Protein AF-A0AAV1M5C3-F1 (afdb_monomer)

Organism: NCBI:txid213953

Radius of gyration: 27.17 Å; Cα contacts (8 Å, |Δi|>4): 458; chains: 1; bounding box: 86×51×68 Å

Sequence (374 aa):
MSDRDRVTRIMCINCNICVNTLRRYRALELNIRVTTLLCSWVYPQIITEDDYVCEACRDLAMISVNHSLQEISGIDDQQPGPSHRGHASVCVLCGCSILQRQSDRILRDNPTDLHQLMYTLIENRVAPRQVTETDKVCHPCWLRTQREARRTHDVNRPQSTIEEPSTADEPILAGVQSCVSNEEVRHAPNGLTLPDYRRAANNNNRCVFKDCNSTTLHGISDKLRAVVLSNHNYYIPKLARVCSEHLSSNLWETLYYSANSLDTFTADQVQHV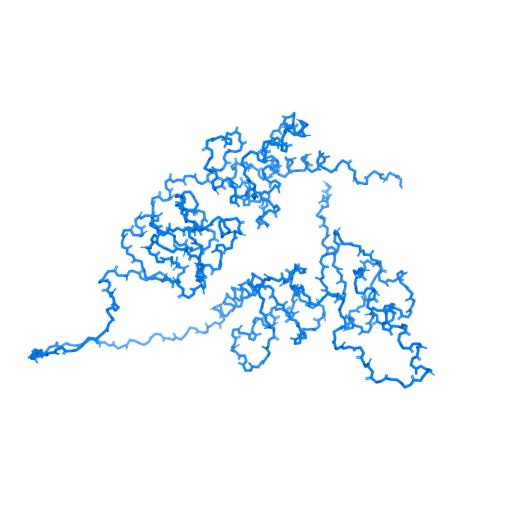FSFIKVNTTMDFENILEMDDRVFEYWIGFTKEKFNSILEEVPRINETRKGCLGLAALLMKMRTGDSDERIATLVQVPRRTLENSIDKIRKILCPKTWEFTS

pLDDT: mean 74.8, std 18.61, range [25.59, 94.44]

Solvent-accessible surface area (backbone atoms only — not comparable to full-atom values): 22572 Å² total; per-residue (Å²): 136,76,90,74,85,70,81,71,83,44,45,13,70,80,65,46,27,66,36,80,90,45,66,64,43,47,42,75,78,44,58,70,70,40,32,54,52,50,44,67,73,34,54,87,48,81,85,47,84,88,35,29,32,33,53,48,44,50,50,46,38,49,50,53,54,52,47,68,65,45,63,83,70,64,92,74,95,74,75,81,68,98,63,96,47,51,66,80,51,34,13,56,84,70,30,47,74,32,70,98,44,70,58,45,68,59,71,80,73,86,61,50,74,61,51,50,43,30,48,53,57,49,39,71,71,42,54,76,47,82,86,49,76,84,37,30,30,29,44,74,58,45,56,50,38,46,60,46,27,50,56,60,48,64,75,66,56,79,85,74,81,89,79,87,84,85,90,88,87,88,90,86,82,90,85,89,87,86,89,85,90,83,84,83,81,78,75,64,95,64,59,49,73,40,93,84,37,28,24,49,63,74,42,67,92,47,36,69,56,78,97,52,84,64,85,63,65,37,81,71,52,70,69,47,36,42,51,41,28,75,74,48,37,28,44,62,42,90,49,22,18,36,26,70,64,60,56,71,66,67,58,68,71,54,51,57,76,34,94,68,41,39,43,66,36,44,67,71,56,55,53,52,56,58,56,39,76,76,52,77,81,64,51,56,57,90,49,57,82,81,48,56,66,68,51,48,24,65,45,42,70,45,51,70,68,61,52,49,50,53,43,67,78,36,51,71,38,69,74,33,86,60,21,57,42,10,46,49,52,44,35,25,36,73,64,71,65,57,54,63,64,60,52,16,62,37,51,74,44,60,45,73,59,46,53,56,23,27,53,52,40,47,48,68,78,52,78,77,82,84,92,78,84,137

Structure (mmCIF, N/CA/C/O backbone):
data_AF-A0AAV1M5C3-F1
#
_entry.id   AF-A0AAV1M5C3-F1
#
loop_
_atom_site.group_PDB
_atom_site.id
_atom_site.type_symbol
_atom_site.label_atom_id
_atom_site.label_alt_id
_atom_site.label_comp_id
_atom_site.label_asym_id
_atom_site.label_entity_id
_atom_site.label_seq_id
_atom_site.pdbx_PDB_ins_code
_atom_site.Cartn_x
_atom_site.Cartn_y
_atom_site.Cartn_z
_atom_site.occupancy
_atom_site.B_iso_or_equiv
_atom_site.auth_seq_id
_atom_site.auth_comp_id
_atom_site.auth_asym_id
_atom_site.auth_atom_id
_atom_site.pdbx_PDB_model_num
ATOM 1 N N . MET A 1 1 ? -17.119 -19.985 20.620 1.00 38.16 1 MET A N 1
ATOM 2 C CA . MET A 1 1 ? -17.450 -18.668 21.211 1.00 38.16 1 MET A CA 1
ATOM 3 C C . MET A 1 1 ? -16.142 -17.997 21.614 1.00 38.16 1 MET A C 1
ATOM 5 O O . MET A 1 1 ? -15.347 -18.657 22.266 1.00 38.16 1 MET A O 1
ATOM 9 N N . SER A 1 2 ? -15.835 -16.760 21.233 1.00 30.14 2 SER A N 1
ATOM 10 C CA . SER A 1 2 ? -16.596 -15.804 20.414 1.00 30.14 2 SER A CA 1
ATOM 11 C C . SER A 1 2 ? -15.928 -15.575 19.054 1.00 30.14 2 SER A C 1
ATOM 13 O O . SER A 1 2 ? -14.702 -15.471 18.992 1.00 30.14 2 SER A O 1
ATOM 15 N N . ASP A 1 3 ? -16.729 -15.417 18.001 1.00 29.08 3 ASP A N 1
ATOM 16 C CA . ASP A 1 3 ? -16.285 -14.670 16.822 1.00 29.08 3 ASP A CA 1
ATOM 17 C C . ASP A 1 3 ? -15.895 -13.254 17.276 1.00 29.08 3 ASP A C 1
ATOM 19 O O . ASP A 1 3 ? -16.590 -12.655 18.099 1.00 29.08 3 ASP A O 1
ATOM 23 N N . ARG A 1 4 ? -14.750 -12.742 16.821 1.00 33.88 4 ARG A N 1
ATOM 24 C CA . ARG A 1 4 ? -14.373 -11.335 17.022 1.00 33.88 4 ARG A CA 1
ATOM 25 C C . ARG A 1 4 ? -14.343 -10.681 15.658 1.00 33.88 4 ARG A C 1
ATOM 27 O O . ARG A 1 4 ? -13.523 -11.070 14.828 1.00 33.88 4 ARG A O 1
ATOM 34 N N . ASP A 1 5 ? -15.215 -9.696 15.471 1.00 38.81 5 ASP A N 1
ATOM 35 C CA . ASP A 1 5 ? -15.452 -9.032 14.195 1.00 38.81 5 ASP A CA 1
ATOM 36 C C . ASP A 1 5 ? -14.156 -8.630 13.486 1.00 38.81 5 ASP A C 1
ATOM 38 O O . ASP A 1 5 ? -13.510 -7.620 13.787 1.00 38.81 5 ASP A O 1
ATOM 42 N N . ARG A 1 6 ? -13.817 -9.391 12.441 1.00 38.81 6 ARG A N 1
ATOM 43 C CA . ARG A 1 6 ? -13.125 -8.795 11.305 1.00 38.81 6 ARG A CA 1
ATOM 44 C C . ARG A 1 6 ? -14.071 -7.732 10.774 1.00 38.81 6 ARG A C 1
ATOM 46 O O . ARG A 1 6 ? -15.101 -8.093 10.219 1.00 38.81 6 ARG A O 1
ATOM 53 N N . VAL A 1 7 ? -13.704 -6.457 10.908 1.00 48.91 7 VAL A N 1
ATOM 54 C CA . VAL A 1 7 ? -14.419 -5.359 10.245 1.00 48.91 7 VAL A CA 1
ATOM 55 C C . VAL A 1 7 ? -14.522 -5.710 8.763 1.00 48.91 7 VAL A C 1
ATOM 57 O O . VAL A 1 7 ? -13.527 -5.657 8.030 1.00 48.91 7 VAL A O 1
ATOM 60 N N . THR A 1 8 ? -15.711 -6.131 8.340 1.00 66.25 8 THR A N 1
ATOM 61 C CA . THR A 1 8 ? -15.976 -6.529 6.965 1.00 66.25 8 THR A CA 1
ATOM 62 C C . THR A 1 8 ? -15.728 -5.317 6.078 1.00 66.25 8 THR A C 1
ATOM 64 O O . THR A 1 8 ? -16.070 -4.177 6.412 1.00 66.25 8 THR A O 1
ATOM 67 N N . ARG A 1 9 ? -15.031 -5.533 4.960 1.00 76.06 9 ARG A N 1
ATOM 68 C CA . ARG A 1 9 ? -14.877 -4.486 3.953 1.00 76.06 9 ARG A CA 1
ATOM 69 C C . ARG A 1 9 ? -16.207 -4.371 3.235 1.00 76.06 9 ARG A C 1
ATOM 71 O O . ARG A 1 9 ? -16.534 -5.217 2.413 1.00 76.06 9 ARG A O 1
ATOM 78 N N . ILE A 1 10 ? -16.961 -3.343 3.589 1.00 82.38 10 ILE A N 1
ATOM 79 C CA . ILE A 1 10 ? -18.186 -2.970 2.908 1.00 82.38 10 ILE A CA 1
ATOM 80 C C . ILE A 1 10 ? -17.748 -2.277 1.624 1.00 82.38 10 ILE A C 1
ATOM 82 O O . ILE A 1 10 ? -17.027 -1.274 1.654 1.00 82.38 10 ILE A O 1
ATOM 86 N N . MET A 1 11 ? -18.146 -2.844 0.495 1.00 83.62 11 MET A N 1
ATOM 87 C CA . MET A 1 11 ? -17.789 -2.357 -0.830 1.00 83.62 11 MET A CA 1
ATOM 88 C C . MET A 1 11 ? -19.003 -1.666 -1.452 1.00 83.62 11 MET A C 1
ATOM 90 O O . MET A 1 11 ? -20.139 -2.065 -1.215 1.00 83.62 11 MET A O 1
ATOM 94 N N . CYS A 1 12 ? -18.777 -0.619 -2.243 1.00 86.19 12 CYS A N 1
ATOM 95 C CA . CYS A 1 12 ? -19.825 -0.070 -3.096 1.00 86.19 12 CYS A CA 1
ATOM 96 C C . CYS A 1 12 ? -20.153 -1.087 -4.196 1.00 86.19 12 CYS A C 1
ATOM 98 O O . CYS A 1 12 ? -19.282 -1.354 -5.022 1.00 86.19 12 CYS A O 1
ATOM 100 N N . ILE A 1 13 ? -21.387 -1.588 -4.254 1.00 86.25 13 ILE A N 1
ATOM 101 C CA . ILE A 1 13 ? -21.814 -2.594 -5.242 1.00 86.25 13 ILE A CA 1
ATOM 102 C C . ILE A 1 13 ? -21.563 -2.147 -6.698 1.00 86.25 13 ILE A C 1
ATOM 104 O O . ILE A 1 13 ? -21.204 -2.955 -7.545 1.00 86.25 13 ILE A O 1
ATOM 108 N N . ASN A 1 14 ? -21.659 -0.843 -6.987 1.00 84.62 14 ASN A N 1
ATOM 109 C CA . ASN A 1 14 ? -21.447 -0.308 -8.335 1.00 84.62 14 ASN A CA 1
ATOM 110 C C . ASN A 1 14 ? -19.955 -0.120 -8.701 1.00 84.62 14 ASN A C 1
ATOM 112 O O . ASN A 1 14 ? -19.484 -0.599 -9.731 1.00 84.62 14 ASN A O 1
ATOM 116 N N . CYS A 1 15 ? -19.180 0.595 -7.873 1.00 78.88 15 CYS A N 1
ATOM 117 C CA . CYS A 1 15 ? -17.800 0.978 -8.218 1.00 78.88 15 CYS A CA 1
ATOM 118 C C . CYS A 1 15 ? -16.696 0.218 -7.469 1.00 78.88 15 CYS A C 1
ATOM 120 O O . CYS A 1 15 ? -15.520 0.514 -7.670 1.00 78.88 15 CYS A O 1
ATOM 122 N N . ASN A 1 16 ? -17.060 -0.737 -6.610 1.00 76.62 16 ASN A N 1
ATOM 123 C CA . ASN A 1 16 ? -16.160 -1.576 -5.816 1.00 76.62 16 ASN A CA 1
ATOM 124 C C . ASN A 1 16 ? -15.099 -0.791 -5.007 1.00 76.62 16 ASN A C 1
ATOM 126 O O . ASN A 1 16 ? -13.980 -1.257 -4.785 1.00 76.62 16 ASN A O 1
ATOM 130 N N . ILE A 1 17 ? -15.436 0.424 -4.554 1.00 77.69 17 ILE A N 1
ATOM 131 C CA . ILE A 1 17 ? -14.635 1.158 -3.566 1.00 77.69 17 ILE A CA 1
ATOM 132 C C . ILE A 1 17 ? -14.987 0.686 -2.153 1.00 77.69 17 ILE A C 1
ATOM 134 O O . ILE A 1 17 ? -16.153 0.435 -1.857 1.00 77.69 17 ILE A O 1
ATOM 138 N N . CYS A 1 18 ? -13.997 0.610 -1.263 1.00 81.00 18 CYS A N 1
ATOM 139 C CA . CYS A 1 18 ? -14.241 0.397 0.162 1.00 81.00 18 CYS A CA 1
ATOM 140 C C . CYS A 1 18 ? -14.977 1.614 0.746 1.00 81.00 18 CYS A C 1
ATOM 142 O O . CYS A 1 18 ? -14.442 2.722 0.745 1.00 81.00 18 CYS A O 1
ATOM 144 N N . VAL A 1 19 ? -16.189 1.407 1.264 1.00 84.00 19 VAL A N 1
ATOM 145 C CA . VAL A 1 19 ? -17.040 2.456 1.849 1.00 84.00 19 VAL A CA 1
ATOM 146 C C . VAL A 1 19 ? -17.064 2.426 3.381 1.00 84.00 19 VAL A C 1
ATOM 148 O O . VAL A 1 19 ? -17.948 3.005 4.012 1.00 84.00 19 VAL A O 1
ATOM 151 N N . ASN A 1 20 ? -16.082 1.783 4.019 1.00 78.31 20 ASN A N 1
ATOM 152 C CA . ASN A 1 20 ? -15.985 1.747 5.483 1.00 78.31 20 ASN A CA 1
ATOM 153 C C . ASN A 1 20 ? -15.814 3.150 6.093 1.00 78.31 20 ASN A C 1
ATOM 155 O O . ASN A 1 20 ? -16.345 3.401 7.170 1.00 78.31 20 ASN A O 1
ATOM 159 N N . THR A 1 21 ? -15.118 4.053 5.393 1.00 73.25 21 THR A N 1
ATOM 160 C CA . THR A 1 21 ? -14.836 5.442 5.810 1.00 73.25 21 THR A CA 1
ATOM 161 C C . THR A 1 21 ? -15.482 6.497 4.905 1.00 73.25 21 THR A C 1
ATOM 163 O O . THR A 1 21 ? -15.198 7.681 5.053 1.00 73.25 21 THR A O 1
ATOM 166 N N . LEU A 1 22 ? -16.299 6.084 3.933 1.00 78.50 22 LEU A N 1
ATOM 167 C CA . LEU A 1 22 ? -16.996 6.978 3.005 1.00 78.50 22 LEU A CA 1
ATOM 168 C C . LEU A 1 22 ? -18.485 7.003 3.336 1.00 78.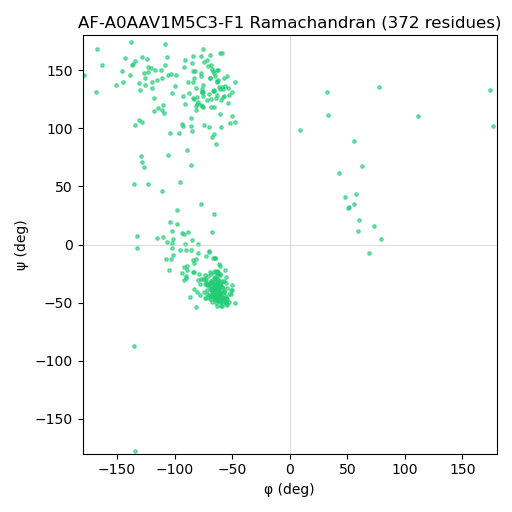50 22 LEU A C 1
ATOM 170 O O . LEU A 1 22 ? -19.030 6.023 3.851 1.00 78.50 22 LEU A O 1
ATOM 174 N N . ARG A 1 23 ? -19.165 8.098 2.988 1.00 84.75 23 ARG A N 1
ATOM 175 C CA . ARG A 1 23 ? -20.621 8.148 3.087 1.00 84.75 23 ARG A CA 1
ATOM 176 C C . ARG A 1 23 ? -21.228 7.116 2.133 1.00 84.75 23 ARG A C 1
ATOM 178 O O . ARG A 1 23 ? -20.879 7.049 0.949 1.00 84.75 23 ARG A O 1
ATOM 185 N N . ARG A 1 24 ? -22.117 6.291 2.681 1.00 91.56 24 ARG A N 1
ATOM 186 C CA . ARG A 1 24 ? -22.749 5.159 2.003 1.00 91.56 24 ARG A CA 1
ATOM 187 C C . ARG A 1 24 ? -24.232 5.097 2.316 1.00 91.56 24 ARG A C 1
ATOM 189 O O . ARG A 1 24 ? -24.660 5.551 3.373 1.00 91.56 24 ARG A O 1
ATOM 196 N N . TYR A 1 25 ? -24.972 4.496 1.402 1.00 94.19 25 TYR A N 1
ATOM 197 C CA . TYR A 1 25 ? -26.420 4.340 1.450 1.00 94.19 25 TYR A CA 1
ATOM 198 C C . TYR A 1 25 ? -26.740 2.870 1.168 1.00 94.19 25 TYR A C 1
ATOM 200 O O . TYR A 1 25 ? -26.083 2.292 0.298 1.00 94.19 25 TYR A O 1
ATOM 208 N N . ARG A 1 26 ? -27.696 2.251 1.876 1.00 94.44 26 ARG A N 1
ATOM 209 C CA . ARG A 1 26 ? -28.171 0.912 1.487 1.00 94.44 26 ARG A CA 1
ATOM 210 C C . ARG A 1 26 ? -28.868 1.028 0.134 1.00 94.44 26 ARG A C 1
ATOM 212 O O . ARG A 1 26 ? -29.666 1.939 -0.079 1.00 94.44 26 ARG A O 1
ATOM 219 N N . ALA A 1 27 ? -28.554 0.132 -0.791 1.00 91.69 27 ALA A N 1
ATOM 220 C CA . ALA A 1 27 ? -28.989 0.236 -2.182 1.00 91.69 27 ALA A CA 1
ATOM 221 C C . ALA A 1 27 ? -30.522 0.149 -2.342 1.00 91.69 27 ALA A C 1
ATOM 223 O O . ALA A 1 27 ? -31.094 0.822 -3.204 1.00 91.69 27 ALA A O 1
ATOM 224 N N . LEU A 1 28 ? -31.184 -0.631 -1.479 1.00 92.75 28 LEU A N 1
ATOM 225 C CA . LEU A 1 28 ? -32.641 -0.803 -1.454 1.00 92.75 28 LEU A CA 1
ATOM 226 C C . LEU A 1 28 ? -33.395 0.298 -0.675 1.00 92.75 28 LEU A C 1
ATOM 228 O O . LEU A 1 28 ? -34.603 0.420 -0.835 1.00 92.75 28 LEU A O 1
ATOM 232 N N . GLU A 1 29 ? -32.705 1.130 0.117 1.00 93.88 29 GLU A N 1
ATOM 233 C CA . GLU A 1 29 ? -33.301 2.295 0.809 1.00 93.88 29 GLU A CA 1
ATOM 234 C C . GLU A 1 29 ? -33.328 3.564 -0.068 1.00 93.88 29 GLU A C 1
ATOM 236 O O . GLU A 1 29 ? -33.836 4.613 0.336 1.00 93.88 29 GLU A O 1
ATOM 241 N N . LEU A 1 30 ? -32.750 3.503 -1.271 1.00 92.00 30 LEU A N 1
ATOM 242 C CA . LEU A 1 30 ? -32.788 4.596 -2.238 1.00 92.00 30 LEU A CA 1
ATOM 243 C C . LEU A 1 30 ? -34.167 4.691 -2.916 1.00 92.00 30 LEU A C 1
ATOM 245 O O . LEU A 1 30 ? -35.018 3.812 -2.811 1.00 92.00 30 LEU A O 1
ATOM 249 N N . ASN A 1 31 ? -34.409 5.794 -3.630 1.00 92.69 31 ASN A N 1
ATOM 250 C CA . ASN A 1 31 ? -35.637 5.946 -4.410 1.00 92.69 31 ASN A CA 1
ATOM 251 C C . ASN A 1 31 ? -35.752 4.810 -5.443 1.00 92.69 31 ASN A C 1
ATOM 253 O O . ASN A 1 31 ? -34.790 4.540 -6.157 1.00 92.69 31 ASN A O 1
ATOM 257 N N . ILE A 1 32 ? -36.940 4.215 -5.586 1.00 91.44 32 ILE A N 1
ATOM 258 C CA . ILE A 1 32 ? -37.179 3.045 -6.449 1.00 91.44 32 ILE A CA 1
ATOM 259 C C . ILE A 1 32 ? -36.644 3.191 -7.885 1.00 91.44 32 ILE A C 1
ATOM 261 O O . ILE A 1 32 ? -36.140 2.220 -8.445 1.00 91.44 32 ILE A O 1
ATOM 265 N N . ARG A 1 33 ? -36.676 4.395 -8.478 1.00 88.88 33 ARG A N 1
ATOM 266 C CA . ARG A 1 33 ? -36.113 4.652 -9.819 1.00 88.88 33 ARG A CA 1
ATOM 267 C C . ARG A 1 33 ? -34.585 4.559 -9.827 1.00 88.88 33 ARG A C 1
ATOM 269 O O . ARG A 1 33 ? -34.008 3.991 -10.746 1.00 88.88 33 ARG A O 1
ATOM 276 N N . VAL A 1 34 ? -33.948 5.066 -8.774 1.00 89.56 34 VAL A N 1
ATOM 277 C CA . VAL A 1 34 ? -32.493 5.029 -8.558 1.00 89.56 34 VAL A CA 1
ATOM 278 C C . VAL A 1 34 ? -32.040 3.598 -8.290 1.00 89.56 34 VAL A C 1
ATOM 280 O O . VAL A 1 34 ? -31.087 3.144 -8.913 1.00 89.56 34 VAL A O 1
ATOM 283 N N . THR A 1 35 ? -32.753 2.858 -7.437 1.00 90.38 35 THR A N 1
ATOM 284 C CA . THR A 1 35 ? -32.488 1.433 -7.188 1.00 90.38 35 THR A CA 1
ATOM 285 C C . THR A 1 35 ? -32.664 0.602 -8.459 1.00 90.38 35 THR A C 1
ATOM 287 O O . THR A 1 35 ? -31.799 -0.206 -8.769 1.00 90.38 35 THR A O 1
ATOM 290 N N . THR A 1 36 ? -33.711 0.849 -9.257 1.00 86.94 36 THR A N 1
ATOM 291 C CA . THR A 1 36 ? -33.926 0.162 -10.548 1.00 86.94 36 THR A CA 1
ATOM 292 C C . THR A 1 36 ? -32.785 0.433 -11.536 1.00 86.94 36 THR A C 1
ATOM 294 O O . THR A 1 36 ? -32.286 -0.496 -12.171 1.00 86.94 36 THR A O 1
ATOM 297 N N . LEU A 1 37 ? -32.322 1.685 -11.632 1.00 88.19 37 LEU A N 1
ATOM 298 C CA . LEU A 1 37 ? -31.174 2.042 -12.468 1.00 88.19 37 LEU A CA 1
ATOM 299 C C . LEU A 1 37 ? -29.885 1.365 -11.973 1.00 88.19 37 LEU A C 1
ATOM 301 O O . LEU A 1 37 ? -29.160 0.777 -12.773 1.00 88.19 37 LEU A O 1
ATOM 305 N N . LEU A 1 38 ? -29.637 1.366 -10.661 1.00 86.56 38 LEU A N 1
ATOM 306 C CA . LEU A 1 38 ? -28.500 0.669 -10.053 1.00 86.56 38 LEU A CA 1
ATOM 307 C C . LEU A 1 38 ? -28.543 -0.842 -10.322 1.00 86.56 38 LEU A C 1
ATOM 309 O O . LEU A 1 38 ? -27.512 -1.398 -10.686 1.00 86.56 38 LEU A O 1
ATOM 313 N N . CYS A 1 39 ? -29.712 -1.491 -10.234 1.00 85.69 39 CYS A N 1
ATOM 314 C CA . CYS A 1 39 ? -29.889 -2.899 -10.610 1.00 85.69 39 CYS A CA 1
ATOM 315 C C . CYS A 1 39 ? -29.470 -3.161 -12.066 1.00 85.69 39 CYS A C 1
ATOM 317 O O . CYS A 1 39 ? -28.820 -4.166 -12.340 1.00 85.69 39 CYS A O 1
ATOM 319 N N . SER A 1 40 ? -29.788 -2.250 -12.996 1.00 83.88 40 SER A N 1
ATOM 320 C CA . SER A 1 40 ? -29.358 -2.378 -14.398 1.00 83.88 40 SER A CA 1
ATOM 321 C C . SER A 1 40 ? -27.843 -2.205 -14.581 1.00 83.88 40 SER A C 1
ATOM 323 O O . SER A 1 40 ? -27.255 -2.856 -15.439 1.00 83.88 40 SER A O 1
ATOM 325 N N . TRP A 1 41 ? -27.194 -1.383 -13.747 1.00 83.62 41 TRP A N 1
ATOM 326 C CA . TRP A 1 41 ? -25.743 -1.161 -13.786 1.00 83.62 41 TRP A CA 1
ATOM 327 C C . TRP A 1 41 ? -24.929 -2.321 -13.204 1.00 83.62 41 TRP A C 1
ATOM 329 O O . TRP A 1 41 ? -23.791 -2.527 -13.625 1.00 83.62 41 TRP A O 1
ATOM 339 N N . VAL A 1 42 ? -25.484 -3.058 -12.234 1.00 78.56 42 VAL A N 1
ATOM 340 C CA . VAL A 1 42 ? -24.793 -4.174 -11.555 1.00 78.56 42 VAL A CA 1
ATOM 341 C C . VAL A 1 42 ? -25.220 -5.560 -12.046 1.00 78.56 42 VAL A C 1
ATOM 343 O O . VAL A 1 42 ? -24.640 -6.554 -11.613 1.00 78.56 42 VAL A O 1
ATOM 346 N N . TYR A 1 43 ? -26.193 -5.651 -12.960 1.00 76.00 43 TYR A N 1
ATOM 347 C CA . TYR A 1 43 ? -26.624 -6.911 -13.573 1.00 76.00 43 TYR A CA 1
ATOM 348 C C . TYR A 1 43 ? -25.415 -7.707 -14.122 1.00 76.00 43 TYR A C 1
ATOM 350 O O . TYR A 1 43 ? -24.583 -7.130 -14.827 1.00 76.00 43 TYR A O 1
ATOM 358 N N . PRO A 1 44 ? -25.283 -9.019 -13.831 1.00 73.81 44 PRO A N 1
ATOM 359 C CA . PRO A 1 44 ? -26.295 -9.931 -13.283 1.00 73.81 44 PRO A CA 1
ATOM 360 C C . PRO A 1 44 ? -26.385 -10.001 -11.745 1.00 73.81 44 PRO A C 1
ATOM 362 O O . PRO A 1 44 ? -27.058 -10.891 -11.226 1.00 73.81 44 PRO A O 1
ATOM 365 N N . GLN A 1 45 ? -25.726 -9.113 -10.993 1.00 75.69 45 GLN A N 1
ATOM 366 C CA . GLN A 1 45 ? -25.822 -9.108 -9.530 1.00 75.69 45 GLN A CA 1
ATOM 367 C C . GLN A 1 45 ? -27.231 -8.733 -9.057 1.00 75.69 45 GLN A C 1
ATOM 369 O O . GLN A 1 45 ? -27.799 -7.728 -9.482 1.00 75.69 45 GLN A O 1
ATOM 374 N N . ILE A 1 46 ? -27.773 -9.521 -8.128 1.00 83.81 46 ILE A N 1
ATOM 375 C CA . ILE A 1 46 ? -28.998 -9.181 -7.401 1.00 83.81 46 ILE A CA 1
ATOM 376 C C . ILE A 1 46 ? -28.605 -8.292 -6.221 1.00 83.81 46 ILE A C 1
ATOM 378 O O . ILE A 1 46 ? -27.747 -8.674 -5.428 1.00 83.81 46 ILE A O 1
ATOM 382 N N . ILE A 1 47 ? -29.232 -7.120 -6.112 1.00 88.25 47 ILE A N 1
ATOM 383 C CA . ILE A 1 47 ? -29.051 -6.217 -4.973 1.00 88.25 47 ILE A CA 1
ATOM 384 C C . ILE A 1 47 ? -29.809 -6.771 -3.761 1.00 88.25 47 ILE A C 1
ATOM 386 O O . ILE A 1 47 ? -31.005 -7.053 -3.847 1.00 88.25 47 ILE A O 1
ATOM 390 N N . THR A 1 48 ? -29.116 -6.895 -2.634 1.00 91.00 48 THR A N 1
ATOM 391 C CA . THR A 1 48 ? -29.632 -7.384 -1.350 1.00 91.00 48 THR A CA 1
ATOM 392 C C . THR A 1 48 ? -29.757 -6.255 -0.320 1.00 91.00 48 THR A C 1
ATOM 394 O O . THR A 1 48 ? -29.324 -5.124 -0.550 1.00 91.00 48 THR A O 1
ATOM 397 N N . GLU A 1 49 ? -30.350 -6.544 0.840 1.00 89.25 49 GLU A N 1
ATOM 398 C CA . GLU A 1 49 ? -30.500 -5.568 1.932 1.00 89.25 49 GLU A CA 1
ATOM 399 C C . GLU A 1 49 ? -29.154 -5.085 2.500 1.00 89.25 49 GLU A C 1
ATOM 401 O O . GLU A 1 49 ? -29.059 -3.950 2.976 1.00 89.25 49 GLU A O 1
ATOM 406 N N . ASP A 1 50 ? -28.102 -5.904 2.401 1.00 88.75 50 ASP A N 1
ATOM 407 C CA . ASP A 1 50 ? -26.749 -5.605 2.887 1.00 88.75 50 ASP A CA 1
ATOM 408 C C . ASP A 1 50 ? -25.840 -4.932 1.847 1.00 88.75 50 ASP A C 1
ATOM 410 O O . ASP A 1 50 ? -24.689 -4.605 2.149 1.00 88.75 50 ASP A O 1
ATOM 414 N N . ASP A 1 51 ? -26.341 -4.671 0.637 1.00 89.75 51 ASP A N 1
ATOM 415 C CA . ASP A 1 51 ? -25.578 -3.985 -0.401 1.00 89.75 51 ASP A CA 1
ATOM 416 C C . ASP A 1 51 ? -25.592 -2.464 -0.218 1.00 89.75 51 ASP A C 1
ATOM 418 O O . ASP A 1 51 ? -26.628 -1.823 -0.014 1.00 89.75 51 ASP A O 1
ATOM 422 N N . TYR A 1 52 ? -24.412 -1.857 -0.353 1.00 93.19 52 TYR A N 1
ATOM 423 C CA . TYR A 1 52 ? -24.212 -0.423 -0.177 1.00 93.19 52 TYR A CA 1
ATOM 424 C C . TYR A 1 52 ? -23.749 0.253 -1.465 1.00 93.19 52 TYR A C 1
ATOM 426 O O . TYR A 1 52 ? -23.007 -0.310 -2.266 1.00 93.19 52 TYR A O 1
ATOM 434 N N . VAL A 1 53 ? -24.118 1.522 -1.622 1.00 92.00 53 VAL A N 1
ATOM 435 C CA . VAL A 1 53 ? -23.661 2.406 -2.700 1.00 92.00 53 VAL A CA 1
ATOM 436 C C . VAL A 1 53 ? -22.935 3.600 -2.078 1.00 92.00 53 VAL A C 1
ATOM 438 O O . VAL A 1 53 ? -23.411 4.179 -1.099 1.00 92.00 53 VAL A O 1
ATOM 441 N N . CYS A 1 54 ? -21.770 3.975 -2.617 1.00 90.50 54 CYS A N 1
ATOM 442 C CA . CYS A 1 54 ? -21.075 5.195 -2.198 1.00 90.50 54 CYS A CA 1
ATOM 443 C C . CYS A 1 54 ? -21.818 6.448 -2.677 1.00 90.50 54 CYS A C 1
ATOM 445 O O . CYS A 1 54 ? -22.492 6.424 -3.708 1.00 90.50 54 CYS A O 1
ATOM 447 N N . GLU A 1 55 ? -21.641 7.561 -1.966 1.00 89.31 55 GLU A N 1
ATOM 448 C CA . GLU A 1 55 ? -22.259 8.851 -2.296 1.00 89.31 55 GLU A CA 1
ATOM 449 C C . GLU A 1 55 ? -22.126 9.243 -3.771 1.00 89.31 55 GLU A C 1
ATOM 451 O O . GLU A 1 55 ? -23.138 9.440 -4.431 1.00 89.31 55 GLU A O 1
ATOM 456 N N . ALA A 1 56 ? -20.925 9.199 -4.351 1.00 86.00 56 ALA A N 1
ATOM 457 C CA . ALA A 1 56 ? -20.752 9.576 -5.753 1.00 86.00 56 ALA A CA 1
ATOM 458 C C . ALA A 1 56 ? -21.509 8.663 -6.744 1.00 86.00 56 ALA A C 1
ATOM 460 O O . ALA A 1 56 ? -21.926 9.118 -7.806 1.00 86.00 56 ALA A O 1
ATOM 461 N N . CYS A 1 57 ? -21.694 7.374 -6.432 1.00 88.00 57 CYS A N 1
ATOM 462 C CA . CYS A 1 57 ? -22.473 6.468 -7.286 1.00 88.00 57 CYS A CA 1
ATOM 463 C C . CYS A 1 57 ? -23.982 6.657 -7.112 1.00 88.00 57 CYS A C 1
ATOM 465 O O . CYS A 1 57 ? -24.713 6.540 -8.094 1.00 88.00 57 CYS A O 1
ATOM 467 N N . ARG A 1 58 ? -24.440 6.989 -5.897 1.00 92.75 58 ARG A N 1
ATOM 468 C CA . ARG A 1 58 ? -25.818 7.433 -5.655 1.00 92.75 58 ARG A CA 1
ATOM 469 C C . ARG A 1 58 ? -26.095 8.710 -6.440 1.00 92.75 58 ARG A C 1
ATOM 471 O O . ARG A 1 58 ? -27.107 8.784 -7.124 1.00 92.75 58 ARG A O 1
ATOM 478 N N . ASP A 1 59 ? -25.216 9.698 -6.340 1.00 89.50 59 ASP A N 1
ATOM 479 C CA . ASP A 1 59 ? -25.437 11.019 -6.922 1.00 89.50 59 ASP A CA 1
ATOM 480 C C . ASP A 1 59 ? -25.396 10.968 -8.451 1.00 89.50 59 ASP A C 1
ATOM 482 O O . ASP A 1 59 ? -26.249 11.573 -9.095 1.00 89.50 59 ASP A O 1
ATOM 486 N N . LEU A 1 60 ? -24.515 10.148 -9.040 1.00 88.25 60 LEU A N 1
ATOM 487 C CA . LEU A 1 60 ? -24.569 9.847 -10.472 1.00 88.25 60 LEU A CA 1
ATOM 488 C C . LEU A 1 60 ? -25.915 9.219 -10.870 1.00 88.25 60 LEU A C 1
ATOM 490 O O . LEU A 1 60 ? -26.540 9.682 -11.817 1.00 88.25 60 LEU A O 1
ATOM 494 N N . ALA A 1 61 ? -26.396 8.210 -10.134 1.00 88.00 61 ALA A N 1
ATOM 495 C CA . ALA A 1 61 ? -27.680 7.570 -10.427 1.00 88.00 61 ALA A CA 1
ATOM 496 C C . ALA A 1 61 ? -28.873 8.531 -10.249 1.00 88.00 61 ALA A C 1
ATOM 498 O O . ALA A 1 61 ? -29.807 8.502 -11.045 1.00 88.00 61 ALA A O 1
ATOM 499 N N . MET A 1 62 ? -28.829 9.428 -9.256 1.00 88.50 62 MET A N 1
ATOM 500 C CA . MET A 1 62 ? -29.804 10.513 -9.084 1.00 88.50 62 MET A CA 1
ATOM 501 C C . MET A 1 62 ? -29.798 11.474 -10.2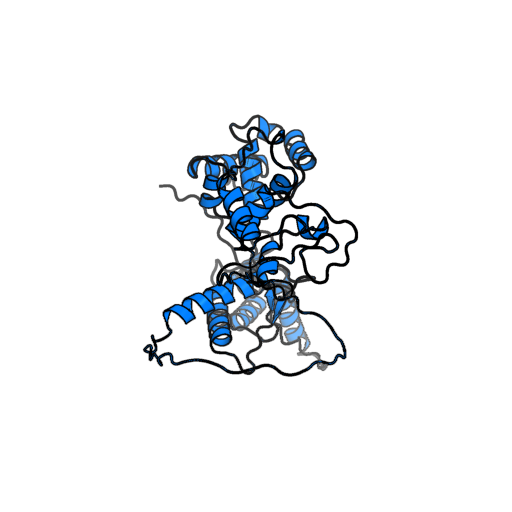82 1.00 88.50 62 MET A C 1
ATOM 503 O O . MET A 1 62 ? -30.866 11.831 -10.770 1.00 88.50 62 MET A O 1
ATOM 507 N N . ILE A 1 63 ? -28.618 11.880 -10.767 1.00 86.75 63 ILE A N 1
ATOM 508 C CA . ILE A 1 63 ? -28.478 12.757 -11.941 1.00 86.75 63 ILE A CA 1
ATOM 509 C C . ILE A 1 63 ? -29.035 12.066 -13.189 1.00 86.75 63 ILE A C 1
ATOM 511 O O . ILE A 1 63 ? -29.870 12.654 -13.869 1.00 86.75 63 ILE A O 1
ATOM 515 N N . SER A 1 64 ? -28.654 10.812 -13.451 1.00 85.75 64 SER A N 1
ATOM 516 C CA . SER A 1 64 ? -29.166 10.039 -14.590 1.00 85.75 64 SER A CA 1
ATOM 517 C C . SER A 1 64 ? -30.688 9.875 -14.545 1.00 85.75 64 SER A C 1
ATOM 519 O O . SER A 1 64 ? -31.348 10.135 -15.545 1.00 85.75 64 SER A O 1
ATOM 521 N N . VAL A 1 65 ? -31.268 9.530 -13.386 1.00 87.12 65 VAL A N 1
ATOM 522 C CA . VAL A 1 65 ? 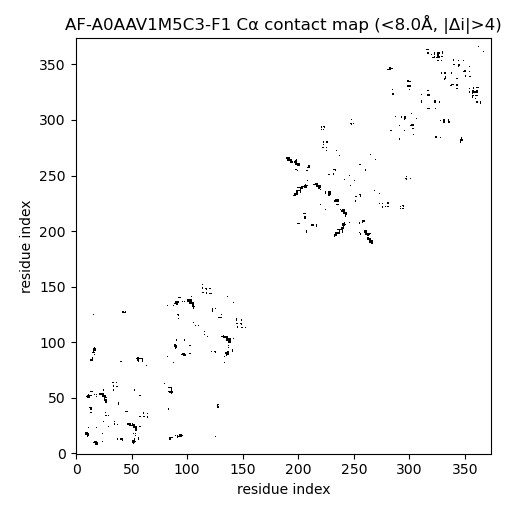-32.733 9.450 -13.222 1.00 87.12 65 VAL A CA 1
ATOM 523 C C . VAL A 1 65 ? -33.399 10.806 -13.466 1.00 87.12 65 VAL A C 1
ATOM 525 O O . VAL A 1 65 ? -34.439 10.854 -14.114 1.00 87.12 65 VAL A O 1
ATOM 528 N N . ASN A 1 66 ? -32.824 11.905 -12.973 1.00 85.50 66 ASN A N 1
ATOM 529 C CA . ASN A 1 66 ? -33.380 13.242 -13.189 1.00 85.50 66 ASN A CA 1
ATOM 530 C C . ASN A 1 66 ? -33.311 13.664 -14.668 1.00 85.50 66 ASN A C 1
ATOM 532 O O . ASN A 1 66 ? -34.280 14.231 -15.166 1.00 85.50 66 ASN A O 1
ATOM 536 N N . HIS A 1 67 ? -32.227 13.333 -15.379 1.00 82.31 67 HIS A N 1
ATOM 537 C CA . HIS A 1 67 ? -32.085 13.591 -16.817 1.00 82.31 67 HIS A CA 1
ATOM 538 C C . HIS A 1 67 ? -33.151 12.843 -17.628 1.00 82.31 67 HIS A C 1
ATOM 540 O O . HIS A 1 67 ? -33.892 13.455 -18.394 1.00 82.31 67 HIS A O 1
ATOM 546 N N . SER A 1 68 ? -33.345 11.546 -17.352 1.00 79.38 68 SER A N 1
ATOM 547 C CA . SER A 1 68 ? -34.392 10.725 -17.984 1.00 79.38 68 SER A CA 1
ATOM 548 C C . SER A 1 68 ? -35.824 11.216 -17.717 1.00 79.38 68 SER A C 1
ATOM 550 O O . SER A 1 68 ? -36.755 10.806 -18.406 1.00 79.38 68 SER A O 1
ATOM 552 N N . LEU A 1 69 ? -36.033 12.075 -16.712 1.00 72.38 69 LEU A N 1
ATOM 553 C CA . LEU A 1 69 ? -37.321 12.725 -16.443 1.00 72.38 69 LEU A CA 1
ATOM 554 C C . LEU A 1 69 ? -37.462 14.086 -17.142 1.00 72.38 69 LEU A C 1
ATOM 556 O O . LEU A 1 69 ? -38.586 14.550 -17.314 1.00 72.38 69 LEU A O 1
ATOM 560 N N . GLN A 1 70 ? -36.352 14.708 -17.547 1.00 67.38 70 GLN A N 1
ATOM 561 C CA . GLN A 1 70 ? -36.311 15.987 -18.263 1.00 67.38 70 GLN A CA 1
ATOM 562 C C . GLN A 1 70 ? -36.314 15.806 -19.790 1.00 67.38 70 GLN A C 1
ATOM 564 O O . GLN A 1 70 ? -36.919 16.622 -20.483 1.00 67.38 70 GLN A O 1
ATOM 569 N N . GLU A 1 71 ? -35.752 14.710 -20.315 1.00 55.47 71 GLU A N 1
ATOM 570 C CA . GLU A 1 71 ? -35.766 14.351 -21.750 1.00 55.47 71 GLU A CA 1
ATOM 571 C C . GLU A 1 71 ? -37.179 14.154 -22.337 1.00 55.47 71 GLU A C 1
ATOM 573 O O . GLU A 1 71 ? -37.379 14.285 -23.543 1.00 55.47 71 GLU A O 1
ATOM 578 N N . ILE A 1 72 ? -38.197 13.936 -21.493 1.00 54.28 72 ILE A N 1
ATOM 579 C CA . ILE A 1 72 ? -39.621 13.947 -21.893 1.00 54.28 72 ILE A CA 1
ATOM 580 C C . ILE A 1 72 ? -40.061 15.360 -22.361 1.00 54.28 72 ILE A C 1
ATOM 582 O O . ILE A 1 72 ? -41.122 15.530 -22.962 1.00 54.28 72 ILE A O 1
ATOM 586 N N . SER A 1 73 ? -39.231 16.381 -22.128 1.00 45.50 73 SER A N 1
ATOM 587 C CA . SER A 1 73 ? -39.496 17.798 -22.386 1.00 45.50 73 SER A CA 1
ATOM 588 C C . SER A 1 73 ? -38.327 18.538 -23.064 1.00 45.50 73 SER A C 1
ATOM 590 O O . SER A 1 73 ? -37.956 19.629 -22.642 1.00 45.50 73 SER A O 1
ATOM 592 N N . GLY A 1 74 ? -37.822 17.994 -24.177 1.00 43.19 74 GLY A N 1
ATOM 593 C CA . GLY A 1 74 ? -37.179 18.798 -25.228 1.00 43.19 74 GLY A CA 1
ATOM 594 C C . GLY A 1 74 ? -35.666 18.628 -25.408 1.00 43.19 74 GLY A C 1
ATOM 595 O O . GLY A 1 74 ? -34.881 19.094 -24.596 1.00 43.19 74 GLY A O 1
ATOM 596 N N . ILE A 1 75 ? -35.315 18.023 -26.548 1.00 50.34 75 ILE A N 1
ATOM 597 C CA . ILE A 1 75 ? -34.086 18.157 -27.355 1.00 50.34 75 ILE A CA 1
ATOM 598 C C . ILE A 1 75 ? -32.928 18.969 -26.727 1.00 50.34 75 ILE A C 1
ATOM 600 O O . ILE A 1 75 ? -32.854 20.181 -26.922 1.00 50.34 75 ILE A O 1
ATOM 604 N N . ASP A 1 76 ? -31.947 18.276 -26.142 1.00 39.69 76 ASP A N 1
ATOM 605 C CA . ASP A 1 76 ? -30.524 18.567 -26.387 1.00 39.69 76 ASP A CA 1
ATOM 606 C C . ASP A 1 76 ? -29.686 17.282 -26.226 1.00 39.69 76 ASP A C 1
ATOM 608 O O . ASP A 1 76 ? -29.930 16.474 -25.329 1.00 39.69 76 ASP A O 1
ATOM 612 N N . ASP A 1 77 ? -28.735 17.051 -27.131 1.00 40.94 77 ASP A N 1
ATOM 613 C CA . ASP A 1 77 ? -28.156 15.721 -27.402 1.00 40.94 77 ASP A CA 1
ATOM 614 C C . ASP A 1 77 ? -26.857 15.473 -26.608 1.00 40.94 77 ASP A C 1
ATOM 616 O O . ASP A 1 77 ? -25.793 15.169 -27.152 1.00 40.94 77 ASP A O 1
ATOM 620 N N . GLN A 1 78 ? -26.925 15.656 -25.285 1.00 39.88 78 GLN A N 1
ATOM 621 C CA . GLN A 1 78 ? -25.815 15.388 -24.363 1.00 39.88 78 GLN A CA 1
ATOM 622 C C . GLN A 1 78 ? -26.057 14.103 -23.572 1.00 39.88 78 GLN A C 1
ATOM 624 O O . GLN A 1 78 ? -26.393 14.124 -22.388 1.00 39.88 78 GLN A O 1
ATOM 629 N N . GLN A 1 79 ? -25.834 12.962 -24.231 1.00 40.28 79 GLN A N 1
ATOM 630 C CA . GLN A 1 79 ? -25.820 11.666 -23.554 1.00 40.28 79 GLN A CA 1
ATOM 631 C C . GLN A 1 79 ? -24.861 11.689 -22.345 1.00 40.28 79 GLN A C 1
ATOM 633 O O . GLN A 1 79 ? -23.682 12.033 -22.509 1.00 40.28 79 GLN A O 1
ATOM 638 N N . PRO A 1 80 ? -25.298 11.273 -21.139 1.00 37.53 80 PRO A N 1
ATOM 639 C CA . PRO A 1 80 ? -24.379 11.063 -20.030 1.00 37.53 80 PRO A CA 1
ATOM 640 C C . PRO A 1 80 ? -23.355 9.991 -20.430 1.00 37.53 80 PRO A C 1
ATOM 642 O O . PRO A 1 80 ? -23.718 8.890 -20.840 1.00 37.53 80 PRO A O 1
ATOM 645 N N . GLY A 1 81 ? -22.068 10.339 -20.348 1.00 42.62 81 GLY A N 1
ATOM 646 C CA . GLY A 1 81 ? -20.985 9.531 -20.915 1.00 42.62 81 GLY A CA 1
ATOM 647 C C . GLY A 1 81 ? -20.894 8.095 -20.364 1.00 42.62 81 GLY A C 1
ATOM 648 O O . GLY A 1 81 ? -21.412 7.807 -19.285 1.00 42.62 81 GLY A O 1
ATOM 649 N N . PRO A 1 82 ? -20.152 7.195 -21.043 1.00 48.97 82 PRO A N 1
ATOM 650 C CA . PRO A 1 82 ? -20.229 5.728 -20.891 1.00 48.97 82 PRO A CA 1
ATOM 651 C C . PRO A 1 82 ? -19.742 5.149 -19.543 1.00 48.97 82 PRO A C 1
ATOM 653 O O . PRO A 1 82 ? -19.551 3.943 -19.404 1.00 48.97 82 PRO A O 1
ATOM 656 N N . SER A 1 83 ? -19.498 5.987 -18.535 1.00 54.22 83 SER A N 1
ATOM 657 C CA . SER A 1 83 ? -19.038 5.585 -17.208 1.00 54.22 83 SER A CA 1
ATOM 658 C C . SER A 1 83 ? -20.183 5.637 -16.198 1.00 54.22 83 SER A C 1
ATOM 660 O O . SER A 1 83 ? -20.393 6.659 -15.547 1.00 54.22 83 SER A O 1
ATOM 662 N N . HIS A 1 84 ? -20.835 4.497 -15.958 1.00 68.06 84 HIS A N 1
ATOM 663 C CA . HIS A 1 84 ? -21.832 4.296 -14.892 1.00 68.06 84 HIS A CA 1
ATOM 664 C C . HIS A 1 84 ? -21.263 4.399 -13.452 1.00 68.06 84 HIS A C 1
ATOM 666 O O . HIS A 1 84 ? -21.787 3.785 -12.528 1.00 68.06 84 HIS A O 1
ATOM 672 N N . ARG A 1 85 ? -20.165 5.134 -13.214 1.00 71.25 85 ARG A N 1
ATOM 673 C CA . ARG A 1 85 ? -19.481 5.225 -11.909 1.00 71.25 85 ARG A CA 1
ATOM 674 C C . ARG A 1 85 ? -19.218 6.653 -11.472 1.00 71.25 85 ARG A C 1
ATOM 676 O O . ARG A 1 85 ? -18.588 7.421 -12.190 1.00 71.25 85 ARG A O 1
ATOM 683 N N . GLY A 1 86 ? -19.546 6.942 -10.214 1.00 65.62 86 GLY A N 1
ATOM 684 C CA . GLY A 1 86 ? -19.215 8.214 -9.564 1.00 65.62 86 GLY A CA 1
ATOM 685 C C . GLY A 1 86 ? -17.726 8.428 -9.251 1.00 65.62 86 GLY A C 1
ATOM 686 O O . GLY A 1 86 ? -17.341 9.502 -8.800 1.00 65.62 86 GLY A O 1
ATOM 687 N N . HIS A 1 87 ? -16.865 7.428 -9.463 1.00 72.88 87 HIS A N 1
ATOM 688 C CA . HIS A 1 87 ? -15.422 7.543 -9.238 1.00 72.88 87 HIS A CA 1
ATOM 689 C C . HIS A 1 87 ? -14.641 7.079 -10.475 1.00 72.88 87 HIS A C 1
ATOM 691 O O . HIS A 1 87 ? -14.516 5.881 -10.717 1.00 72.88 87 HIS A O 1
ATOM 697 N N . ALA A 1 88 ? -14.086 8.031 -11.232 1.00 68.50 88 ALA A N 1
ATOM 698 C CA . ALA A 1 88 ? -13.289 7.765 -12.438 1.00 68.50 88 ALA A CA 1
ATOM 699 C C . ALA A 1 88 ? -11.778 7.580 -12.170 1.00 68.50 88 ALA A C 1
ATOM 701 O O . ALA A 1 88 ? -11.070 6.963 -12.963 1.00 68.50 88 ALA A O 1
ATOM 702 N N . SER A 1 89 ? -11.273 8.098 -11.044 1.00 78.56 89 SER A N 1
ATOM 703 C CA . SER A 1 89 ? -9.843 8.079 -10.683 1.00 78.56 89 SER A CA 1
ATOM 704 C C . SER A 1 89 ? -9.555 7.152 -9.499 1.00 78.56 89 SER A C 1
ATOM 706 O O . SER A 1 89 ? -8.832 7.525 -8.574 1.00 78.56 89 SER A O 1
ATOM 708 N N . VAL A 1 90 ? -10.107 5.935 -9.521 1.00 79.25 90 VAL A N 1
ATOM 709 C CA . VAL A 1 90 ? -9.869 4.897 -8.499 1.00 79.25 90 VAL A CA 1
ATOM 710 C C . VAL A 1 90 ? -9.404 3.583 -9.121 1.00 79.25 90 VAL A C 1
ATOM 712 O O . VAL A 1 90 ? -9.790 3.234 -10.233 1.00 79.25 90 VAL A O 1
ATOM 715 N N . CYS A 1 91 ? -8.564 2.848 -8.395 1.00 80.81 91 CYS A N 1
ATOM 716 C CA . CYS A 1 91 ? -8.145 1.505 -8.773 1.00 80.81 91 CYS A CA 1
ATOM 717 C C . CYS A 1 91 ? -9.318 0.531 -8.670 1.00 80.81 91 CYS A C 1
ATOM 719 O O . CYS A 1 91 ? -9.871 0.343 -7.587 1.00 80.81 91 CYS A O 1
ATOM 721 N N . VAL A 1 92 ? -9.607 -0.174 -9.759 1.00 82.50 92 VAL A N 1
ATOM 722 C CA . VAL A 1 92 ? -10.694 -1.160 -9.835 1.00 82.50 92 VAL A CA 1
ATOM 723 C C . VAL A 1 92 ? -10.558 -2.343 -8.857 1.00 82.50 92 VAL A C 1
ATOM 725 O O . VAL A 1 92 ? -11.561 -2.931 -8.463 1.00 82.50 92 VAL A O 1
ATOM 728 N N . LEU A 1 93 ? -9.329 -2.686 -8.443 1.00 79.25 93 LEU A N 1
ATOM 729 C CA . LEU A 1 93 ? -9.042 -3.831 -7.564 1.00 79.25 93 LEU A CA 1
ATOM 730 C C . LEU A 1 93 ? -8.981 -3.496 -6.067 1.00 79.25 93 LEU A C 1
ATOM 732 O O . LEU A 1 93 ? -9.128 -4.392 -5.238 1.00 79.25 93 LEU A O 1
ATOM 736 N N . CYS A 1 94 ? -8.692 -2.247 -5.693 1.00 71.81 94 CYS A N 1
ATOM 737 C CA . CYS A 1 94 ? -8.520 -1.874 -4.282 1.00 71.81 94 CYS A CA 1
ATOM 738 C C . CYS A 1 94 ? -9.274 -0.612 -3.852 1.00 71.81 94 CYS A C 1
ATOM 740 O O . CYS A 1 94 ? -9.199 -0.239 -2.682 1.00 71.81 94 CYS A O 1
ATOM 742 N N . GLY A 1 95 ? -9.957 0.074 -4.770 1.00 72.75 95 GLY A N 1
ATOM 743 C CA . GLY A 1 95 ? -10.685 1.312 -4.504 1.00 72.75 95 GLY A CA 1
ATOM 744 C C . GLY A 1 95 ? -9.811 2.532 -4.184 1.00 72.75 95 GLY A C 1
ATOM 745 O O . GLY A 1 95 ? -10.331 3.640 -4.084 1.00 72.75 95 GLY A O 1
ATOM 746 N N . CYS A 1 96 ? -8.491 2.380 -4.027 1.00 68.44 96 CYS A N 1
ATOM 747 C CA . CYS A 1 96 ? -7.606 3.509 -3.747 1.00 68.44 96 CYS A CA 1
ATOM 748 C C . CYS A 1 96 ? -7.622 4.523 -4.896 1.00 68.44 96 CYS A C 1
ATOM 750 O O . CYS A 1 96 ? -7.581 4.131 -6.064 1.00 68.44 96 CYS A O 1
ATOM 752 N N . SER A 1 97 ? -7.577 5.816 -4.562 1.00 75.00 97 SER A N 1
ATOM 753 C CA . SER A 1 97 ? -7.348 6.868 -5.555 1.00 75.00 97 SER A CA 1
ATOM 754 C C . SER A 1 97 ? -6.074 6.590 -6.360 1.00 75.00 97 SER A C 1
ATOM 756 O O . SER A 1 97 ? -5.034 6.230 -5.798 1.00 75.00 97 SER A O 1
ATOM 758 N N . ILE A 1 98 ? -6.185 6.760 -7.676 1.00 76.31 98 ILE A N 1
ATOM 759 C CA . ILE A 1 98 ? -5.081 6.759 -8.647 1.00 76.31 98 ILE A CA 1
ATOM 760 C C . ILE A 1 98 ? -4.831 8.153 -9.231 1.00 76.31 98 ILE A C 1
ATOM 762 O O . ILE A 1 98 ? -4.008 8.311 -10.129 1.00 76.31 98 ILE A O 1
ATOM 766 N N . LEU A 1 99 ? -5.515 9.180 -8.716 1.00 68.50 99 LEU A N 1
ATOM 767 C CA . LEU A 1 99 ? -5.185 10.564 -9.029 1.00 68.50 99 LEU A CA 1
ATOM 768 C C . LEU A 1 99 ? -3.723 10.816 -8.616 1.00 68.50 99 LEU A C 1
ATOM 770 O O . LEU A 1 99 ? -3.345 10.498 -7.490 1.00 68.50 99 LEU A O 1
ATOM 774 N N . GLN A 1 100 ? -2.906 11.330 -9.542 1.00 63.91 100 GLN A N 1
ATOM 775 C CA . GLN A 1 100 ? -1.452 11.517 -9.377 1.00 63.91 100 GLN A CA 1
ATOM 776 C C . GLN A 1 100 ? -0.643 10.227 -9.102 1.00 63.91 100 GLN A C 1
ATOM 778 O O . GLN A 1 100 ? 0.471 10.301 -8.591 1.00 63.91 100 GLN A O 1
ATOM 783 N N . ARG A 1 101 ? -1.156 9.034 -9.442 1.00 68.69 101 ARG A N 1
ATOM 784 C CA . ARG A 1 101 ? -0.418 7.764 -9.289 1.00 68.69 101 ARG A CA 1
ATOM 785 C C . ARG A 1 101 ? -0.308 7.011 -10.607 1.00 68.69 101 ARG A C 1
ATOM 787 O O . ARG A 1 101 ? -1.232 7.027 -11.421 1.00 68.69 101 ARG A O 1
ATOM 794 N N . GLN A 1 102 ? 0.795 6.281 -10.778 1.00 69.94 102 GLN A N 1
ATOM 795 C CA .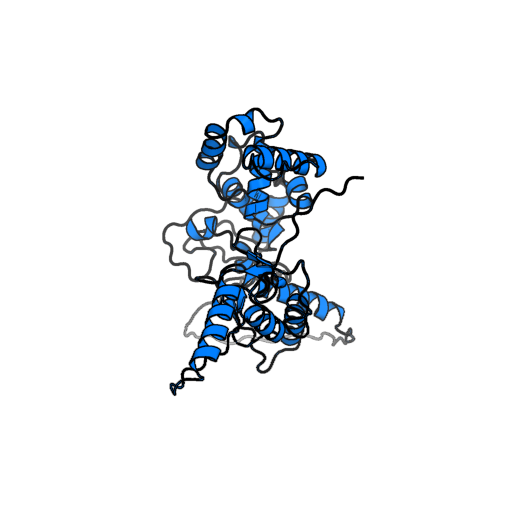 GLN A 1 102 ? 0.938 5.347 -11.891 1.00 69.94 102 GLN A CA 1
ATOM 796 C C . GLN A 1 102 ? -0.208 4.328 -11.857 1.00 69.94 102 GLN A C 1
ATOM 798 O O . GLN A 1 102 ? -0.505 3.705 -10.828 1.00 69.94 102 GLN A O 1
ATOM 803 N N . SER A 1 103 ? -0.882 4.203 -12.993 1.00 83.25 103 SER A N 1
ATOM 804 C CA . SER A 1 103 ? -2.006 3.302 -13.177 1.00 83.25 103 SER A CA 1
ATOM 805 C C . SER A 1 103 ? -2.002 2.746 -14.590 1.00 83.25 103 SER A C 1
ATOM 807 O O . SER A 1 103 ? -1.712 3.454 -15.553 1.00 83.25 103 SER A O 1
ATOM 809 N N . ASP A 1 104 ? -2.325 1.467 -14.681 1.00 82.62 104 ASP A N 1
ATOM 810 C CA . ASP A 1 104 ? -2.293 0.680 -15.900 1.00 82.62 104 ASP A CA 1
ATOM 811 C C . ASP A 1 104 ? -3.733 0.532 -16.412 1.00 82.62 104 ASP A C 1
ATOM 813 O O . ASP A 1 104 ? -4.649 0.213 -15.643 1.00 82.62 104 ASP A O 1
ATOM 817 N N . ARG A 1 105 ? -3.952 0.825 -17.701 1.00 82.88 105 ARG A N 1
ATOM 818 C CA . ARG A 1 105 ? -5.248 0.614 -18.365 1.00 82.88 105 ARG A CA 1
ATOM 819 C C . ARG A 1 105 ? -5.425 -0.864 -18.686 1.00 82.88 105 ARG A C 1
ATOM 821 O O . ARG A 1 105 ? -4.469 -1.531 -19.078 1.00 82.88 105 ARG A O 1
ATOM 828 N N . ILE A 1 106 ? -6.655 -1.353 -18.593 1.00 81.19 106 ILE A N 1
ATOM 829 C CA . ILE A 1 106 ? -6.980 -2.734 -18.951 1.00 81.19 106 ILE A CA 1
ATOM 830 C C . ILE A 1 106 ? -7.348 -2.788 -20.442 1.00 81.19 106 ILE A C 1
ATOM 832 O O . ILE A 1 106 ? -8.519 -2.744 -20.804 1.00 81.19 106 ILE A O 1
ATOM 836 N N . LEU A 1 107 ? -6.330 -2.821 -21.307 1.00 76.44 107 LEU A N 1
ATOM 837 C CA . LEU A 1 107 ? -6.478 -2.866 -22.770 1.00 76.44 107 LEU A CA 1
ATOM 838 C C . LEU A 1 107 ? -6.463 -4.315 -23.271 1.00 76.44 107 LEU A C 1
ATOM 840 O O . LEU A 1 107 ? -5.532 -5.045 -22.954 1.00 76.44 107 LEU A O 1
ATOM 844 N N . ARG A 1 108 ? -7.455 -4.737 -24.064 1.00 70.44 108 ARG A N 1
ATOM 845 C CA . ARG A 1 108 ? -7.539 -6.119 -24.590 1.00 70.44 108 ARG A CA 1
ATOM 846 C C . ARG A 1 108 ? -6.907 -6.303 -25.978 1.00 70.44 108 ARG A C 1
ATOM 848 O O . ARG A 1 108 ? -7.089 -7.355 -26.582 1.00 70.44 108 ARG A O 1
ATOM 855 N N . ASP A 1 109 ? -6.179 -5.312 -26.483 1.00 68.44 109 ASP A N 1
ATOM 856 C CA . ASP A 1 109 ? -5.608 -5.344 -27.832 1.00 68.44 109 ASP A CA 1
ATOM 857 C C . ASP A 1 109 ? -4.389 -6.277 -27.896 1.00 68.44 109 ASP A C 1
ATOM 859 O O . ASP A 1 109 ? -3.388 -6.039 -27.220 1.00 68.44 109 ASP A O 1
ATOM 863 N N . ASN A 1 110 ? -4.472 -7.331 -28.719 1.00 60.69 110 ASN A N 1
ATOM 864 C CA . ASN A 1 110 ? -3.409 -8.322 -28.963 1.00 60.69 110 ASN A CA 1
ATOM 865 C C . ASN A 1 110 ? -2.667 -8.782 -27.682 1.00 60.69 110 ASN A C 1
ATOM 867 O O . ASN A 1 110 ? -1.457 -8.565 -27.548 1.00 60.69 110 ASN A O 1
ATOM 871 N N . PRO A 1 111 ? -3.371 -9.396 -26.712 1.00 77.19 111 PRO A N 1
ATOM 872 C CA . PRO A 1 111 ? -2.776 -9.781 -25.444 1.00 77.19 111 PRO A CA 1
ATOM 873 C C . PRO A 1 111 ? -1.777 -10.927 -25.631 1.00 77.19 111 PRO A C 1
ATOM 875 O O . PRO A 1 111 ? -2.005 -11.858 -26.397 1.00 77.19 111 PRO A O 1
ATOM 878 N N . THR A 1 112 ? -0.686 -10.894 -24.868 1.00 80.38 112 THR A N 1
ATOM 879 C CA . THR A 1 112 ? 0.126 -12.095 -24.630 1.00 80.38 112 THR A CA 1
ATOM 880 C C . THR A 1 112 ? -0.628 -13.045 -23.698 1.00 80.38 112 THR A C 1
ATOM 882 O O . THR A 1 112 ? -1.454 -12.588 -22.903 1.00 80.38 112 THR A O 1
ATOM 885 N N . ASP A 1 113 ? -0.291 -14.338 -23.703 1.00 80.38 113 ASP A N 1
ATOM 886 C CA . ASP A 1 113 ? -0.892 -15.338 -22.799 1.00 80.38 113 ASP A CA 1
ATOM 887 C C . ASP A 1 113 ? -0.863 -14.882 -21.326 1.00 80.38 113 ASP A C 1
ATOM 889 O O . ASP A 1 113 ? -1.836 -15.019 -20.580 1.00 80.38 113 ASP A O 1
ATOM 893 N N . LEU A 1 114 ? 0.239 -14.235 -20.921 1.00 79.31 114 LEU A N 1
ATOM 894 C CA . LEU A 1 114 ? 0.391 -13.647 -19.592 1.00 79.31 114 LEU A CA 1
ATOM 895 C C . LEU A 1 114 ? -0.591 -12.491 -19.339 1.00 79.31 114 LEU A C 1
ATOM 897 O O . LEU A 1 114 ? -1.174 -12.422 -18.258 1.00 79.31 114 LEU A O 1
ATOM 901 N N . HIS A 1 115 ? -0.785 -11.583 -20.302 1.00 81.75 115 HIS A N 1
ATOM 902 C CA . HIS A 1 115 ? -1.767 -10.501 -20.179 1.00 81.75 115 HIS A CA 1
ATOM 903 C C . HIS A 1 115 ? -3.201 -11.039 -20.160 1.00 81.75 115 HIS A C 1
ATOM 905 O O . HIS A 1 115 ? -4.005 -10.586 -19.350 1.00 81.75 115 HIS A O 1
ATOM 911 N N . GLN A 1 116 ? -3.515 -12.055 -20.963 1.00 84.69 116 GLN A N 1
ATOM 912 C CA . GLN A 1 116 ? -4.842 -12.670 -20.992 1.00 84.69 116 GLN A CA 1
ATOM 913 C C . GLN A 1 116 ? -5.186 -13.357 -19.658 1.00 84.69 116 GLN A C 1
ATOM 915 O O . GLN A 1 116 ? -6.288 -13.189 -19.123 1.00 84.69 116 GLN A O 1
ATOM 920 N N . LEU A 1 117 ? -4.206 -14.028 -19.045 1.00 85.69 117 LEU A N 1
ATOM 921 C CA . LEU A 1 117 ? -4.316 -14.568 -17.690 1.00 85.69 117 LEU A CA 1
ATOM 922 C C . LEU A 1 117 ? -4.439 -13.462 -16.624 1.00 85.69 117 LEU A C 1
ATOM 924 O O . LEU A 1 117 ? -5.233 -13.595 -15.691 1.00 85.69 117 LEU A O 1
ATOM 928 N N . MET A 1 118 ? -3.721 -12.340 -16.767 1.00 86.44 118 MET A N 1
ATOM 929 C CA . MET A 1 118 ? -3.910 -11.169 -15.899 1.00 86.44 118 MET A CA 1
ATOM 930 C C . MET A 1 118 ? -5.323 -10.585 -16.012 1.00 86.44 118 MET A C 1
ATOM 932 O O . MET A 1 118 ? -5.904 -10.242 -14.984 1.00 86.44 118 MET A O 1
ATOM 936 N N . TYR A 1 119 ? -5.896 -10.494 -17.215 1.00 87.50 119 TYR A N 1
ATOM 937 C CA . TYR A 1 119 ? -7.265 -10.006 -17.406 1.00 87.50 119 TYR A CA 1
ATOM 938 C C . TYR A 1 119 ? -8.283 -10.938 -16.760 1.00 87.50 119 TYR A C 1
ATOM 940 O O . TYR A 1 119 ? -9.086 -10.460 -15.964 1.00 87.50 119 TYR A O 1
ATOM 948 N N . THR A 1 120 ? -8.144 -12.251 -16.950 1.00 87.12 120 THR A N 1
ATOM 949 C CA . THR A 1 120 ? -8.984 -13.258 -16.279 1.00 87.12 120 THR A CA 1
ATOM 950 C C . THR A 1 120 ? -8.913 -13.127 -14.747 1.00 87.12 120 THR A C 1
ATOM 952 O O . THR A 1 120 ? -9.931 -13.168 -14.058 1.00 87.12 120 THR A O 1
ATOM 955 N N . LEU A 1 121 ? -7.719 -12.904 -14.179 1.00 87.19 121 LEU A N 1
ATOM 956 C CA . LEU A 1 121 ? -7.543 -12.676 -12.736 1.00 87.19 121 LEU A CA 1
ATOM 957 C C . LEU A 1 121 ? -8.158 -11.354 -12.244 1.00 87.19 121 LEU A C 1
ATOM 959 O O . LEU A 1 121 ? -8.607 -11.289 -11.098 1.00 87.19 121 LEU A O 1
ATOM 963 N N . ILE A 1 122 ? -8.170 -10.299 -13.065 1.00 86.69 122 ILE A N 1
ATOM 964 C CA . ILE A 1 122 ? -8.824 -9.028 -12.722 1.00 86.69 122 ILE A CA 1
ATOM 965 C C . ILE A 1 122 ? -10.343 -9.179 -12.812 1.00 86.69 122 ILE A C 1
ATOM 967 O O . ILE A 1 122 ? -11.032 -8.801 -11.870 1.00 86.69 122 ILE A O 1
ATOM 971 N N . GLU A 1 123 ? -10.860 -9.783 -13.883 1.00 85.50 123 GLU A N 1
ATOM 972 C CA . GLU A 1 123 ? -12.285 -10.083 -14.058 1.00 85.50 123 GLU A CA 1
ATOM 973 C C . GLU A 1 123 ? -12.814 -10.909 -12.884 1.00 85.50 123 GLU A C 1
ATOM 975 O O . GLU A 1 123 ? -13.745 -10.473 -12.217 1.00 85.50 123 GLU A O 1
ATOM 980 N N . ASN A 1 124 ? -12.151 -12.009 -12.520 1.00 81.94 124 ASN A N 1
ATOM 981 C CA . ASN A 1 124 ? -12.545 -12.849 -11.381 1.00 81.94 124 ASN A CA 1
ATOM 982 C C . ASN A 1 124 ? -12.541 -12.113 -10.026 1.00 81.94 124 ASN A C 1
ATOM 984 O O . ASN A 1 124 ? -13.246 -12.515 -9.104 1.00 81.94 124 ASN A O 1
ATOM 988 N N . ARG A 1 125 ? -11.747 -11.045 -9.877 1.00 79.75 125 ARG A N 1
ATOM 989 C CA . ARG A 1 125 ? -11.676 -10.221 -8.652 1.00 79.75 125 ARG A CA 1
ATOM 990 C C . ARG A 1 125 ? -12.667 -9.069 -8.604 1.00 79.75 125 ARG A C 1
ATOM 992 O O . ARG A 1 125 ? -12.872 -8.486 -7.541 1.00 79.75 125 ARG A O 1
ATOM 999 N N . VAL A 1 126 ? -13.199 -8.701 -9.760 1.00 76.62 126 VAL A N 1
ATOM 1000 C CA . VAL A 1 126 ? -14.138 -7.593 -9.952 1.00 76.62 126 VAL A CA 1
ATOM 1001 C C . VAL A 1 126 ? -15.548 -8.129 -10.242 1.00 76.62 126 VAL A C 1
ATOM 1003 O O . VAL A 1 126 ? -16.521 -7.386 -10.131 1.00 76.62 126 VAL A O 1
ATOM 1006 N N . ALA A 1 127 ? -15.658 -9.430 -10.527 1.00 67.44 127 ALA A N 1
ATOM 1007 C CA . ALA A 1 127 ? -16.886 -10.192 -10.660 1.00 67.44 127 ALA A CA 1
ATOM 1008 C C . ALA A 1 127 ? -17.853 -9.927 -9.487 1.00 67.44 127 ALA A C 1
ATOM 1010 O O . ALA A 1 127 ? -17.415 -9.834 -8.338 1.00 67.44 127 ALA A O 1
ATOM 1011 N N . PRO A 1 128 ? -19.166 -9.824 -9.761 1.00 58.62 128 PRO A N 1
ATOM 1012 C CA . PRO A 1 128 ? -19.826 -10.083 -11.050 1.00 58.62 128 PRO A CA 1
ATOM 1013 C C . PRO A 1 128 ? -19.722 -8.941 -12.084 1.00 58.62 128 PRO A C 1
ATOM 1015 O O . PRO A 1 128 ? -20.227 -9.081 -13.196 1.00 58.62 128 PRO A O 1
ATOM 1018 N N . ARG A 1 129 ? -19.060 -7.822 -11.761 1.00 68.69 129 ARG A N 1
ATOM 1019 C CA . ARG A 1 129 ? -18.974 -6.646 -12.637 1.00 68.69 129 ARG A CA 1
ATOM 1020 C C . ARG A 1 129 ? -17.981 -6.852 -13.794 1.00 68.69 129 ARG A C 1
ATOM 1022 O O . ARG A 1 129 ? -16.820 -7.194 -13.577 1.00 68.69 129 ARG A O 1
ATOM 1029 N N . GLN A 1 130 ? -18.405 -6.548 -15.022 1.00 71.31 130 GLN A N 1
ATOM 1030 C CA . GLN A 1 130 ? -17.546 -6.600 -16.215 1.00 71.31 130 GLN A CA 1
ATOM 1031 C C . GLN A 1 130 ? -16.565 -5.423 -16.283 1.00 71.31 130 GLN A C 1
ATOM 1033 O O . GLN A 1 130 ? -16.947 -4.277 -16.053 1.00 71.31 130 GLN A O 1
ATOM 1038 N N . VAL A 1 131 ? -15.309 -5.692 -16.642 1.00 78.38 131 VAL A N 1
ATOM 1039 C CA . VAL A 1 131 ? -14.253 -4.677 -16.792 1.00 78.38 131 VAL A CA 1
ATOM 1040 C C . VAL A 1 131 ? -14.436 -3.863 -18.083 1.00 78.38 131 VAL A C 1
ATOM 1042 O O . VAL A 1 131 ? -14.571 -4.450 -19.155 1.00 78.38 131 VAL A O 1
ATOM 1045 N N . THR A 1 132 ? -14.382 -2.529 -17.987 1.00 74.75 132 THR A N 1
ATOM 1046 C CA . THR A 1 132 ? -14.540 -1.580 -19.113 1.00 74.75 132 THR A CA 1
ATOM 1047 C C . THR A 1 132 ? -13.208 -0.935 -19.519 1.00 74.75 132 THR A C 1
ATOM 1049 O O . THR A 1 132 ? -12.278 -0.883 -18.725 1.00 74.75 132 THR A O 1
ATOM 1052 N N . GLU A 1 133 ? -13.105 -0.365 -20.724 1.00 75.19 133 GLU A N 1
ATOM 1053 C CA . GLU A 1 133 ? -11.877 0.305 -21.219 1.00 75.19 133 GLU A CA 1
ATOM 1054 C C . GLU A 1 133 ? -11.442 1.529 -20.392 1.00 75.19 133 GLU A C 1
ATOM 1056 O O . GLU A 1 133 ? -10.270 1.914 -20.367 1.00 75.19 133 GLU A O 1
ATOM 1061 N N . THR A 1 134 ? -12.391 2.152 -19.691 1.00 75.50 134 THR A N 1
ATOM 1062 C CA . THR A 1 134 ? -12.129 3.234 -18.734 1.00 75.50 134 THR A CA 1
ATOM 1063 C C . THR A 1 134 ? -11.475 2.737 -17.439 1.00 75.50 134 THR A C 1
ATOM 1065 O O . THR A 1 134 ? -11.012 3.556 -16.639 1.00 75.50 134 THR A O 1
ATOM 1068 N N . ASP A 1 135 ? -11.395 1.417 -17.231 1.00 80.62 135 ASP A N 1
ATOM 1069 C CA . ASP A 1 135 ? -10.891 0.819 -16.002 1.00 80.62 135 ASP A CA 1
ATOM 1070 C C . ASP A 1 135 ? -9.378 0.886 -15.913 1.00 80.62 135 ASP A C 1
ATOM 1072 O O . ASP A 1 135 ? -8.620 0.549 -16.827 1.00 80.62 135 ASP A O 1
ATOM 1076 N N . LYS A 1 136 ? -8.945 1.302 -14.728 1.00 84.94 136 LYS A N 1
ATOM 1077 C CA . LYS A 1 136 ? -7.546 1.437 -14.377 1.00 84.94 136 LYS A CA 1
ATOM 1078 C C . LYS A 1 136 ? -7.258 0.648 -13.118 1.00 84.94 136 LYS A C 1
ATOM 1080 O O . LYS A 1 136 ? -8.000 0.689 -12.131 1.00 84.94 136 LYS A O 1
ATOM 1085 N N . VAL A 1 137 ? -6.130 -0.038 -13.139 1.00 84.00 137 VAL A N 1
ATOM 1086 C CA . VAL A 1 137 ? -5.545 -0.685 -11.972 1.00 84.00 137 VAL A CA 1
ATOM 1087 C C . VAL A 1 137 ? -4.439 0.235 -11.457 1.00 84.00 137 VAL A C 1
ATOM 1089 O O . VAL A 1 137 ? -3.667 0.765 -12.250 1.00 84.00 137 VAL A O 1
ATOM 1092 N N . CYS A 1 138 ? -4.324 0.462 -10.146 1.00 80.62 138 CYS A N 1
ATOM 1093 C CA . CYS A 1 138 ? -3.110 1.098 -9.628 1.00 80.62 138 CYS A CA 1
ATOM 1094 C C . CYS A 1 138 ? -1.917 0.167 -9.855 1.00 80.62 138 CYS A C 1
ATOM 1096 O O . CYS A 1 138 ? -2.050 -1.052 -9.706 1.00 80.62 138 CYS A O 1
ATOM 1098 N N . HIS A 1 139 ? -0.746 0.731 -10.143 1.00 77.50 139 HIS A N 1
ATOM 1099 C CA . HIS A 1 139 ? 0.437 -0.064 -10.470 1.00 77.50 139 HIS A CA 1
ATOM 1100 C C . HIS A 1 139 ? 0.760 -1.185 -9.445 1.00 77.50 139 HIS A C 1
ATOM 1102 O O . HIS A 1 139 ? 1.009 -2.319 -9.858 1.00 77.50 139 HIS A O 1
ATOM 1108 N N . PRO A 1 140 ? 0.612 -0.988 -8.112 1.00 68.75 140 PRO A N 1
ATOM 1109 C CA . PRO A 1 140 ? 0.776 -2.075 -7.138 1.00 68.75 140 PRO A CA 1
ATOM 1110 C C . PRO A 1 140 ? -0.202 -3.253 -7.300 1.00 68.75 140 PRO A C 1
ATOM 1112 O O . PRO A 1 140 ? 0.166 -4.404 -7.050 1.00 68.75 140 PRO A O 1
ATOM 1115 N N . CYS A 1 141 ? -1.450 -2.999 -7.709 1.00 76.50 141 CYS A N 1
ATOM 1116 C CA . CYS A 1 141 ? -2.437 -4.055 -7.963 1.00 76.50 141 CYS A CA 1
ATOM 1117 C C . CYS A 1 141 ? -2.227 -4.720 -9.333 1.00 76.50 141 CYS A C 1
ATOM 1119 O O . CYS A 1 141 ? -2.449 -5.926 -9.459 1.00 76.50 141 CYS A O 1
ATOM 1121 N N . TRP A 1 142 ? -1.719 -3.979 -10.321 1.00 82.06 142 TRP A N 1
ATOM 1122 C CA . TRP A 1 142 ? -1.296 -4.521 -11.612 1.00 82.06 142 TRP A CA 1
ATOM 1123 C C . TRP A 1 142 ? -0.126 -5.500 -11.435 1.00 82.06 142 TRP A C 1
ATOM 1125 O O . TRP A 1 142 ? -0.250 -6.677 -11.769 1.00 82.06 142 TRP A O 1
ATOM 1135 N N . LEU A 1 143 ? 0.948 -5.078 -10.756 1.00 70.56 143 LEU A N 1
ATOM 1136 C CA . LEU A 1 143 ? 2.104 -5.925 -10.424 1.00 70.56 143 LEU A CA 1
ATOM 1137 C C . LEU A 1 143 ? 1.756 -7.107 -9.500 1.00 70.56 143 LEU A C 1
ATOM 1139 O O . LEU A 1 143 ? 2.408 -8.153 -9.542 1.00 70.56 143 LEU A O 1
ATOM 1143 N N . ARG A 1 144 ? 0.745 -6.976 -8.629 1.00 71.81 144 ARG A N 1
ATOM 1144 C CA . ARG A 1 144 ? 0.238 -8.109 -7.832 1.00 71.81 144 ARG A CA 1
ATOM 1145 C C . ARG A 1 144 ? -0.411 -9.161 -8.730 1.00 71.81 144 ARG A C 1
ATOM 1147 O O . ARG A 1 144 ? -0.082 -10.335 -8.595 1.00 71.81 144 ARG A O 1
ATOM 1154 N N . THR A 1 145 ? -1.262 -8.724 -9.655 1.00 80.75 145 THR A N 1
ATOM 1155 C CA . THR A 1 145 ? -1.923 -9.589 -10.642 1.00 80.75 145 THR A CA 1
ATOM 1156 C C . THR A 1 145 ? -0.895 -10.235 -11.574 1.00 80.75 145 THR A C 1
ATOM 1158 O O . THR A 1 145 ? -0.947 -11.440 -11.791 1.00 80.75 145 THR A O 1
ATOM 1161 N N . GLN A 1 146 ? 0.113 -9.491 -12.039 1.00 80.12 146 GLN A N 1
ATOM 1162 C CA . GLN A 1 146 ? 1.180 -10.033 -12.886 1.00 80.12 146 GLN A CA 1
ATOM 1163 C C . GLN A 1 146 ? 1.996 -11.132 -12.183 1.00 80.12 146 GLN A C 1
ATOM 1165 O O . GLN A 1 146 ? 2.262 -12.174 -12.776 1.00 80.12 146 GLN A O 1
ATOM 1170 N N . ARG A 1 147 ? 2.359 -10.947 -10.905 1.00 75.69 147 ARG A N 1
ATOM 1171 C CA . ARG A 1 147 ? 3.069 -11.972 -10.107 1.00 75.69 147 ARG A CA 1
ATOM 1172 C C . ARG A 1 147 ? 2.246 -13.231 -9.848 1.00 75.69 147 ARG A C 1
ATOM 1174 O O . ARG A 1 147 ? 2.798 -14.265 -9.488 1.00 75.69 147 ARG A O 1
ATOM 1181 N N . GLU A 1 148 ? 0.930 -13.137 -9.920 1.00 79.19 148 GLU A N 1
ATOM 1182 C CA . GLU A 1 148 ? 0.014 -14.262 -9.756 1.00 79.19 148 GLU A CA 1
ATOM 1183 C C . GLU A 1 148 ? -0.205 -14.980 -11.083 1.00 79.19 148 GLU A C 1
ATOM 1185 O O . GLU A 1 148 ? -0.019 -16.189 -11.135 1.00 79.19 148 GLU A O 1
ATOM 1190 N N . ALA A 1 149 ? -0.425 -14.228 -12.166 1.00 81.12 149 ALA A N 1
ATOM 1191 C CA . ALA A 1 149 ? -0.447 -14.754 -13.524 1.00 81.12 149 ALA A CA 1
ATOM 1192 C C . ALA A 1 149 ? 0.841 -15.529 -13.846 1.00 81.12 149 ALA A C 1
ATOM 1194 O O . ALA A 1 149 ? 0.755 -16.664 -14.291 1.00 81.12 149 ALA A O 1
ATOM 1195 N N . ARG A 1 150 ? 2.030 -14.988 -13.528 1.00 79.31 150 ARG A N 1
ATOM 1196 C CA . ARG A 1 150 ? 3.309 -15.711 -13.694 1.00 79.31 150 ARG A CA 1
ATOM 1197 C C . ARG A 1 150 ? 3.333 -17.034 -12.921 1.00 79.31 150 ARG A C 1
ATOM 1199 O O . ARG A 1 150 ? 3.578 -18.070 -13.519 1.00 79.31 150 ARG A O 1
ATOM 1206 N N . ARG A 1 151 ? 2.963 -17.033 -11.633 1.00 74.94 151 ARG A N 1
ATOM 1207 C CA . ARG A 1 151 ? 2.900 -18.263 -10.817 1.00 74.94 151 ARG A CA 1
ATOM 1208 C C . ARG A 1 151 ? 1.930 -19.307 -11.379 1.00 74.94 151 ARG A C 1
ATOM 1210 O O . ARG A 1 151 ? 2.253 -20.487 -11.375 1.00 74.94 151 ARG A O 1
ATOM 1217 N N . THR A 1 152 ? 0.764 -18.895 -11.871 1.00 73.25 152 THR A N 1
ATOM 1218 C CA . THR A 1 152 ? -0.208 -19.807 -12.496 1.00 73.25 152 THR A CA 1
ATOM 1219 C C . THR A 1 152 ? 0.235 -20.265 -13.892 1.00 73.25 152 THR A C 1
ATOM 1221 O O . THR A 1 152 ? -0.085 -21.378 -14.294 1.00 73.25 152 THR A O 1
ATOM 1224 N N . HIS A 1 153 ? 0.991 -19.447 -14.622 1.00 74.00 153 HIS A N 1
ATOM 1225 C CA . HIS A 1 153 ? 1.541 -19.781 -15.935 1.00 74.00 153 HIS A CA 1
ATOM 1226 C C . HIS A 1 153 ? 2.697 -20.790 -15.831 1.00 74.00 153 HIS A C 1
ATOM 1228 O O . HIS A 1 153 ? 2.698 -21.799 -16.532 1.00 74.00 153 HIS A O 1
ATOM 1234 N N . ASP A 1 154 ? 3.640 -20.575 -14.910 1.00 64.81 154 ASP A N 1
ATOM 1235 C CA . ASP A 1 154 ? 4.822 -21.432 -14.745 1.00 64.81 154 ASP A CA 1
ATOM 1236 C C . ASP A 1 154 ? 4.464 -22.843 -14.244 1.00 64.81 154 ASP A C 1
ATOM 1238 O O . ASP A 1 154 ? 5.099 -23.816 -14.644 1.00 64.81 154 ASP A O 1
ATOM 1242 N N . VAL A 1 155 ? 3.399 -22.981 -13.442 1.00 60.44 155 VAL A N 1
ATOM 1243 C CA . VAL A 1 155 ? 2.862 -24.286 -12.997 1.00 60.44 155 VAL A CA 1
ATOM 1244 C C . VAL A 1 155 ? 2.207 -25.080 -14.139 1.00 60.44 155 VAL A C 1
ATOM 1246 O O . VAL A 1 155 ? 2.141 -26.303 -14.065 1.00 60.44 155 VAL A O 1
ATOM 1249 N N . ASN A 1 156 ? 1.745 -24.412 -15.200 1.00 51.38 156 ASN A N 1
ATOM 1250 C CA . ASN A 1 156 ? 1.033 -25.037 -16.321 1.00 51.38 156 ASN A CA 1
ATOM 1251 C C . ASN A 1 156 ? 1.903 -25.247 -17.574 1.00 51.38 156 ASN A C 1
ATOM 1253 O O . ASN A 1 156 ? 1.388 -25.683 -18.603 1.00 51.38 156 ASN A O 1
ATOM 1257 N N . ARG A 1 157 ? 3.208 -24.948 -17.524 1.00 44.66 157 ARG A N 1
ATOM 1258 C CA . ARG A 1 157 ? 4.108 -25.149 -18.666 1.00 44.66 157 ARG A CA 1
ATOM 1259 C C . ARG A 1 157 ? 4.469 -26.639 -18.806 1.00 44.66 157 ARG A C 1
ATOM 1261 O O . ARG A 1 157 ? 5.098 -27.176 -17.894 1.00 44.66 157 ARG A O 1
ATOM 1268 N N . PRO A 1 158 ? 4.157 -27.311 -19.933 1.00 42.94 158 PRO A N 1
ATOM 1269 C CA . PRO A 1 158 ? 4.635 -28.670 -20.174 1.00 42.94 158 PRO A CA 1
ATOM 1270 C C . PRO A 1 158 ? 6.167 -28.691 -20.187 1.00 42.94 158 PRO A C 1
ATOM 1272 O O . PRO A 1 158 ? 6.793 -27.840 -20.823 1.00 42.94 158 PRO A O 1
ATOM 1275 N N . GLN A 1 159 ? 6.777 -29.653 -19.492 1.00 37.75 159 GLN A N 1
ATOM 1276 C CA . GLN A 1 159 ? 8.227 -29.843 -19.526 1.00 37.75 159 GLN A CA 1
ATOM 1277 C C . GLN A 1 159 ? 8.644 -30.374 -20.903 1.00 37.75 159 GLN A C 1
ATOM 1279 O O . GLN A 1 159 ? 8.508 -31.562 -21.185 1.00 37.75 159 GLN A O 1
ATOM 1284 N N . SER A 1 160 ? 9.157 -29.489 -21.758 1.00 35.69 160 SER A N 1
ATOM 1285 C CA . SER A 1 160 ? 9.859 -29.881 -22.981 1.00 35.69 160 SER A CA 1
ATOM 1286 C C . SER A 1 160 ? 11.155 -30.609 -22.622 1.00 35.69 160 SER A C 1
ATOM 1288 O O . SER A 1 160 ? 11.931 -30.128 -21.795 1.00 35.69 160 SER A O 1
ATOM 1290 N N . THR A 1 161 ? 11.383 -31.756 -23.255 1.00 32.88 161 THR A N 1
ATOM 1291 C CA . THR A 1 161 ? 12.565 -32.604 -23.078 1.00 32.88 161 THR A CA 1
ATOM 1292 C C . THR A 1 161 ? 13.865 -31.847 -23.362 1.00 32.88 161 THR A C 1
ATOM 1294 O O . THR A 1 161 ? 13.927 -31.032 -24.281 1.00 32.88 161 THR A O 1
ATOM 1297 N N . ILE A 1 162 ? 14.911 -32.139 -22.587 1.00 37.03 162 ILE A N 1
ATOM 1298 C CA . ILE A 1 162 ? 16.269 -31.645 -22.836 1.00 37.03 162 ILE A CA 1
ATOM 1299 C C . ILE A 1 162 ? 16.903 -32.526 -23.917 1.00 37.03 162 ILE A C 1
ATOM 1301 O O . ILE A 1 162 ? 17.054 -33.727 -23.703 1.00 37.03 162 ILE A O 1
ATOM 1305 N N . GLU A 1 163 ? 17.309 -31.928 -25.036 1.00 32.25 163 GLU A N 1
ATOM 1306 C CA . GLU A 1 163 ? 18.269 -32.520 -25.972 1.00 32.25 163 GLU A CA 1
ATOM 1307 C C . GLU A 1 163 ? 19.582 -31.728 -25.890 1.00 32.25 163 GLU A C 1
ATOM 1309 O O . GLU A 1 163 ? 19.608 -30.515 -26.110 1.00 32.25 163 GLU A O 1
ATOM 1314 N N . GLU A 1 164 ? 20.671 -32.412 -25.534 1.00 29.78 164 GLU A N 1
ATOM 1315 C CA . GLU A 1 164 ? 22.035 -31.878 -25.615 1.00 29.78 164 GLU A CA 1
ATOM 1316 C C . GLU A 1 164 ? 22.532 -31.895 -27.068 1.00 29.78 164 GLU A C 1
ATOM 1318 O O . GLU A 1 164 ? 22.229 -32.826 -27.819 1.00 29.78 164 GLU A O 1
ATOM 1323 N N . PRO A 1 165 ? 23.375 -30.923 -27.452 1.00 33.81 165 PRO A N 1
ATOM 1324 C CA . PRO A 1 165 ? 24.488 -31.243 -28.351 1.00 33.81 165 PRO A CA 1
ATOM 1325 C C . PRO A 1 165 ? 25.863 -31.049 -27.697 1.00 33.81 165 PRO A C 1
ATOM 1327 O O . PRO A 1 165 ? 26.110 -30.100 -26.955 1.00 33.81 165 PRO A O 1
ATOM 1330 N N . SER A 1 166 ? 26.767 -31.966 -28.030 1.00 28.67 166 SER A N 1
ATOM 1331 C CA . SER A 1 166 ? 28.117 -32.134 -27.485 1.00 28.67 166 SER A CA 1
ATOM 1332 C C . SER A 1 166 ? 29.166 -31.109 -27.949 1.00 28.67 166 SER A C 1
ATOM 1334 O O . SER A 1 166 ? 29.098 -30.569 -29.051 1.00 28.67 166 SER A O 1
ATOM 1336 N N . THR A 1 167 ? 30.204 -30.955 -27.125 1.00 32.75 167 THR A N 1
ATOM 1337 C CA . THR A 1 167 ? 31.455 -30.192 -27.323 1.00 32.75 167 THR A CA 1
ATOM 1338 C C . THR A 1 167 ? 32.384 -30.719 -28.432 1.00 32.75 167 THR A C 1
ATOM 1340 O O . THR A 1 167 ? 32.514 -31.936 -28.569 1.00 32.75 167 THR A O 1
ATOM 1343 N N . ALA A 1 168 ? 33.117 -29.821 -29.112 1.00 29.67 168 ALA A N 1
ATOM 1344 C CA . ALA A 1 168 ? 34.404 -30.084 -29.789 1.00 29.67 168 ALA A CA 1
ATOM 1345 C C . ALA A 1 168 ? 35.170 -28.770 -30.116 1.00 29.67 168 ALA A C 1
ATOM 1347 O O . ALA A 1 168 ? 34.546 -27.726 -30.300 1.00 29.67 168 ALA A O 1
ATOM 1348 N N . ASP A 1 169 ? 36.505 -28.839 -30.238 1.00 28.67 169 ASP A N 1
ATOM 1349 C CA . ASP A 1 169 ? 37.455 -27.708 -30.098 1.00 28.67 169 ASP A CA 1
ATOM 1350 C C . ASP A 1 169 ? 38.582 -27.750 -31.188 1.00 28.67 169 ASP A C 1
ATOM 1352 O O . ASP A 1 169 ? 38.652 -28.715 -31.948 1.00 28.67 169 ASP A O 1
ATOM 1356 N N . GLU A 1 170 ? 39.522 -26.800 -31.380 1.00 28.66 170 GLU A N 1
ATOM 1357 C CA . GLU A 1 170 ? 39.854 -25.567 -30.632 1.00 28.66 170 GLU A CA 1
ATOM 1358 C C . GLU A 1 170 ? 40.107 -24.299 -31.540 1.00 28.66 170 GLU A C 1
ATOM 1360 O O . GLU A 1 170 ? 39.125 -23.575 -31.713 1.00 28.66 170 GLU A O 1
ATOM 1365 N N . PRO A 1 171 ? 41.296 -23.920 -32.114 1.00 44.16 171 PRO A N 1
ATOM 1366 C CA . PRO A 1 171 ? 41.577 -22.482 -32.380 1.00 44.16 171 PRO A CA 1
ATOM 1367 C C . PRO A 1 171 ? 42.163 -22.106 -33.776 1.00 44.16 171 PRO A C 1
ATOM 1369 O O . PRO A 1 171 ? 42.404 -22.979 -34.604 1.00 44.16 171 PRO A O 1
ATOM 1372 N N . ILE A 1 172 ? 42.466 -20.802 -34.012 1.00 27.97 172 ILE A N 1
ATOM 1373 C CA . ILE A 1 172 ? 43.787 -20.262 -34.483 1.00 27.97 172 ILE A CA 1
ATOM 1374 C C . ILE A 1 172 ? 43.793 -18.729 -34.804 1.00 27.97 172 ILE A C 1
ATOM 1376 O O . ILE A 1 172 ? 42.934 -18.211 -35.505 1.00 27.97 172 ILE A O 1
ATOM 1380 N N . LEU A 1 173 ? 44.832 -18.045 -34.284 1.00 28.27 173 LEU A N 1
ATOM 1381 C CA . LEU A 1 173 ? 45.492 -16.741 -34.590 1.00 28.27 173 LEU A CA 1
ATOM 1382 C C . LEU A 1 173 ? 44.755 -15.477 -35.137 1.00 28.27 173 LEU A C 1
ATOM 1384 O O . LEU A 1 173 ? 44.488 -15.331 -36.323 1.00 28.27 173 LEU A O 1
ATOM 1388 N N . ALA A 1 174 ? 44.688 -14.462 -34.261 1.00 27.61 174 ALA A N 1
ATOM 1389 C CA . ALA A 1 174 ? 45.328 -13.122 -34.324 1.00 27.61 174 ALA A CA 1
ATOM 1390 C C . ALA A 1 174 ? 45.604 -12.368 -35.661 1.00 27.61 174 ALA A C 1
ATOM 1392 O O . ALA A 1 174 ? 46.368 -12.834 -36.502 1.00 27.61 174 ALA A O 1
ATOM 1393 N N . GLY A 1 175 ? 45.209 -11.075 -35.723 1.00 26.09 175 GLY A N 1
ATOM 1394 C CA . GLY A 1 175 ? 45.800 -10.096 -36.661 1.00 26.09 175 GLY A CA 1
ATOM 1395 C C . GLY A 1 175 ? 45.221 -8.659 -36.707 1.00 26.09 175 GLY A C 1
ATOM 1396 O O . GLY A 1 175 ? 44.271 -8.413 -37.435 1.00 26.09 175 GLY A O 1
ATOM 1397 N N . VAL A 1 176 ? 45.926 -7.701 -36.075 1.00 28.42 176 VAL A N 1
ATOM 1398 C CA . VAL A 1 176 ? 45.995 -6.237 -36.382 1.00 28.42 176 VAL A CA 1
ATOM 1399 C C . VAL A 1 176 ? 44.837 -5.291 -35.958 1.00 28.42 176 VAL A C 1
ATOM 1401 O O . VAL A 1 176 ? 43.654 -5.552 -36.133 1.00 28.42 176 VAL A O 1
ATOM 1404 N N . GLN A 1 177 ? 45.231 -4.136 -35.397 1.00 30.16 177 GLN A N 1
ATOM 1405 C CA . GLN A 1 177 ? 44.401 -3.038 -34.866 1.00 30.16 177 GLN A CA 1
ATOM 1406 C C . GLN A 1 177 ? 44.089 -1.946 -35.911 1.00 30.16 177 GLN A C 1
ATOM 1408 O O . GLN A 1 177 ? 44.954 -1.629 -36.723 1.00 30.16 177 GLN A O 1
ATOM 1413 N N . SER A 1 178 ? 42.961 -1.232 -35.765 1.00 28.41 178 SER A N 1
ATOM 1414 C CA . SER A 1 178 ? 42.976 0.208 -35.410 1.00 28.41 178 SER A CA 1
ATOM 1415 C C . SER A 1 178 ? 41.580 0.727 -35.008 1.00 28.41 178 SER A C 1
ATOM 1417 O O . SER A 1 178 ? 40.579 0.030 -35.146 1.00 28.41 178 SER A O 1
ATOM 1419 N N . CYS A 1 179 ? 41.530 1.933 -34.444 1.00 25.59 179 CYS A N 1
ATOM 1420 C CA . CYS A 1 179 ? 40.429 2.498 -33.663 1.00 25.59 179 CYS A CA 1
ATOM 1421 C C . CYS A 1 179 ? 39.486 3.450 -34.428 1.00 25.59 179 CYS A C 1
ATOM 1423 O O . CYS A 1 179 ? 39.950 4.278 -35.204 1.00 25.59 179 CYS A O 1
ATOM 1425 N N . VAL A 1 180 ? 38.190 3.440 -34.069 1.00 28.42 180 VAL A N 1
ATOM 1426 C CA . VAL A 1 180 ? 37.374 4.652 -33.806 1.00 28.42 180 VAL A CA 1
ATOM 1427 C C . VAL A 1 180 ? 36.371 4.332 -32.677 1.00 28.42 180 VAL A C 1
ATOM 1429 O O . VAL A 1 180 ? 35.987 3.181 -32.488 1.00 28.42 180 VAL A O 1
ATOM 1432 N N . SER A 1 181 ? 36.005 5.332 -31.877 1.00 31.05 181 SER A N 1
ATOM 1433 C CA . SER A 1 181 ? 35.280 5.231 -30.602 1.00 31.05 181 SER A CA 1
ATOM 1434 C C . SER A 1 181 ? 33.746 5.145 -30.707 1.00 31.05 181 SER A C 1
ATOM 1436 O O . SER A 1 181 ? 33.156 5.832 -31.538 1.00 31.05 181 SER A O 1
ATOM 1438 N N . ASN A 1 182 ? 33.088 4.448 -29.764 1.00 30.61 182 ASN A N 1
ATOM 1439 C CA . ASN A 1 182 ? 32.284 5.097 -28.703 1.00 30.61 182 ASN A CA 1
ATOM 1440 C C . ASN A 1 182 ? 31.634 4.112 -27.699 1.00 30.61 182 ASN A C 1
ATOM 1442 O O . ASN A 1 182 ? 31.211 3.022 -28.059 1.00 30.61 182 ASN A O 1
ATOM 1446 N N . GLU A 1 183 ? 31.551 4.572 -26.444 1.00 33.12 183 GLU A N 1
ATOM 1447 C CA . GLU A 1 183 ? 30.807 4.038 -25.282 1.00 33.12 183 GLU A CA 1
ATOM 1448 C C . GLU A 1 183 ? 31.060 2.577 -24.840 1.00 33.12 183 GLU A C 1
ATOM 1450 O O . GLU A 1 183 ? 30.347 1.632 -25.171 1.00 33.12 183 GLU A O 1
ATOM 1455 N N . GLU A 1 184 ? 32.048 2.426 -23.946 1.00 32.25 184 GLU A N 1
ATOM 1456 C CA . GLU A 1 184 ? 32.320 1.200 -23.186 1.00 32.25 184 GLU A CA 1
ATOM 1457 C C . GLU A 1 184 ? 31.125 0.760 -22.314 1.00 32.25 184 GLU A C 1
ATOM 1459 O O . GLU A 1 184 ? 30.976 1.187 -21.162 1.00 32.25 184 GLU A O 1
ATOM 1464 N N . VAL A 1 185 ? 30.355 -0.229 -22.776 1.00 37.66 185 VAL A N 1
ATOM 1465 C CA . VAL A 1 185 ? 29.659 -1.131 -21.847 1.00 37.66 185 VAL A CA 1
ATOM 1466 C C . VAL A 1 185 ? 30.727 -1.965 -21.140 1.00 37.66 185 VAL A C 1
ATOM 1468 O O . VAL A 1 185 ? 31.145 -3.014 -21.634 1.00 37.66 185 VAL A O 1
ATOM 1471 N N . ARG A 1 186 ? 31.186 -1.488 -19.976 1.00 36.38 186 ARG A N 1
ATOM 1472 C CA . ARG A 1 186 ? 32.142 -2.199 -19.115 1.00 36.38 186 ARG A CA 1
ATOM 1473 C C . ARG A 1 186 ? 31.537 -3.500 -18.594 1.00 36.38 186 ARG A C 1
ATOM 1475 O O . ARG A 1 186 ? 30.989 -3.554 -17.493 1.00 36.38 186 ARG A O 1
ATOM 1482 N N . HIS A 1 187 ? 31.683 -4.554 -19.388 1.00 37.25 187 HIS A N 1
ATOM 1483 C CA . HIS A 1 187 ? 31.468 -5.931 -18.975 1.00 37.25 187 HIS A CA 1
ATOM 1484 C C . HIS A 1 187 ? 32.531 -6.277 -17.927 1.00 37.25 187 HIS A C 1
ATOM 1486 O O . HIS A 1 187 ? 33.667 -6.616 -18.251 1.00 37.25 187 HIS A O 1
ATOM 1492 N N . ALA A 1 188 ? 32.175 -6.137 -16.650 1.00 40.50 188 ALA A N 1
ATOM 1493 C CA . ALA A 1 188 ? 32.995 -6.650 -15.562 1.00 40.50 188 ALA A CA 1
ATOM 1494 C C . ALA A 1 188 ? 33.051 -8.189 -15.690 1.00 40.50 188 ALA A C 1
ATOM 1496 O O . ALA A 1 188 ? 31.981 -8.799 -15.719 1.00 40.50 188 ALA A O 1
ATOM 1497 N N . PRO A 1 189 ? 34.234 -8.839 -15.736 1.00 46.84 189 PRO A N 1
ATOM 1498 C CA . PRO A 1 189 ? 34.328 -10.254 -16.132 1.00 46.84 189 PRO A CA 1
ATOM 1499 C C . PRO A 1 189 ? 33.657 -11.271 -15.192 1.00 46.84 189 PRO A C 1
ATOM 1501 O O . PRO A 1 189 ? 33.512 -12.428 -15.560 1.00 46.84 189 PRO A O 1
ATOM 1504 N N . ASN A 1 190 ? 33.245 -10.851 -13.989 1.00 60.66 190 ASN A N 1
ATOM 1505 C CA . ASN A 1 190 ? 32.745 -11.718 -12.915 1.00 60.66 190 ASN A CA 1
ATOM 1506 C C . ASN A 1 190 ? 31.325 -11.312 -12.465 1.00 60.66 190 ASN A C 1
ATOM 1508 O O . ASN A 1 190 ? 31.087 -11.054 -11.281 1.00 60.66 190 ASN A O 1
ATOM 1512 N N . GLY A 1 191 ? 30.395 -11.185 -13.416 1.00 70.12 191 GLY A N 1
ATOM 1513 C CA . GLY A 1 191 ? 28.981 -10.913 -13.142 1.00 70.12 191 GLY A CA 1
ATOM 1514 C C . GLY A 1 191 ? 28.185 -12.193 -12.872 1.00 70.12 191 GLY A C 1
ATOM 1515 O O . GLY A 1 191 ? 27.905 -12.946 -13.797 1.00 70.12 191 GLY A O 1
ATOM 1516 N N . LEU A 1 192 ? 27.775 -12.421 -11.623 1.00 86.19 192 LEU A N 1
ATOM 1517 C CA . LEU A 1 192 ? 26.833 -13.481 -11.256 1.00 86.19 192 LEU A CA 1
ATOM 1518 C C . LEU A 1 192 ? 25.399 -13.016 -11.532 1.00 86.19 192 LEU A C 1
ATOM 1520 O O . LEU A 1 192 ? 24.922 -12.091 -10.876 1.00 86.19 192 LEU A O 1
ATOM 1524 N N . THR A 1 193 ? 24.688 -13.664 -12.449 1.00 87.44 193 THR A N 1
ATOM 1525 C CA . THR A 1 193 ? 23.263 -13.381 -12.671 1.00 87.44 193 THR A CA 1
ATOM 1526 C C . THR A 1 193 ? 22.407 -14.102 -11.631 1.00 87.44 193 THR A C 1
ATOM 1528 O O . THR A 1 193 ? 22.519 -15.317 -11.478 1.00 87.44 193 THR A O 1
ATOM 1531 N N . LEU A 1 194 ? 21.534 -13.374 -10.930 1.00 85.81 194 LEU A N 1
ATOM 1532 C CA . LEU A 1 194 ? 20.551 -13.954 -10.008 1.00 85.81 194 LEU A CA 1
ATOM 1533 C C . LEU A 1 194 ? 19.139 -13.771 -10.597 1.00 85.81 194 LEU A C 1
ATOM 1535 O O . LEU A 1 194 ? 18.710 -12.631 -10.745 1.00 85.81 194 LEU A O 1
ATOM 1539 N N . PRO A 1 195 ? 18.396 -14.843 -10.940 1.00 79.12 195 PRO A N 1
ATOM 1540 C CA . PRO A 1 195 ? 17.136 -14.711 -11.681 1.00 79.12 195 PRO A CA 1
ATOM 1541 C C . PRO A 1 195 ? 16.028 -14.031 -10.864 1.00 79.12 195 PRO A C 1
ATOM 1543 O O . PRO A 1 195 ? 15.326 -13.161 -11.380 1.00 79.12 195 PRO A O 1
ATOM 1546 N N . ASP A 1 196 ? 15.916 -14.378 -9.578 1.00 84.19 196 ASP A N 1
ATOM 1547 C CA . ASP A 1 196 ? 14.870 -13.877 -8.677 1.00 84.19 196 ASP A CA 1
ATOM 1548 C C . ASP A 1 196 ? 15.249 -12.593 -7.932 1.00 84.19 196 ASP A C 1
ATOM 1550 O O . ASP A 1 196 ? 14.402 -12.019 -7.241 1.00 84.19 196 ASP A O 1
ATOM 1554 N N . TYR A 1 197 ? 16.489 -12.114 -8.082 1.00 89.12 197 TYR A N 1
ATOM 1555 C CA . TYR A 1 197 ? 17.005 -10.935 -7.390 1.00 89.12 197 TYR A CA 1
ATOM 1556 C C . TYR A 1 197 ? 17.427 -9.849 -8.366 1.00 89.12 197 TYR A C 1
ATOM 1558 O O . TYR A 1 197 ? 18.055 -10.085 -9.392 1.00 89.12 197 TYR A O 1
ATOM 1566 N N . ARG A 1 198 ? 17.113 -8.614 -7.998 1.00 93.00 198 ARG A N 1
ATOM 1567 C CA . ARG A 1 198 ? 17.441 -7.421 -8.774 1.00 93.00 198 ARG A CA 1
ATOM 1568 C C . ARG A 1 198 ? 18.243 -6.459 -7.916 1.00 93.00 198 ARG A C 1
ATOM 1570 O O . ARG A 1 198 ? 18.207 -6.536 -6.688 1.00 93.00 198 ARG A O 1
ATOM 1577 N N . ARG A 1 199 ? 18.974 -5.538 -8.536 1.00 93.50 199 ARG A N 1
ATOM 1578 C CA . ARG A 1 199 ? 19.721 -4.504 -7.820 1.00 93.50 199 ARG A CA 1
ATOM 1579 C C . ARG A 1 199 ? 19.736 -3.162 -8.517 1.00 93.50 199 ARG A C 1
ATOM 1581 O O . ARG A 1 199 ? 19.602 -3.059 -9.732 1.00 93.50 199 ARG A O 1
ATOM 1588 N N . ALA A 1 200 ? 20.040 -2.142 -7.727 1.00 92.75 200 ALA A N 1
ATOM 1589 C CA . ALA A 1 200 ? 20.378 -0.830 -8.248 1.00 92.75 200 ALA A CA 1
ATOM 1590 C C . ALA A 1 200 ? 21.814 -0.760 -8.796 1.00 92.75 200 ALA A C 1
ATOM 1592 O O . ALA A 1 200 ? 22.702 -1.551 -8.449 1.00 92.75 200 ALA A O 1
ATOM 1593 N N . ALA A 1 201 ? 22.068 0.267 -9.606 1.00 88.00 201 ALA A N 1
ATOM 1594 C CA . ALA A 1 201 ? 23.416 0.722 -9.917 1.00 88.00 201 ALA A CA 1
ATOM 1595 C C . ALA A 1 201 ? 24.136 1.235 -8.650 1.00 88.00 201 ALA A C 1
ATOM 1597 O O . ALA A 1 201 ? 23.546 1.910 -7.806 1.00 88.00 201 ALA A O 1
ATOM 1598 N N . ASN A 1 202 ? 25.433 0.943 -8.524 1.00 86.88 202 ASN A N 1
ATOM 1599 C CA . ASN A 1 202 ? 26.258 1.382 -7.395 1.00 86.88 202 ASN A CA 1
ATOM 1600 C C . ASN A 1 202 ? 26.829 2.789 -7.651 1.00 86.88 202 ASN A C 1
ATOM 1602 O O . ASN A 1 202 ? 28.027 2.940 -7.869 1.00 86.88 202 ASN A O 1
ATOM 1606 N N . ASN A 1 203 ? 25.965 3.807 -7.668 1.00 83.12 203 ASN A N 1
ATOM 1607 C CA . ASN A 1 203 ? 26.356 5.210 -7.833 1.00 83.12 203 ASN A CA 1
ATOM 1608 C C . ASN A 1 203 ? 25.857 6.069 -6.660 1.00 83.12 203 ASN A C 1
ATOM 1610 O O . ASN A 1 203 ? 24.857 5.737 -6.031 1.00 83.12 203 ASN A O 1
ATOM 1614 N N . ASN A 1 204 ? 26.560 7.166 -6.382 1.00 86.31 204 ASN A N 1
ATOM 1615 C CA . ASN A 1 204 ? 26.270 8.122 -5.308 1.00 86.31 204 ASN A CA 1
ATOM 1616 C C . ASN A 1 204 ? 25.620 9.433 -5.789 1.00 86.31 204 ASN A C 1
ATOM 1618 O O . ASN A 1 204 ? 25.146 10.205 -4.960 1.00 86.31 204 ASN A O 1
ATOM 1622 N N . ASN A 1 205 ? 25.610 9.685 -7.100 1.00 84.00 205 ASN A N 1
ATOM 1623 C CA . ASN A 1 205 ? 25.228 10.973 -7.692 1.00 84.00 205 ASN A CA 1
ATOM 1624 C C . ASN A 1 205 ? 23.761 11.042 -8.144 1.00 84.00 205 ASN A C 1
ATOM 1626 O O . ASN A 1 205 ? 23.323 12.084 -8.625 1.00 84.00 205 ASN A O 1
ATOM 1630 N N . ARG A 1 206 ? 23.005 9.941 -8.052 1.00 87.56 206 ARG A N 1
ATOM 1631 C CA . ARG A 1 206 ? 21.579 9.887 -8.402 1.00 87.56 206 ARG A CA 1
ATOM 1632 C C . ARG A 1 206 ? 20.791 9.140 -7.332 1.00 87.56 206 ARG A C 1
ATOM 1634 O O . ARG A 1 206 ? 21.336 8.337 -6.574 1.00 87.56 206 ARG A O 1
ATOM 1641 N N . CYS A 1 207 ? 19.488 9.402 -7.288 1.00 90.38 207 CYS A N 1
ATOM 1642 C CA . CYS A 1 207 ? 18.559 8.584 -6.522 1.00 90.38 207 CYS A CA 1
ATOM 1643 C C . CYS A 1 207 ? 18.521 7.153 -7.090 1.00 90.38 207 CYS A C 1
ATOM 1645 O O . CYS A 1 207 ? 18.699 6.932 -8.288 1.00 90.38 207 CYS A O 1
ATOM 1647 N N . VAL A 1 208 ? 18.254 6.178 -6.223 1.00 91.75 208 VAL A N 1
ATOM 1648 C CA . VAL A 1 208 ? 18.012 4.777 -6.590 1.00 91.75 208 VAL A CA 1
ATOM 1649 C C . VAL A 1 208 ? 16.782 4.617 -7.498 1.00 91.75 208 VAL A C 1
ATOM 1651 O O . VAL A 1 208 ? 16.765 3.745 -8.368 1.00 91.75 208 VAL A O 1
ATOM 1654 N N . PHE A 1 209 ? 15.792 5.500 -7.339 1.00 87.75 209 PHE A N 1
ATOM 1655 C CA . PHE A 1 209 ? 14.621 5.602 -8.204 1.00 87.75 209 PHE A CA 1
ATOM 1656 C C . PHE A 1 209 ? 14.985 6.286 -9.524 1.00 87.75 209 PHE A C 1
ATOM 1658 O O . PHE A 1 209 ? 15.631 7.339 -9.540 1.00 87.75 209 PHE A O 1
ATOM 1665 N N . LYS A 1 210 ? 14.566 5.669 -10.632 1.00 84.50 210 LYS A N 1
ATOM 1666 C CA . LYS A 1 210 ? 14.784 6.175 -11.990 1.00 84.50 210 LYS A CA 1
ATOM 1667 C C . LYS A 1 210 ? 14.090 7.530 -12.181 1.00 84.50 210 LYS A C 1
ATOM 1669 O O . LYS A 1 210 ? 13.079 7.805 -11.546 1.00 84.50 210 LYS A O 1
ATOM 1674 N N . ASP A 1 211 ? 14.659 8.364 -13.050 1.00 82.81 211 ASP A N 1
ATOM 1675 C CA . ASP A 1 211 ? 14.114 9.660 -13.488 1.00 82.81 211 ASP A CA 1
ATOM 1676 C C . ASP A 1 211 ? 13.879 10.695 -12.356 1.00 82.81 211 ASP A C 1
ATOM 1678 O O . ASP A 1 211 ? 13.303 11.760 -12.572 1.00 82.81 211 ASP A O 1
ATOM 1682 N N . CYS A 1 212 ? 14.391 10.429 -11.148 1.00 84.31 212 CYS A N 1
ATOM 1683 C CA . CYS A 1 212 ? 14.362 11.353 -10.019 1.00 84.31 212 CYS A CA 1
ATOM 1684 C C . CYS A 1 212 ? 15.497 12.391 -10.112 1.00 84.31 212 CYS A C 1
ATOM 1686 O O . CYS A 1 212 ? 16.680 12.049 -10.036 1.00 84.31 212 CYS A O 1
ATOM 1688 N N . ASN A 1 213 ? 15.119 13.670 -10.187 1.00 83.50 213 ASN A N 1
ATOM 1689 C CA . ASN A 1 213 ? 16.026 14.816 -10.337 1.00 83.50 213 ASN A CA 1
ATOM 1690 C C . ASN A 1 213 ? 16.352 15.533 -9.007 1.00 83.50 213 ASN A C 1
ATOM 1692 O O . ASN A 1 213 ? 16.787 16.682 -9.008 1.00 83.50 213 ASN A O 1
ATOM 1696 N N . SER A 1 214 ? 16.120 14.884 -7.860 1.00 84.31 214 SER A N 1
ATOM 1697 C CA . SER A 1 214 ? 16.385 15.479 -6.543 1.00 84.31 214 SER A CA 1
ATOM 1698 C C . SER A 1 214 ? 17.883 15.622 -6.272 1.00 84.31 214 SER A C 1
ATOM 1700 O O . SER A 1 214 ? 18.632 14.649 -6.358 1.00 84.31 214 SER A O 1
ATOM 1702 N N . THR A 1 215 ? 18.304 16.817 -5.860 1.00 81.06 215 THR A N 1
ATOM 1703 C CA . THR A 1 215 ? 19.692 17.134 -5.483 1.00 81.06 215 THR A CA 1
ATOM 1704 C C . THR A 1 215 ? 20.028 16.754 -4.039 1.00 81.06 215 THR A C 1
ATOM 1706 O O . THR A 1 215 ? 21.189 16.513 -3.715 1.00 81.06 215 THR A O 1
ATOM 1709 N N . THR A 1 216 ? 19.026 16.654 -3.160 1.00 86.25 216 THR A N 1
ATOM 1710 C CA . THR A 1 216 ? 19.191 16.231 -1.763 1.00 86.25 216 THR A CA 1
ATOM 1711 C C . THR A 1 216 ? 19.143 14.705 -1.661 1.00 86.25 216 THR A C 1
ATOM 1713 O O . THR A 1 216 ? 18.082 14.081 -1.731 1.00 86.25 216 THR A O 1
ATOM 1716 N N . LEU A 1 217 ? 20.324 14.094 -1.534 1.00 87.50 217 LEU A N 1
ATOM 1717 C CA . LEU A 1 217 ? 20.524 12.645 -1.572 1.00 87.50 217 LEU A CA 1
ATOM 1718 C C . LEU A 1 217 ? 21.091 12.113 -0.250 1.00 87.50 217 LEU A C 1
ATOM 1720 O O . LEU A 1 217 ? 22.148 12.536 0.213 1.00 87.50 217 LEU A O 1
ATOM 1724 N N . HIS A 1 218 ? 20.409 11.125 0.327 1.00 85.69 218 HIS A N 1
ATOM 1725 C CA . HIS A 1 218 ? 20.751 10.500 1.603 1.00 85.69 218 HIS A CA 1
ATOM 1726 C C . HIS A 1 218 ? 21.406 9.138 1.417 1.00 85.69 218 HIS A C 1
ATOM 1728 O O . HIS A 1 218 ? 21.051 8.369 0.519 1.00 85.69 218 HIS A O 1
ATOM 1734 N N . GLY A 1 219 ? 22.330 8.804 2.318 1.00 86.44 219 GLY A N 1
ATOM 1735 C CA . GLY A 1 219 ? 22.772 7.426 2.505 1.00 86.44 219 GLY A CA 1
ATOM 1736 C C . GLY A 1 219 ? 21.615 6.542 2.977 1.00 86.44 219 GLY A C 1
ATOM 1737 O O . GLY A 1 219 ? 20.813 6.948 3.813 1.00 86.44 219 GLY A O 1
ATOM 1738 N N . ILE A 1 220 ? 21.542 5.323 2.454 1.00 88.00 220 ILE A N 1
ATOM 1739 C CA . ILE A 1 220 ? 20.600 4.295 2.915 1.00 88.00 220 ILE A CA 1
ATOM 1740 C C . ILE A 1 220 ? 21.290 3.521 4.056 1.00 88.00 220 ILE A C 1
ATOM 1742 O O . ILE A 1 220 ? 22.500 3.288 3.970 1.00 88.00 220 ILE A O 1
ATOM 1746 N N . SER A 1 221 ? 20.578 3.168 5.133 1.00 85.00 221 SER A N 1
ATOM 1747 C CA . SER A 1 221 ? 21.131 2.386 6.256 1.00 85.00 221 SER A CA 1
ATOM 1748 C C . SER A 1 221 ? 21.118 0.884 5.939 1.00 85.00 221 SER A C 1
ATOM 1750 O O . SER A 1 221 ? 20.251 0.413 5.205 1.00 85.00 221 SER A O 1
ATOM 1752 N N . ASP A 1 222 ? 22.068 0.106 6.469 1.00 82.56 222 ASP A N 1
ATOM 1753 C CA . ASP A 1 222 ? 22.158 -1.336 6.161 1.00 82.56 222 ASP A CA 1
ATOM 1754 C C . ASP A 1 222 ? 20.947 -2.125 6.676 1.00 82.56 222 ASP A C 1
ATOM 1756 O O . ASP A 1 222 ? 20.500 -3.063 6.019 1.00 82.56 222 ASP A O 1
ATOM 1760 N N . LYS A 1 223 ? 20.329 -1.674 7.775 1.00 78.25 223 LYS A N 1
ATOM 1761 C CA . LYS A 1 223 ? 19.031 -2.182 8.237 1.00 78.25 223 LYS A CA 1
ATOM 1762 C C . LYS A 1 223 ? 17.935 -1.978 7.173 1.00 78.25 223 LYS A C 1
ATOM 1764 O O . LYS A 1 223 ? 17.206 -2.917 6.870 1.00 78.25 223 LYS A O 1
ATOM 1769 N N . LEU A 1 224 ? 17.846 -0.795 6.550 1.00 81.94 224 LEU A N 1
ATOM 1770 C CA . LEU A 1 224 ? 16.890 -0.540 5.463 1.00 81.94 224 LEU A CA 1
ATOM 1771 C C . LEU A 1 224 ? 17.240 -1.331 4.187 1.00 81.94 224 LEU A C 1
ATOM 1773 O O . LEU A 1 224 ? 16.337 -1.840 3.527 1.00 81.94 224 LEU A O 1
ATOM 1777 N N . ARG A 1 225 ? 18.530 -1.527 3.867 1.00 89.12 225 ARG A N 1
ATOM 1778 C CA . ARG A 1 225 ? 18.951 -2.431 2.774 1.00 89.12 225 ARG A CA 1
ATOM 1779 C C . ARG A 1 225 ? 18.479 -3.866 3.009 1.00 89.12 225 ARG A C 1
ATOM 1781 O O . ARG A 1 225 ? 17.945 -4.474 2.087 1.00 89.12 225 ARG A O 1
ATOM 1788 N N . ALA A 1 226 ? 18.649 -4.384 4.226 1.00 83.62 226 ALA A N 1
ATOM 1789 C CA . ALA A 1 226 ? 18.210 -5.722 4.609 1.00 83.62 226 ALA A CA 1
ATOM 1790 C C . ALA A 1 226 ? 16.687 -5.881 4.476 1.00 83.62 226 ALA A C 1
ATOM 1792 O O . ALA A 1 226 ? 16.222 -6.863 3.902 1.00 83.62 226 ALA A O 1
ATOM 1793 N N . VAL A 1 227 ? 15.920 -4.884 4.937 1.00 77.50 227 VAL A N 1
ATOM 1794 C CA . VAL A 1 227 ? 14.453 -4.837 4.812 1.00 77.50 227 VAL A CA 1
ATOM 1795 C C . VAL A 1 227 ? 14.009 -4.795 3.346 1.00 77.50 227 VAL A C 1
ATOM 1797 O O . VAL A 1 227 ? 13.116 -5.546 2.962 1.00 77.50 227 VAL A O 1
ATOM 1800 N N . VAL A 1 228 ? 14.629 -3.967 2.500 1.00 85.12 228 VAL A N 1
ATOM 1801 C CA . VAL A 1 228 ? 14.261 -3.898 1.074 1.00 85.12 228 VAL A CA 1
ATOM 1802 C C . VAL A 1 228 ? 14.621 -5.195 0.340 1.00 85.12 228 VAL A C 1
ATOM 1804 O O . VAL A 1 228 ? 13.836 -5.682 -0.477 1.00 85.12 228 VAL A O 1
ATOM 1807 N N . LEU A 1 229 ? 15.755 -5.810 0.684 1.00 88.50 229 LEU A N 1
ATOM 1808 C CA . LEU A 1 229 ? 16.165 -7.092 0.124 1.00 88.50 229 LEU A CA 1
ATOM 1809 C C . LEU A 1 229 ? 15.210 -8.229 0.510 1.00 88.50 229 LEU A C 1
ATOM 1811 O O . LEU A 1 229 ? 14.807 -8.987 -0.367 1.00 88.50 229 LEU A O 1
ATOM 1815 N N . SER A 1 230 ? 14.831 -8.345 1.787 1.00 78.62 230 SER A N 1
ATOM 1816 C CA . SER A 1 230 ? 13.952 -9.423 2.264 1.00 78.62 230 SER A CA 1
ATOM 1817 C C . SER A 1 230 ? 12.494 -9.252 1.830 1.00 78.62 230 SER A C 1
ATOM 1819 O O . SER A 1 230 ? 11.792 -10.241 1.630 1.00 78.62 230 SER A O 1
ATOM 1821 N N . ASN A 1 231 ? 12.030 -8.011 1.661 1.00 74.50 231 ASN A N 1
ATOM 1822 C CA . ASN A 1 231 ? 10.638 -7.717 1.322 1.00 74.50 231 ASN A CA 1
ATOM 1823 C C . ASN A 1 231 ? 10.366 -7.647 -0.190 1.00 74.50 231 ASN A C 1
ATOM 1825 O O . ASN A 1 231 ? 9.221 -7.853 -0.605 1.00 74.50 231 ASN A O 1
ATOM 1829 N N . HIS A 1 232 ? 11.376 -7.309 -0.999 1.00 81.31 232 HIS A N 1
ATOM 1830 C CA . HIS A 1 232 ? 11.210 -6.988 -2.423 1.00 81.31 232 HIS A CA 1
ATOM 1831 C C . HIS A 1 232 ? 12.221 -7.690 -3.346 1.00 81.31 232 HIS A C 1
ATOM 1833 O O . HIS A 1 232 ? 12.267 -7.363 -4.529 1.00 81.31 232 HIS A O 1
ATOM 1839 N N . ASN A 1 233 ? 13.040 -8.617 -2.829 1.00 86.81 233 ASN A N 1
ATOM 1840 C CA . ASN A 1 233 ? 14.155 -9.261 -3.543 1.00 86.81 233 ASN A CA 1
ATOM 1841 C C . ASN A 1 233 ? 15.100 -8.254 -4.231 1.00 86.81 233 ASN A C 1
ATOM 1843 O O . ASN A 1 233 ? 15.679 -8.532 -5.285 1.00 86.81 233 ASN A O 1
ATOM 1847 N N . TYR A 1 234 ? 15.241 -7.061 -3.644 1.00 91.50 234 TYR A N 1
ATOM 1848 C CA . TYR A 1 234 ? 15.947 -5.946 -4.260 1.00 91.50 234 TYR A CA 1
ATOM 1849 C C . TYR A 1 234 ? 17.168 -5.517 -3.448 1.00 91.50 234 TYR A C 1
ATOM 1851 O O . TYR A 1 234 ? 17.061 -5.012 -2.332 1.00 91.50 234 TYR A O 1
ATOM 1859 N N . TYR A 1 235 ? 18.353 -5.687 -4.023 1.00 93.88 235 TYR A N 1
ATOM 1860 C CA . TYR A 1 235 ? 19.607 -5.293 -3.402 1.00 93.88 235 TYR A CA 1
ATOM 1861 C C . TYR A 1 235 ? 19.962 -3.833 -3.701 1.00 93.88 235 TYR A C 1
ATOM 1863 O O . TYR A 1 235 ? 20.019 -3.377 -4.846 1.00 93.88 235 TYR A O 1
ATOM 1871 N N . ILE A 1 236 ? 20.283 -3.101 -2.638 1.00 93.06 236 ILE A N 1
ATOM 1872 C CA . ILE A 1 236 ? 20.719 -1.709 -2.698 1.00 93.06 236 ILE A CA 1
ATOM 1873 C C . ILE A 1 236 ? 22.218 -1.654 -2.358 1.00 93.06 236 ILE A C 1
ATOM 1875 O O . ILE A 1 236 ? 22.589 -1.911 -1.211 1.00 93.06 236 ILE A O 1
ATOM 1879 N N . PRO A 1 237 ? 23.104 -1.288 -3.302 1.00 91.25 237 PRO A N 1
ATOM 1880 C CA . PRO A 1 237 ? 24.536 -1.160 -3.037 1.00 91.25 237 PRO A CA 1
ATOM 1881 C C . PRO A 1 237 ? 24.898 -0.113 -1.964 1.00 91.25 237 PRO A C 1
ATOM 1883 O O . PRO A 1 237 ? 24.105 0.763 -1.606 1.00 91.25 237 PRO A O 1
ATOM 1886 N N . LYS A 1 238 ? 26.139 -0.163 -1.459 1.00 87.44 238 LYS A N 1
ATOM 1887 C CA . LYS A 1 238 ? 26.639 0.763 -0.418 1.00 87.44 238 LYS A CA 1
ATOM 1888 C C . LYS A 1 238 ? 26.663 2.231 -0.867 1.00 87.44 238 LYS A C 1
ATOM 1890 O O . LYS A 1 238 ? 26.347 3.125 -0.077 1.00 87.44 238 LYS A O 1
ATOM 1895 N N . LEU A 1 239 ? 27.013 2.499 -2.129 1.00 88.19 239 LEU A N 1
ATOM 1896 C CA . LEU A 1 239 ? 27.100 3.873 -2.640 1.00 88.19 239 LEU A CA 1
ATOM 1897 C C . LEU A 1 239 ? 25.749 4.441 -3.083 1.00 88.19 239 LEU A C 1
ATOM 1899 O O . LEU A 1 239 ? 25.638 5.660 -3.159 1.00 88.19 239 LEU A O 1
ATOM 1903 N N . ALA A 1 240 ? 24.729 3.597 -3.282 1.00 91.19 240 ALA A N 1
ATOM 1904 C CA . ALA A 1 240 ? 23.383 4.033 -3.648 1.00 91.19 240 ALA A CA 1
ATOM 1905 C C . ALA A 1 240 ? 22.818 5.062 -2.652 1.00 91.19 240 ALA A C 1
ATOM 1907 O O . ALA A 1 240 ? 23.081 5.000 -1.440 1.00 91.19 240 ALA A O 1
ATOM 1908 N N . ARG A 1 241 ? 22.042 6.014 -3.176 1.00 91.12 241 ARG A N 1
ATOM 1909 C CA . ARG A 1 241 ? 21.403 7.097 -2.419 1.00 91.12 241 ARG A CA 1
ATOM 1910 C C . ARG A 1 241 ? 19.909 7.180 -2.718 1.00 91.12 241 ARG A C 1
ATOM 1912 O O . ARG A 1 241 ? 19.441 6.665 -3.729 1.00 91.12 241 ARG A O 1
ATOM 1919 N N . VAL A 1 242 ? 19.160 7.845 -1.845 1.00 90.00 242 VAL A N 1
ATOM 1920 C CA . VAL A 1 242 ? 17.720 8.106 -2.014 1.00 90.00 242 VAL A CA 1
ATOM 1921 C C . VAL A 1 242 ? 17.392 9.532 -1.569 1.00 90.00 242 VAL A C 1
ATOM 1923 O O . VAL A 1 242 ? 18.021 10.035 -0.642 1.00 90.00 242 VAL A O 1
ATOM 1926 N N . CYS A 1 243 ? 16.435 10.203 -2.209 1.00 87.19 243 CYS A N 1
ATOM 1927 C CA . CYS A 1 243 ? 15.941 11.498 -1.729 1.00 87.19 243 CYS A CA 1
ATOM 1928 C C . CYS A 1 243 ? 14.859 11.338 -0.648 1.00 87.19 243 CYS A C 1
ATOM 1930 O O . CYS A 1 243 ? 14.253 10.273 -0.523 1.00 87.19 243 CYS A O 1
ATOM 1932 N N . SER A 1 244 ? 14.584 12.399 0.120 1.00 79.94 244 SER A N 1
ATOM 1933 C CA . SER A 1 244 ? 13.585 12.368 1.205 1.00 79.94 244 SER A CA 1
ATOM 1934 C C . SER A 1 244 ? 12.172 11.996 0.724 1.00 79.94 244 SER A C 1
ATOM 1936 O O . SER A 1 244 ? 11.448 11.280 1.412 1.00 79.94 244 SER A O 1
ATOM 1938 N N . GLU A 1 245 ? 11.784 12.441 -0.474 1.00 81.00 245 GLU A N 1
ATOM 1939 C CA . GLU A 1 245 ? 10.485 12.129 -1.087 1.00 81.00 245 GLU A CA 1
ATOM 1940 C C . GLU A 1 245 ? 10.340 10.626 -1.366 1.00 81.00 245 GLU A C 1
ATOM 1942 O O . GLU A 1 245 ? 9.387 9.987 -0.927 1.00 81.00 245 GLU A O 1
ATOM 1947 N N . HIS A 1 246 ? 11.327 10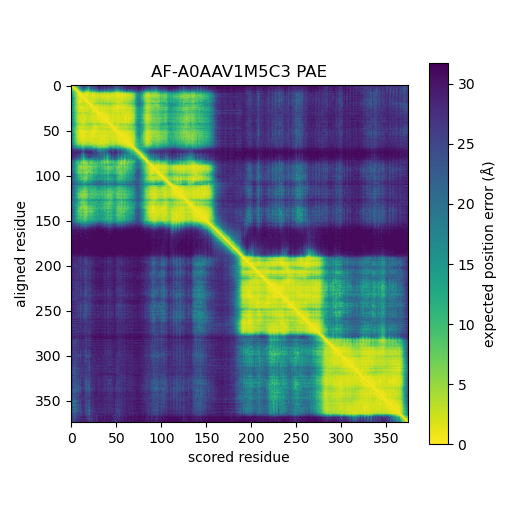.018 -2.026 1.00 81.88 246 HIS A N 1
ATOM 1948 C CA . HIS A 1 246 ? 11.284 8.589 -2.327 1.00 81.88 246 HIS A CA 1
ATOM 1949 C C . HIS A 1 246 ? 11.441 7.716 -1.073 1.00 81.88 246 HIS A C 1
ATOM 1951 O O . HIS A 1 246 ? 10.788 6.675 -0.978 1.00 81.88 246 HIS A O 1
ATOM 1957 N N . LEU A 1 247 ? 12.226 8.164 -0.087 1.00 79.69 247 LEU A N 1
ATOM 1958 C CA . LEU A 1 247 ? 12.358 7.506 1.215 1.00 79.69 247 LEU A CA 1
ATOM 1959 C C . LEU A 1 247 ? 11.011 7.444 1.962 1.00 79.69 247 LEU A C 1
ATOM 1961 O O . LEU A 1 247 ? 10.630 6.373 2.432 1.00 79.69 247 LEU A O 1
ATOM 1965 N N . SER A 1 248 ? 10.264 8.552 1.997 1.00 68.44 248 SER A N 1
ATOM 1966 C CA . SER A 1 248 ? 8.950 8.642 2.660 1.00 68.44 248 SER A CA 1
ATOM 1967 C C . SER A 1 248 ? 7.803 8.005 1.858 1.00 68.44 248 SER A C 1
ATOM 1969 O O . SER A 1 248 ? 6.864 7.458 2.450 1.00 68.44 248 SER A O 1
ATOM 1971 N N . SER A 1 249 ? 7.888 7.990 0.519 1.00 70.31 249 SER A N 1
ATOM 1972 C CA . SER A 1 249 ? 6.888 7.352 -0.354 1.00 70.31 249 SER A CA 1
ATOM 1973 C C . SER A 1 249 ? 6.724 5.847 -0.081 1.00 70.31 249 SER A C 1
ATOM 1975 O O . SER A 1 249 ? 5.601 5.336 -0.107 1.00 70.31 249 SER A O 1
ATOM 1977 N N . ASN A 1 250 ? 7.816 5.162 0.292 1.00 64.12 250 ASN A N 1
ATOM 1978 C CA . ASN A 1 250 ? 7.878 3.713 0.522 1.00 64.12 250 ASN A CA 1
ATOM 1979 C C . ASN A 1 250 ? 7.448 2.886 -0.713 1.00 64.12 250 ASN A C 1
ATOM 1981 O O . ASN A 1 250 ? 6.686 1.936 -0.588 1.00 64.12 250 ASN A O 1
ATOM 1985 N N . LEU A 1 251 ? 7.919 3.278 -1.906 1.00 74.62 251 LEU A N 1
ATOM 1986 C CA . LEU A 1 251 ? 7.631 2.626 -3.198 1.00 74.62 251 LEU A CA 1
ATOM 1987 C C . LEU A 1 251 ? 8.743 1.653 -3.648 1.00 74.62 251 LEU A C 1
ATOM 1989 O O . LEU A 1 251 ? 9.003 1.489 -4.844 1.00 74.62 251 LEU A O 1
ATOM 1993 N N . TRP A 1 252 ? 9.462 1.038 -2.706 1.00 81.88 252 TRP A N 1
ATOM 1994 C CA . TRP A 1 252 ? 10.659 0.227 -2.983 1.00 81.88 252 TRP A CA 1
ATOM 1995 C C . TRP A 1 252 ? 10.374 -1.006 -3.850 1.00 81.88 252 TRP A C 1
ATOM 1997 O O . TRP A 1 252 ? 11.258 -1.467 -4.570 1.00 81.88 252 TRP A O 1
ATOM 2007 N N . GLU A 1 253 ? 9.134 -1.495 -3.863 1.00 71.06 253 GLU A N 1
ATOM 2008 C CA . GLU A 1 253 ? 8.672 -2.569 -4.742 1.00 71.06 253 GLU A CA 1
ATOM 2009 C C . GLU A 1 253 ? 8.723 -2.213 -6.236 1.00 71.06 253 GLU A C 1
ATOM 2011 O O . GLU A 1 253 ? 8.789 -3.115 -7.072 1.00 71.06 253 GLU A O 1
ATOM 2016 N N . THR A 1 254 ? 8.714 -0.922 -6.587 1.00 77.25 254 THR A N 1
ATOM 2017 C CA . THR A 1 254 ? 8.802 -0.475 -7.989 1.00 77.25 254 THR A CA 1
ATOM 2018 C C . THR A 1 254 ? 10.212 -0.641 -8.560 1.00 77.25 254 THR A C 1
ATOM 2020 O O . THR A 1 254 ? 10.373 -0.856 -9.762 1.00 77.25 254 THR A O 1
ATOM 2023 N N . LEU A 1 255 ? 11.241 -0.624 -7.704 1.00 84.81 255 LEU A N 1
ATOM 2024 C CA . LEU A 1 255 ? 12.643 -0.681 -8.117 1.00 84.81 255 LEU A CA 1
ATOM 2025 C C . LEU A 1 255 ? 13.001 -1.985 -8.843 1.00 84.81 255 LEU A C 1
ATOM 2027 O O . LEU A 1 255 ? 13.812 -1.959 -9.765 1.00 84.81 255 LEU A O 1
ATOM 2031 N N . TYR A 1 256 ? 12.370 -3.106 -8.477 1.00 83.81 256 TYR A N 1
ATOM 2032 C CA . TYR A 1 256 ? 12.606 -4.419 -9.093 1.00 83.81 256 TYR A CA 1
ATOM 2033 C C . TYR A 1 256 ? 12.294 -4.442 -10.599 1.00 83.81 256 TYR A C 1
ATOM 2035 O O . TYR A 1 256 ? 12.978 -5.121 -11.359 1.00 83.81 256 TYR A O 1
ATOM 2043 N N . TYR A 1 257 ? 11.287 -3.679 -11.032 1.00 78.19 257 TYR A N 1
ATOM 2044 C CA . TYR A 1 257 ? 10.831 -3.611 -12.427 1.00 78.19 257 TYR A CA 1
ATOM 2045 C C . TYR A 1 257 ? 11.317 -2.351 -13.156 1.00 78.19 257 TYR A C 1
ATOM 2047 O O . TYR A 1 257 ? 10.979 -2.131 -14.318 1.00 78.19 257 TYR A O 1
ATOM 2055 N N . SER A 1 258 ? 12.085 -1.498 -12.478 1.00 81.38 258 SER A N 1
ATOM 2056 C CA . SER A 1 258 ? 12.582 -0.251 -13.048 1.00 81.38 258 SER A CA 1
ATOM 2057 C C . SER A 1 258 ? 13.632 -0.515 -14.131 1.00 81.38 258 SER A C 1
ATOM 2059 O O . SER A 1 258 ? 14.487 -1.381 -13.983 1.00 81.38 258 SER A O 1
ATOM 2061 N N . ALA A 1 259 ? 13.651 0.285 -15.199 1.00 78.38 259 ALA A N 1
ATOM 2062 C CA . ALA A 1 259 ? 14.610 0.111 -16.297 1.00 78.38 259 ALA A CA 1
ATOM 2063 C C . ALA A 1 259 ? 16.086 0.382 -15.910 1.00 78.38 259 ALA A C 1
ATOM 2065 O O . ALA A 1 259 ? 16.984 0.070 -16.683 1.00 78.38 259 ALA A O 1
ATOM 2066 N N . ASN A 1 260 ? 16.357 0.958 -14.728 1.00 85.19 260 ASN A N 1
ATOM 2067 C CA . ASN A 1 260 ? 17.711 1.059 -14.153 1.00 85.19 260 ASN A CA 1
ATOM 2068 C C . ASN A 1 260 ? 18.072 -0.124 -13.226 1.00 85.19 260 ASN A C 1
ATOM 2070 O O . ASN A 1 260 ? 19.079 -0.060 -12.514 1.00 85.19 260 ASN A O 1
ATOM 2074 N N . SER A 1 261 ? 17.236 -1.164 -13.204 1.00 89.50 261 SER A N 1
ATOM 2075 C CA . SER A 1 261 ? 17.432 -2.384 -12.434 1.00 89.50 261 SER A CA 1
ATOM 2076 C C . SER A 1 261 ? 18.327 -3.381 -13.165 1.00 89.50 261 SER A C 1
ATOM 2078 O O . SER A 1 261 ? 18.220 -3.563 -14.375 1.00 89.50 261 SER A O 1
ATOM 2080 N N . LEU A 1 262 ? 19.205 -4.046 -12.417 1.00 89.44 262 LEU A N 1
ATOM 2081 C CA . LEU A 1 262 ? 20.217 -4.967 -12.930 1.00 89.44 262 LEU A CA 1
ATOM 2082 C C . LEU A 1 262 ? 20.086 -6.328 -12.231 1.00 89.44 262 LEU A C 1
ATOM 2084 O O . LEU A 1 262 ? 19.813 -6.382 -11.035 1.00 89.44 262 LEU A O 1
ATOM 2088 N N . ASP A 1 263 ? 20.301 -7.419 -12.958 1.00 88.38 263 ASP A N 1
ATOM 2089 C CA . ASP A 1 263 ? 20.321 -8.814 -12.470 1.00 88.38 263 ASP A CA 1
ATOM 2090 C C . ASP A 1 263 ? 21.737 -9.379 -12.283 1.00 88.38 263 ASP A C 1
ATOM 2092 O O . ASP A 1 263 ? 21.899 -10.449 -11.701 1.00 88.38 263 ASP A O 1
ATOM 2096 N N . THR A 1 264 ? 22.766 -8.665 -12.742 1.00 88.88 264 THR A N 1
ATOM 2097 C CA . THR A 1 264 ? 24.179 -9.059 -12.639 1.00 88.88 264 THR A CA 1
ATOM 2098 C C . THR A 1 264 ? 24.825 -8.515 -11.365 1.00 88.88 264 THR A C 1
ATOM 2100 O O . THR A 1 264 ? 24.901 -7.305 -11.163 1.00 88.88 264 THR A O 1
ATOM 2103 N N . PHE A 1 265 ? 25.344 -9.380 -10.500 1.00 91.94 265 PHE A N 1
ATOM 2104 C CA . PHE A 1 265 ? 25.948 -9.049 -9.205 1.00 91.94 265 PHE A CA 1
ATOM 2105 C C . PHE A 1 265 ? 27.456 -9.314 -9.208 1.00 91.94 265 PHE A C 1
ATOM 2107 O O . PHE A 1 265 ? 27.926 -10.232 -9.873 1.00 91.94 265 PHE A O 1
ATOM 2114 N N . THR A 1 266 ? 28.228 -8.555 -8.429 1.00 89.25 266 THR A N 1
ATOM 2115 C CA . THR A 1 266 ? 29.632 -8.910 -8.142 1.00 89.25 266 THR A CA 1
ATOM 2116 C C . THR A 1 266 ? 29.732 -9.766 -6.878 1.00 89.25 266 THR A C 1
ATOM 2118 O O . THR A 1 266 ? 28.858 -9.703 -6.009 1.00 89.25 266 THR A O 1
ATOM 2121 N N . ALA A 1 267 ? 30.825 -10.521 -6.726 1.00 86.38 267 ALA A N 1
ATOM 2122 C CA . ALA A 1 267 ? 31.090 -11.296 -5.510 1.00 86.38 267 ALA A CA 1
ATOM 2123 C C . ALA A 1 267 ? 31.006 -10.431 -4.233 1.00 86.38 267 ALA A C 1
ATOM 2125 O O . ALA A 1 267 ? 30.343 -10.821 -3.275 1.00 86.38 267 ALA A O 1
ATOM 2126 N N . ASP A 1 268 ? 31.562 -9.213 -4.249 1.00 86.81 268 ASP A N 1
ATOM 2127 C CA . ASP A 1 268 ? 31.489 -8.261 -3.126 1.00 86.81 268 ASP A CA 1
ATOM 2128 C C . ASP A 1 268 ? 30.049 -7.863 -2.767 1.00 86.81 268 ASP A C 1
ATOM 2130 O O . ASP A 1 268 ? 29.720 -7.632 -1.602 1.00 86.81 268 ASP A O 1
ATOM 2134 N N . GLN A 1 269 ? 29.165 -7.767 -3.766 1.00 89.94 269 GLN A N 1
ATOM 2135 C CA . GLN A 1 269 ? 27.757 -7.431 -3.555 1.00 89.94 269 GLN A CA 1
ATOM 2136 C C . GLN A 1 269 ? 27.007 -8.596 -2.908 1.00 89.94 269 GLN A C 1
ATOM 2138 O O . GLN A 1 269 ? 26.215 -8.371 -1.994 1.00 89.94 269 GLN A O 1
ATOM 2143 N N . VAL A 1 270 ? 27.311 -9.830 -3.318 1.00 88.00 270 VAL A N 1
ATOM 2144 C CA . VAL A 1 270 ? 26.781 -11.056 -2.706 1.00 88.00 270 VAL A CA 1
ATOM 2145 C C . VAL A 1 270 ? 27.316 -11.229 -1.276 1.00 88.00 270 VAL A C 1
ATOM 2147 O O . VAL A 1 270 ? 26.545 -11.486 -0.356 1.00 88.00 270 VAL A O 1
ATOM 2150 N N . GLN A 1 271 ? 28.604 -10.976 -1.030 1.00 85.88 271 GLN A N 1
ATOM 2151 C CA . GLN A 1 271 ? 29.164 -10.944 0.328 1.00 85.88 271 GLN A CA 1
ATOM 2152 C C . GLN A 1 271 ? 28.513 -9.854 1.198 1.00 85.88 271 GLN A C 1
ATOM 2154 O O . GLN A 1 271 ? 28.237 -10.079 2.377 1.00 85.88 271 GLN A O 1
ATOM 2159 N N . HIS A 1 272 ? 28.197 -8.688 0.623 1.00 86.25 272 HIS A N 1
ATOM 2160 C CA . HIS A 1 272 ? 27.451 -7.644 1.326 1.00 86.25 272 HIS A CA 1
ATOM 2161 C C . HIS A 1 272 ? 26.025 -8.092 1.690 1.00 86.25 272 HIS A C 1
ATOM 2163 O O . HIS A 1 272 ? 25.579 -7.794 2.796 1.00 86.25 272 HIS A O 1
ATOM 2169 N N . VAL A 1 273 ? 25.344 -8.865 0.834 1.00 86.19 273 VAL A N 1
ATOM 2170 C CA . VAL A 1 273 ? 24.054 -9.494 1.176 1.00 86.19 273 VAL A CA 1
ATOM 2171 C C . VAL A 1 273 ? 24.192 -10.397 2.406 1.00 86.19 273 VAL A C 1
ATOM 2173 O O . VAL A 1 273 ? 23.411 -10.267 3.348 1.00 86.19 273 VAL A O 1
ATOM 2176 N N . PHE A 1 274 ? 25.226 -11.241 2.465 1.00 80.56 274 PHE A N 1
ATOM 2177 C CA . PHE A 1 274 ? 25.471 -12.097 3.633 1.00 80.56 274 PHE A CA 1
ATOM 2178 C C . PHE A 1 274 ? 25.764 -11.317 4.927 1.00 80.56 274 PHE A C 1
ATOM 2180 O O . PHE A 1 274 ? 25.488 -11.824 6.016 1.00 80.56 274 PHE A O 1
ATOM 2187 N N . SER A 1 275 ? 26.251 -10.071 4.846 1.00 78.56 275 SER A N 1
ATOM 2188 C CA . SER A 1 275 ? 26.436 -9.224 6.036 1.00 78.56 275 SER A CA 1
ATOM 2189 C C . SER A 1 275 ? 25.113 -8.869 6.730 1.00 78.56 275 SER A C 1
ATOM 2191 O O . SER A 1 275 ? 25.086 -8.735 7.953 1.00 78.56 275 SER A O 1
ATOM 2193 N N . PHE A 1 276 ? 24.002 -8.820 5.985 1.00 71.88 276 PHE A N 1
ATOM 2194 C CA . PHE A 1 276 ? 22.676 -8.543 6.539 1.00 71.88 276 PHE A CA 1
ATOM 2195 C C . PHE A 1 276 ? 22.125 -9.702 7.377 1.00 71.88 276 PHE A C 1
ATOM 2197 O O . PHE A 1 276 ? 21.375 -9.456 8.314 1.00 71.88 276 PHE A O 1
ATOM 2204 N N . ILE A 1 277 ? 22.530 -10.951 7.111 1.00 60.81 277 ILE A N 1
ATOM 2205 C CA . ILE A 1 277 ? 22.048 -12.133 7.855 1.00 60.81 277 ILE A CA 1
ATOM 2206 C C . ILE A 1 277 ? 22.501 -12.099 9.328 1.00 60.81 277 ILE A C 1
ATOM 2208 O O . ILE A 1 277 ? 21.849 -12.673 10.195 1.00 60.81 277 ILE A O 1
ATOM 2212 N N . LYS A 1 278 ? 23.586 -11.377 9.640 1.00 52.31 278 LYS A N 1
ATOM 2213 C CA . LYS A 1 278 ? 24.042 -11.144 11.022 1.00 52.31 278 LYS A CA 1
ATOM 2214 C C . LYS A 1 278 ? 23.298 -10.010 11.735 1.00 52.31 278 LYS A C 1
ATOM 2216 O O . LYS A 1 278 ? 23.442 -9.864 12.945 1.00 52.31 278 LYS A O 1
ATOM 2221 N N . VAL A 1 279 ? 22.529 -9.199 11.009 1.00 52.22 279 VAL A N 1
ATOM 2222 C CA . VAL A 1 279 ? 21.745 -8.099 11.573 1.00 52.22 279 VAL A CA 1
ATOM 2223 C C . VAL A 1 279 ? 20.328 -8.603 11.798 1.00 52.22 279 VAL A C 1
ATOM 2225 O O . VAL A 1 279 ? 19.499 -8.575 10.892 1.00 52.22 279 VAL A O 1
ATOM 2228 N N . ASN A 1 280 ? 20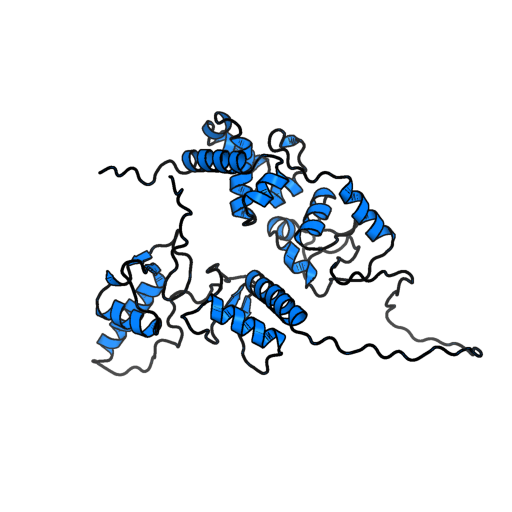.041 -9.037 13.027 1.00 51.88 280 ASN A N 1
ATOM 2229 C CA . ASN A 1 280 ? 18.669 -9.264 13.474 1.00 51.88 280 ASN A CA 1
ATOM 2230 C C . ASN A 1 280 ? 17.834 -8.011 13.157 1.00 51.88 280 ASN A C 1
ATOM 2232 O O . ASN A 1 280 ? 18.022 -6.957 13.765 1.00 51.88 280 ASN A O 1
ATOM 2236 N N . THR A 1 281 ? 16.908 -8.113 12.200 1.00 56.53 281 THR A N 1
ATOM 2237 C CA . THR A 1 281 ? 15.997 -7.027 11.791 1.00 56.53 281 THR A CA 1
ATOM 2238 C C . THR A 1 281 ? 14.855 -6.839 12.794 1.00 56.53 281 THR A C 1
ATOM 2240 O O . THR A 1 281 ? 13.720 -6.566 12.421 1.00 56.53 281 THR A O 1
ATOM 2243 N N . THR A 1 282 ? 15.145 -7.045 14.073 1.00 63.25 282 THR A N 1
ATOM 2244 C CA . THR A 1 282 ? 14.200 -7.017 15.184 1.00 63.25 282 THR A CA 1
ATOM 2245 C C . THR A 1 282 ? 13.927 -5.575 15.566 1.00 63.25 282 THR A C 1
ATOM 2247 O O . THR A 1 282 ? 14.858 -4.830 15.881 1.00 63.25 282 THR A O 1
ATOM 2250 N N . MET A 1 283 ? 12.662 -5.169 15.527 1.00 72.88 283 MET A N 1
ATOM 2251 C CA . MET A 1 283 ? 12.273 -3.825 15.938 1.00 72.88 283 MET A CA 1
ATOM 2252 C C . MET A 1 283 ? 11.856 -3.813 17.400 1.00 72.88 283 MET A C 1
ATOM 2254 O O . MET A 1 283 ? 10.756 -4.242 17.749 1.00 72.88 283 MET A O 1
ATOM 2258 N N . ASP A 1 284 ? 12.758 -3.309 18.236 1.00 74.56 284 ASP A N 1
ATOM 2259 C CA . ASP A 1 284 ? 12.510 -3.093 19.652 1.00 74.56 284 ASP A CA 1
ATOM 2260 C C . ASP A 1 284 ? 11.834 -1.732 19.884 1.00 74.56 284 ASP A C 1
ATOM 2262 O O . ASP A 1 284 ? 12.476 -0.685 19.942 1.00 74.56 284 ASP A O 1
ATOM 2266 N N . PHE A 1 285 ? 10.509 -1.763 20.026 1.00 74.19 285 PHE A N 1
ATOM 2267 C CA . PHE A 1 285 ? 9.705 -0.594 20.387 1.00 74.19 285 PHE A CA 1
ATOM 2268 C C . PHE A 1 285 ? 9.618 -0.348 21.905 1.00 74.19 285 PHE A C 1
ATOM 2270 O O . PHE A 1 285 ? 8.909 0.565 22.330 1.00 74.19 285 PHE A O 1
ATOM 2277 N N . GLU A 1 286 ? 10.312 -1.136 22.732 1.00 70.75 286 GLU A N 1
ATOM 2278 C CA . GLU A 1 286 ? 10.557 -0.804 24.141 1.00 70.75 286 GLU A CA 1
ATOM 2279 C C . GLU A 1 286 ? 11.784 0.131 24.265 1.00 70.75 286 GLU A C 1
ATOM 2281 O O . GLU A 1 286 ? 11.816 0.952 25.180 1.00 70.75 286 GLU A O 1
ATOM 2286 N N . ASN A 1 287 ? 12.706 0.131 23.284 1.00 74.62 287 ASN A N 1
ATOM 2287 C CA . ASN A 1 287 ? 13.830 1.077 23.182 1.00 74.62 287 ASN A CA 1
ATOM 2288 C C . ASN A 1 287 ? 13.913 1.797 21.814 1.00 74.62 287 ASN A C 1
ATOM 2290 O O . ASN A 1 287 ? 14.853 1.643 21.031 1.00 74.62 287 ASN A O 1
ATOM 2294 N N . ILE A 1 288 ? 12.918 2.649 21.536 1.00 75.81 288 ILE A N 1
ATOM 2295 C CA . ILE A 1 288 ? 12.804 3.403 20.271 1.00 75.81 288 ILE A CA 1
ATOM 2296 C C . ILE A 1 288 ? 14.021 4.295 19.988 1.00 75.81 288 ILE A C 1
ATOM 2298 O O . ILE A 1 288 ? 14.365 4.506 18.824 1.00 75.81 288 ILE A O 1
ATOM 2302 N N . LEU A 1 289 ? 14.690 4.822 21.017 1.00 73.94 289 LEU A N 1
ATOM 2303 C CA . LEU A 1 289 ? 15.817 5.740 20.835 1.00 73.94 289 LEU A CA 1
ATOM 2304 C C . LEU A 1 289 ? 16.982 5.074 20.084 1.00 73.94 289 LEU A C 1
ATOM 2306 O O . LEU A 1 289 ? 17.544 5.704 19.189 1.00 73.94 289 LEU A O 1
ATOM 2310 N N . GLU A 1 290 ? 17.260 3.795 20.350 1.00 76.44 290 GLU A N 1
ATOM 2311 C CA . GLU A 1 290 ? 18.323 3.008 19.696 1.00 76.44 290 GLU A CA 1
ATOM 2312 C C . GLU A 1 290 ? 17.952 2.468 18.299 1.00 76.44 290 GLU A C 1
ATOM 2314 O O . GLU A 1 290 ? 18.800 1.934 17.569 1.00 76.44 290 GLU A O 1
ATOM 2319 N N . MET A 1 291 ? 16.694 2.611 17.871 1.00 77.75 291 MET A N 1
ATOM 2320 C CA . MET A 1 291 ? 16.298 2.270 16.503 1.00 77.75 291 MET A CA 1
ATOM 2321 C C . MET A 1 291 ? 16.949 3.226 15.490 1.00 77.75 291 MET A C 1
ATOM 2323 O O . MET A 1 291 ? 17.172 4.397 15.772 1.00 77.75 291 MET A O 1
ATOM 2327 N N . ASP A 1 292 ? 17.230 2.750 14.274 1.00 79.81 292 ASP A N 1
ATOM 2328 C CA . ASP A 1 292 ? 17.683 3.629 13.183 1.00 79.81 292 ASP A CA 1
ATOM 2329 C C . ASP A 1 292 ? 16.493 4.479 12.716 1.00 79.81 292 ASP A C 1
ATOM 2331 O O . ASP A 1 292 ? 15.454 3.916 12.369 1.00 79.81 292 ASP A O 1
ATOM 2335 N N . ASP A 1 293 ? 16.625 5.810 12.720 1.00 77.88 293 ASP A N 1
ATOM 2336 C CA . ASP A 1 293 ? 15.508 6.735 12.452 1.00 77.88 293 ASP A CA 1
ATOM 2337 C C . ASP A 1 293 ? 14.813 6.441 11.117 1.00 77.88 293 ASP A C 1
ATOM 2339 O O . ASP A 1 293 ? 13.589 6.479 11.027 1.00 77.88 293 ASP A O 1
ATOM 2343 N N . ARG A 1 294 ? 15.586 6.063 10.089 1.00 74.19 294 ARG A N 1
ATOM 2344 C CA . ARG A 1 294 ? 15.066 5.758 8.748 1.00 74.19 294 ARG A CA 1
ATOM 2345 C C . ARG A 1 294 ? 14.340 4.417 8.698 1.00 74.19 294 ARG A C 1
ATOM 2347 O O . ARG A 1 294 ? 13.375 4.279 7.954 1.00 74.19 294 ARG A O 1
ATOM 2354 N N . VAL A 1 295 ? 14.777 3.427 9.479 1.00 75.12 295 VAL A N 1
ATOM 2355 C CA . VAL A 1 295 ? 14.045 2.159 9.657 1.00 75.12 295 VAL A CA 1
ATOM 2356 C C . VAL A 1 295 ? 12.743 2.400 10.410 1.00 75.12 295 VAL A C 1
ATOM 2358 O O . VAL A 1 295 ? 11.707 1.875 10.009 1.00 75.12 295 VAL A O 1
ATOM 2361 N N . PHE A 1 296 ? 12.788 3.206 11.472 1.00 83.44 296 PHE A N 1
ATOM 2362 C CA . PHE A 1 296 ? 11.602 3.586 12.230 1.00 83.44 296 PHE A CA 1
ATOM 2363 C C . PHE A 1 296 ? 10.585 4.288 11.320 1.00 83.44 296 PHE A C 1
ATOM 2365 O O . PHE A 1 296 ? 9.452 3.827 11.200 1.00 83.44 296 PHE A O 1
ATOM 2372 N N . GLU A 1 297 ? 11.007 5.323 10.591 1.00 81.31 297 GLU A N 1
ATOM 2373 C CA . GLU A 1 297 ? 10.151 6.077 9.670 1.00 81.31 297 GLU A CA 1
ATOM 2374 C C . GLU A 1 297 ? 9.618 5.215 8.511 1.00 81.31 297 GLU A C 1
ATOM 2376 O O . GLU A 1 297 ? 8.437 5.316 8.178 1.00 81.31 297 GLU A O 1
ATOM 2381 N N . TYR A 1 298 ? 10.426 4.307 7.945 1.00 79.00 298 TYR A N 1
ATOM 2382 C CA . TYR A 1 298 ? 9.977 3.351 6.920 1.00 79.00 298 TYR A CA 1
ATOM 2383 C C . TYR A 1 298 ? 8.783 2.509 7.400 1.00 79.00 298 TYR A C 1
ATOM 2385 O O . TYR A 1 298 ? 7.804 2.334 6.668 1.00 79.00 298 TYR A O 1
ATOM 2393 N N . TRP A 1 299 ? 8.862 1.980 8.626 1.00 77.62 299 TRP A N 1
ATOM 2394 C CA . TRP A 1 299 ? 7.853 1.068 9.168 1.00 77.62 299 TRP A CA 1
ATOM 2395 C C . TRP A 1 299 ? 6.646 1.798 9.761 1.00 77.62 299 TRP A C 1
ATOM 2397 O O . TRP A 1 299 ? 5.520 1.337 9.593 1.00 77.62 299 TRP A O 1
ATOM 2407 N N . ILE A 1 300 ? 6.864 2.925 10.437 1.00 84.19 300 ILE A N 1
ATOM 2408 C CA . ILE A 1 300 ? 5.838 3.674 11.178 1.00 84.19 300 ILE A CA 1
ATOM 2409 C C . ILE A 1 300 ? 5.149 4.724 10.296 1.00 84.19 300 ILE A C 1
ATOM 2411 O O . ILE A 1 300 ? 3.978 5.036 10.503 1.00 84.19 300 ILE A O 1
ATOM 2415 N N . GLY A 1 301 ? 5.850 5.259 9.292 1.00 78.69 301 GLY A N 1
ATOM 2416 C CA . GLY A 1 301 ? 5.384 6.359 8.444 1.00 78.69 301 GLY A CA 1
ATOM 2417 C C . GLY A 1 301 ? 5.518 7.753 9.070 1.00 78.69 301 GLY A C 1
ATOM 2418 O O . GLY A 1 301 ? 5.070 8.721 8.459 1.00 78.69 301 GLY A O 1
ATOM 2419 N N . PHE A 1 302 ? 6.119 7.861 10.259 1.00 81.75 302 PHE A N 1
ATOM 2420 C CA . PHE A 1 302 ? 6.384 9.113 10.973 1.00 81.75 302 PHE A CA 1
ATOM 2421 C C . PHE A 1 302 ? 7.800 9.113 11.561 1.00 81.75 302 PHE A C 1
ATOM 2423 O O . PHE A 1 302 ? 8.350 8.052 11.858 1.00 81.75 302 PHE A O 1
ATOM 2430 N N . THR A 1 303 ? 8.356 10.304 11.785 1.00 85.62 303 THR A N 1
ATOM 2431 C CA . THR A 1 303 ? 9.603 10.476 12.541 1.00 85.62 303 THR A CA 1
ATOM 2432 C C . THR A 1 303 ? 9.395 10.156 14.028 1.00 85.62 303 THR A C 1
ATOM 2434 O O . THR A 1 303 ? 8.258 10.125 14.517 1.00 85.62 303 THR A O 1
ATOM 2437 N N . LYS A 1 304 ? 10.487 9.933 14.772 1.00 88.50 304 LYS A N 1
ATOM 2438 C CA . LYS A 1 304 ? 10.428 9.642 16.216 1.00 88.50 304 LYS A CA 1
ATOM 2439 C C . LYS A 1 304 ? 9.815 10.793 17.016 1.00 88.50 304 LYS A C 1
ATOM 2441 O O . LYS A 1 304 ? 9.051 10.542 17.939 1.00 88.50 304 LYS A O 1
ATOM 2446 N N . GLU A 1 305 ? 10.084 12.040 16.638 1.00 87.81 305 GLU A N 1
ATOM 2447 C CA . GLU A 1 305 ? 9.549 13.237 17.303 1.00 87.81 305 GLU A CA 1
ATOM 2448 C C . GLU A 1 305 ? 8.026 13.279 17.174 1.00 87.81 305 GLU A C 1
ATOM 2450 O O . GLU A 1 305 ? 7.319 13.469 18.160 1.00 87.81 305 GLU A O 1
ATOM 2455 N N . LYS A 1 306 ? 7.505 13.018 15.968 1.00 87.25 306 LYS A N 1
ATOM 2456 C CA . LYS A 1 306 ? 6.061 12.971 15.725 1.00 87.25 306 LYS A CA 1
ATOM 2457 C C . LYS A 1 306 ? 5.395 11.769 16.399 1.00 87.25 306 LYS A C 1
ATOM 2459 O O . LYS A 1 306 ? 4.259 11.875 16.846 1.00 87.25 306 LYS A O 1
ATOM 2464 N N . PHE A 1 307 ? 6.087 10.636 16.499 1.00 90.75 307 PHE A N 1
ATOM 2465 C CA . PHE A 1 307 ? 5.603 9.494 17.274 1.00 90.75 307 PHE A CA 1
ATOM 2466 C C . PHE A 1 307 ? 5.541 9.807 18.780 1.00 90.75 307 PHE A C 1
ATOM 2468 O O . PHE A 1 307 ? 4.540 9.498 19.423 1.00 90.75 307 PHE A O 1
ATOM 2475 N N . ASN A 1 308 ? 6.560 10.474 19.327 1.00 90.19 308 ASN A N 1
ATOM 2476 C CA . ASN A 1 308 ? 6.587 10.898 20.727 1.00 90.19 308 ASN A CA 1
ATOM 2477 C C . ASN A 1 308 ? 5.515 11.960 21.028 1.00 90.19 308 ASN A C 1
ATOM 2479 O O . ASN A 1 308 ? 4.840 11.835 22.043 1.00 90.19 308 ASN A O 1
ATOM 2483 N N . SER A 1 309 ? 5.257 12.912 20.121 1.00 90.75 309 SER A N 1
ATOM 2484 C CA . SER A 1 309 ? 4.142 13.868 20.269 1.00 90.75 309 SER A CA 1
ATOM 2485 C C . SER A 1 309 ? 2.784 13.159 20.383 1.00 90.75 309 SER A C 1
ATOM 2487 O O . SER A 1 309 ? 1.981 13.538 21.227 1.00 90.75 309 SER A O 1
ATOM 2489 N N . ILE A 1 310 ? 2.546 12.056 19.656 1.00 88.88 310 ILE A N 1
ATOM 2490 C CA . ILE A 1 310 ? 1.320 11.245 19.826 1.00 88.88 310 ILE A CA 1
ATOM 2491 C C . ILE A 1 310 ? 1.253 10.596 21.224 1.00 88.88 310 ILE A C 1
ATOM 2493 O O . ILE A 1 310 ? 0.167 10.469 21.794 1.00 88.88 310 ILE A O 1
ATOM 2497 N N . LEU A 1 311 ? 2.389 10.175 21.791 1.00 90.00 311 LEU A N 1
ATOM 2498 C CA . LEU A 1 311 ? 2.449 9.614 23.148 1.00 90.00 311 LEU A CA 1
ATOM 2499 C C . LEU A 1 311 ? 2.241 10.677 24.240 1.00 90.00 311 LEU A C 1
ATOM 2501 O O . LEU A 1 311 ? 1.641 10.374 25.272 1.00 90.00 311 LEU A O 1
ATOM 2505 N N . GLU A 1 312 ? 2.717 11.901 24.014 1.00 90.81 312 GLU A N 1
ATOM 2506 C CA . GLU A 1 312 ? 2.524 13.059 24.897 1.00 90.81 312 GLU A CA 1
ATOM 2507 C C . GLU A 1 312 ? 1.078 13.580 24.845 1.00 90.81 312 GLU A C 1
ATOM 2509 O O . GLU A 1 312 ? 0.475 13.834 25.887 1.00 90.81 312 GLU A O 1
ATOM 2514 N N . GLU A 1 313 ? 0.486 13.668 23.649 1.00 91.38 313 GLU A N 1
ATOM 2515 C CA . GLU A 1 313 ? -0.912 14.069 23.434 1.00 91.38 313 GLU A CA 1
ATOM 2516 C C . GLU A 1 313 ? -1.918 13.031 23.958 1.00 91.38 313 GLU A C 1
ATOM 2518 O O . GLU A 1 313 ? -3.047 13.383 24.313 1.00 91.38 313 GLU A O 1
ATOM 2523 N N . VAL A 1 314 ? -1.530 11.750 24.045 1.00 92.06 314 VAL A N 1
ATOM 2524 C CA . VAL A 1 314 ? -2.397 10.661 24.526 1.00 92.06 314 VAL A CA 1
ATOM 2525 C C . VAL A 1 314 ? -1.713 9.827 25.632 1.00 92.06 314 VAL A C 1
ATOM 2527 O O . VAL A 1 314 ? -1.419 8.643 25.423 1.00 92.06 314 VAL A O 1
ATOM 2530 N N . PRO A 1 315 ? -1.536 10.368 26.861 1.00 90.31 315 PRO A N 1
ATOM 2531 C CA . PRO A 1 315 ? -0.789 9.709 27.947 1.00 90.31 315 PRO A CA 1
ATOM 2532 C C . PRO A 1 315 ? -1.286 8.303 28.319 1.00 90.31 315 PRO A C 1
ATOM 2534 O O . PRO A 1 315 ? -0.499 7.432 28.693 1.00 90.31 315 PRO A O 1
ATOM 2537 N N . ARG A 1 316 ? -2.583 8.033 28.114 1.00 91.00 316 ARG A N 1
ATOM 2538 C CA . ARG A 1 316 ? -3.225 6.716 28.306 1.00 91.00 316 ARG A CA 1
ATOM 2539 C C . ARG A 1 316 ? -2.572 5.584 27.499 1.00 91.00 316 ARG A C 1
ATOM 2541 O O . ARG A 1 316 ? -2.720 4.410 27.849 1.00 91.00 316 ARG A O 1
ATOM 2548 N N . ILE A 1 317 ? -1.857 5.908 26.417 1.00 90.81 317 ILE A N 1
ATOM 2549 C CA . ILE A 1 317 ? -1.056 4.943 25.654 1.00 90.81 317 ILE A CA 1
ATOM 2550 C C . ILE A 1 317 ? 0.146 4.476 26.485 1.00 90.81 317 ILE A C 1
ATOM 2552 O O . ILE A 1 317 ? 0.386 3.273 26.560 1.00 90.81 317 ILE A O 1
ATOM 2556 N N . ASN A 1 318 ? 0.851 5.385 27.163 1.00 87.12 318 ASN A N 1
ATOM 2557 C CA . ASN A 1 318 ? 1.995 5.051 28.021 1.00 87.12 318 ASN A CA 1
ATOM 2558 C C . ASN A 1 318 ? 1.573 4.332 29.312 1.00 87.12 318 ASN A C 1
ATOM 2560 O O . ASN A 1 318 ? 2.254 3.408 29.750 1.00 87.12 318 ASN A O 1
ATOM 2564 N N . GLU A 1 319 ? 0.410 4.675 29.874 1.00 88.31 319 GLU A N 1
ATOM 2565 C CA . GLU A 1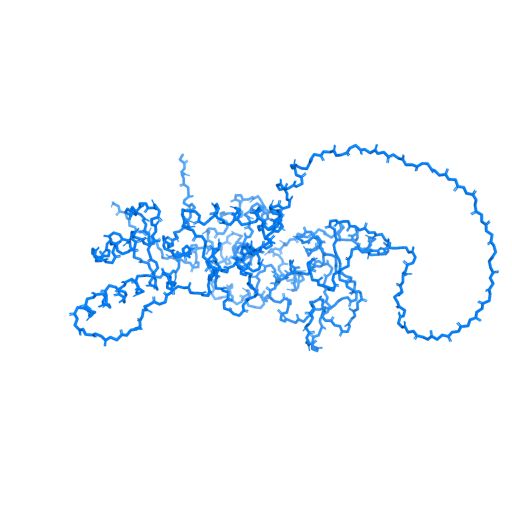 319 ? -0.204 3.950 31.004 1.00 88.31 319 GLU A CA 1
ATOM 2566 C C . GLU A 1 319 ? -0.568 2.492 30.652 1.00 88.31 319 GLU A C 1
ATOM 2568 O O . GLU A 1 319 ? -0.687 1.624 31.521 1.00 88.31 319 GLU A O 1
ATOM 2573 N N . THR A 1 320 ? -0.757 2.193 29.365 1.00 88.38 320 THR A N 1
ATOM 2574 C CA . THR A 1 320 ? -1.146 0.862 28.901 1.00 88.38 320 THR A CA 1
ATOM 2575 C C . THR A 1 320 ? 0.072 -0.054 28.779 1.00 88.38 320 THR A C 1
ATOM 2577 O O . THR A 1 320 ? 1.009 0.219 28.032 1.00 88.38 320 THR A O 1
ATOM 2580 N N . ARG A 1 321 ? 0.037 -1.226 29.433 1.00 87.62 321 ARG A N 1
ATOM 2581 C CA . ARG A 1 321 ? 1.083 -2.260 29.284 1.00 87.62 321 ARG A CA 1
ATOM 2582 C C . ARG A 1 321 ? 1.302 -2.618 27.805 1.00 87.62 321 ARG A C 1
ATOM 2584 O O . ARG A 1 321 ? 0.374 -3.104 27.155 1.00 87.62 321 ARG A O 1
ATOM 2591 N N . LYS A 1 322 ? 2.541 -2.447 27.318 1.00 86.94 322 LYS A N 1
ATOM 2592 C CA . LYS A 1 322 ? 2.937 -2.565 25.897 1.00 86.94 322 LYS A CA 1
ATOM 2593 C C . LYS A 1 322 ? 2.120 -1.648 24.967 1.00 86.94 322 LYS A C 1
ATOM 2595 O O . LYS A 1 322 ? 1.810 -2.028 23.838 1.00 86.94 322 LYS A O 1
ATOM 2600 N N . GLY A 1 323 ? 1.749 -0.459 25.442 1.00 88.44 323 GLY A N 1
ATOM 2601 C CA . GLY A 1 323 ? 0.968 0.514 24.685 1.00 88.44 323 GLY A CA 1
ATOM 2602 C C . GLY A 1 323 ? 1.776 1.222 23.601 1.00 88.44 323 GLY A C 1
ATOM 2603 O O . GLY A 1 323 ? 1.307 1.295 22.471 1.00 88.44 323 GLY A O 1
ATOM 2604 N N . CYS A 1 324 ? 3.026 1.604 23.888 1.00 90.25 324 CYS A N 1
ATOM 2605 C CA . CYS A 1 324 ? 3.977 2.097 22.884 1.00 90.25 324 CYS A CA 1
ATOM 2606 C C . CYS A 1 324 ? 4.150 1.095 21.719 1.00 90.25 324 CYS A C 1
ATOM 2608 O O . CYS A 1 324 ? 3.889 1.426 20.563 1.00 90.25 324 CYS A O 1
ATOM 2610 N N . LEU A 1 325 ? 4.442 -0.177 22.032 1.00 91.25 325 LEU A N 1
ATOM 2611 C CA . LEU A 1 325 ? 4.473 -1.273 21.053 1.00 91.25 325 LEU A CA 1
ATOM 2612 C C . LEU A 1 325 ? 3.136 -1.436 20.305 1.00 91.25 325 LEU A C 1
ATOM 2614 O O . LEU A 1 325 ? 3.128 -1.679 19.102 1.00 91.25 325 LEU A O 1
ATOM 2618 N N . GLY A 1 326 ? 2.000 -1.316 21.000 1.00 91.69 326 GLY A N 1
ATOM 2619 C CA . GLY A 1 326 ? 0.668 -1.401 20.396 1.00 91.69 326 GLY A CA 1
ATOM 2620 C C . GLY A 1 326 ? 0.379 -0.272 19.405 1.00 91.69 326 GLY A C 1
ATOM 2621 O O . GLY A 1 326 ? -0.220 -0.525 18.360 1.00 91.69 326 GLY A O 1
ATOM 2622 N N . LEU A 1 327 ? 0.844 0.947 19.699 1.00 93.12 327 LEU A N 1
ATOM 2623 C CA . LEU A 1 327 ? 0.767 2.099 18.804 1.00 93.12 327 LEU A CA 1
ATOM 2624 C C . LEU A 1 327 ? 1.669 1.886 17.591 1.00 93.12 327 LEU A C 1
ATOM 2626 O O . LEU A 1 327 ? 1.197 2.000 16.463 1.00 93.12 327 LEU A O 1
ATOM 2630 N N . ALA A 1 328 ? 2.927 1.502 17.813 1.00 90.75 328 ALA A N 1
ATOM 2631 C CA . ALA A 1 328 ? 3.867 1.193 16.745 1.00 90.75 328 ALA A CA 1
ATOM 2632 C C . ALA A 1 328 ? 3.319 0.114 15.798 1.00 90.75 328 ALA A C 1
ATOM 2634 O O . ALA A 1 328 ? 3.244 0.325 14.590 1.00 90.75 328 ALA A O 1
ATOM 2635 N N . ALA A 1 329 ? 2.826 -1.001 16.340 1.00 91.44 329 ALA A N 1
ATOM 2636 C CA . ALA A 1 329 ? 2.245 -2.088 15.562 1.00 91.44 329 ALA A CA 1
ATOM 2637 C C . ALA A 1 329 ? 0.961 -1.684 14.809 1.00 91.44 329 ALA A C 1
ATOM 2639 O O . ALA A 1 329 ? 0.747 -2.128 13.679 1.00 91.44 329 ALA A O 1
ATOM 2640 N N . LEU A 1 330 ? 0.116 -0.826 15.396 1.00 90.75 330 LEU A N 1
ATOM 2641 C CA . LEU A 1 330 ? -1.058 -0.269 14.719 1.00 90.75 330 LEU A CA 1
ATOM 2642 C C . LEU A 1 330 ? -0.648 0.634 13.545 1.00 90.75 330 LEU A C 1
ATOM 2644 O O . LEU A 1 330 ? -1.202 0.491 12.454 1.00 90.75 330 LEU A O 1
ATOM 2648 N N . LEU A 1 331 ? 0.334 1.518 13.745 1.00 88.38 331 LEU A N 1
ATOM 2649 C CA . L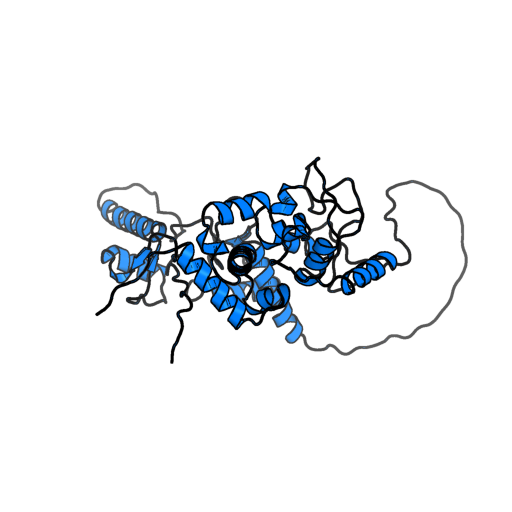EU A 1 331 ? 0.869 2.400 12.703 1.00 88.38 331 LEU A CA 1
ATOM 2650 C C . LEU A 1 331 ? 1.526 1.597 11.575 1.00 88.38 331 LEU A C 1
ATOM 2652 O O . LEU A 1 331 ? 1.163 1.793 10.417 1.00 88.38 331 LEU A O 1
ATOM 2656 N N . MET A 1 332 ? 2.368 0.610 11.900 1.00 85.81 332 MET A N 1
ATOM 2657 C CA . MET A 1 332 ? 2.935 -0.339 10.931 1.00 85.81 332 MET A CA 1
ATOM 2658 C C . MET A 1 332 ? 1.850 -1.013 10.095 1.00 85.81 332 MET A C 1
ATOM 2660 O O . MET A 1 332 ? 1.904 -0.995 8.866 1.00 85.81 332 MET A O 1
ATOM 2664 N N . LYS A 1 333 ? 0.815 -1.553 10.750 1.00 85.62 333 LYS A N 1
ATOM 2665 C CA . LYS A 1 333 ? -0.290 -2.231 10.066 1.00 85.62 333 LYS A CA 1
ATOM 2666 C C . LYS A 1 333 ? -1.045 -1.306 9.112 1.00 85.62 333 LYS A C 1
ATOM 2668 O O . LYS A 1 333 ? -1.437 -1.741 8.031 1.00 85.62 333 LYS A O 1
ATOM 2673 N N . MET A 1 334 ? -1.236 -0.040 9.485 1.00 81.31 334 MET A N 1
ATOM 2674 C CA . MET A 1 334 ? -1.842 0.966 8.606 1.00 81.31 334 MET A CA 1
ATOM 2675 C C . MET A 1 334 ? -0.896 1.413 7.479 1.00 81.31 334 MET A C 1
ATOM 2677 O O . MET A 1 334 ? -1.372 1.694 6.381 1.00 81.31 334 MET A O 1
ATOM 2681 N N . ARG A 1 335 ? 0.423 1.455 7.719 1.00 78.06 335 ARG A N 1
ATOM 2682 C CA . ARG A 1 335 ? 1.428 1.949 6.763 1.00 78.06 335 ARG A CA 1
ATOM 2683 C C . ARG A 1 335 ? 1.816 0.935 5.689 1.00 78.06 335 ARG A C 1
ATOM 2685 O O . ARG A 1 335 ? 2.002 1.343 4.540 1.00 78.06 335 ARG A O 1
ATOM 2692 N N . THR A 1 336 ? 1.969 -0.340 6.052 1.00 75.06 336 THR A N 1
ATOM 2693 C CA . THR A 1 336 ? 2.432 -1.409 5.145 1.00 75.06 336 THR A CA 1
ATOM 2694 C C . THR A 1 336 ? 1.312 -2.343 4.688 1.00 75.06 336 THR A C 1
ATOM 2696 O O . THR A 1 336 ? 1.428 -2.981 3.642 1.00 75.06 336 THR A O 1
ATOM 2699 N N . GLY A 1 337 ? 0.207 -2.423 5.439 1.00 70.56 337 GLY A N 1
ATOM 2700 C CA . GLY A 1 337 ? -0.877 -3.374 5.179 1.00 70.56 337 GLY A CA 1
ATOM 2701 C C . GLY A 1 337 ? -0.531 -4.826 5.528 1.00 70.56 337 GLY A C 1
ATOM 2702 O O . GLY A 1 337 ? -1.224 -5.738 5.073 1.00 70.56 337 GLY A O 1
ATOM 2703 N N . ASP A 1 338 ? 0.530 -5.049 6.306 1.00 75.81 338 ASP A N 1
ATOM 2704 C CA . ASP A 1 338 ? 0.985 -6.384 6.688 1.00 75.81 338 ASP A CA 1
ATOM 2705 C C . ASP A 1 338 ? 0.029 -7.121 7.637 1.00 75.81 338 ASP A C 1
ATOM 2707 O O . ASP A 1 338 ? -0.734 -6.540 8.414 1.00 75.81 338 ASP A O 1
ATOM 2711 N N . SER A 1 339 ? 0.097 -8.453 7.587 1.00 78.69 339 SER A N 1
ATOM 2712 C CA . SER A 1 339 ? -0.603 -9.332 8.527 1.00 78.69 339 SER A CA 1
ATOM 2713 C C . SER A 1 339 ? -0.038 -9.214 9.946 1.00 78.69 339 SER A C 1
ATOM 2715 O O . SER A 1 339 ? 1.172 -9.041 10.111 1.00 78.69 339 SER A O 1
ATOM 2717 N N . ASP A 1 340 ? -0.879 -9.449 10.958 1.00 84.38 340 ASP A N 1
ATOM 2718 C CA . ASP A 1 340 ? -0.447 -9.496 12.362 1.00 84.38 340 ASP A CA 1
ATOM 2719 C C . ASP A 1 340 ? 0.651 -10.542 12.602 1.00 84.38 340 ASP A C 1
ATOM 2721 O O . ASP A 1 340 ? 1.523 -10.312 13.426 1.00 84.38 340 ASP A O 1
ATOM 2725 N N . GLU A 1 341 ? 0.667 -11.646 11.845 1.00 80.75 341 GLU A N 1
ATOM 2726 C CA . GLU A 1 341 ? 1.717 -12.678 11.894 1.00 80.75 341 GLU A CA 1
ATOM 2727 C C . GLU A 1 341 ? 3.110 -12.109 11.558 1.00 80.75 341 GLU A C 1
ATOM 2729 O O . GLU A 1 341 ? 4.080 -12.290 12.297 1.00 80.75 341 GLU A O 1
ATOM 2734 N N . ARG A 1 342 ? 3.201 -11.359 10.451 1.00 78.81 342 ARG A N 1
ATOM 2735 C CA . ARG A 1 342 ? 4.452 -10.744 9.981 1.00 78.81 342 ARG A CA 1
ATOM 2736 C C . ARG A 1 342 ? 4.929 -9.650 10.931 1.00 78.81 342 ARG A C 1
ATOM 2738 O O . ARG A 1 342 ? 6.112 -9.606 11.251 1.00 78.81 342 ARG A O 1
ATOM 2745 N N . ILE A 1 343 ? 4.014 -8.804 11.408 1.00 85.50 343 ILE A N 1
ATOM 2746 C CA . ILE A 1 343 ? 4.341 -7.751 12.378 1.00 85.50 343 ILE A CA 1
ATOM 2747 C C . ILE A 1 343 ? 4.793 -8.385 13.704 1.00 85.50 343 ILE A C 1
ATOM 2749 O O . ILE A 1 343 ? 5.813 -7.977 14.248 1.00 85.50 343 ILE A O 1
ATOM 2753 N N . ALA A 1 344 ? 4.112 -9.431 14.180 1.00 85.56 344 ALA A N 1
ATOM 2754 C CA . ALA A 1 344 ? 4.458 -10.155 15.405 1.00 85.56 344 ALA A CA 1
ATOM 2755 C C . ALA A 1 344 ? 5.860 -10.783 15.342 1.00 85.56 344 ALA A C 1
ATOM 2757 O O . ALA A 1 344 ? 6.627 -10.665 16.295 1.00 85.56 344 ALA A O 1
ATOM 2758 N N . THR A 1 345 ? 6.218 -11.372 14.195 1.00 81.19 345 THR A N 1
ATOM 2759 C CA . THR A 1 345 ? 7.572 -11.886 13.924 1.00 81.19 345 THR A CA 1
ATOM 2760 C C . THR A 1 345 ? 8.619 -10.769 13.998 1.00 81.19 345 THR A C 1
ATOM 2762 O O . THR A 1 345 ? 9.652 -10.914 14.647 1.00 81.19 345 THR A O 1
ATOM 2765 N N . LEU A 1 346 ? 8.330 -9.632 13.362 1.00 82.62 346 LEU A N 1
ATOM 2766 C CA . LEU A 1 346 ? 9.230 -8.485 13.222 1.00 82.62 346 LEU A CA 1
ATOM 2767 C C . LEU A 1 346 ? 9.504 -7.744 14.545 1.00 82.62 346 LEU A C 1
ATOM 2769 O O . LEU A 1 346 ? 10.608 -7.238 14.751 1.00 82.62 346 LEU A O 1
ATOM 2773 N N . VAL A 1 347 ? 8.520 -7.718 15.448 1.00 86.38 347 VAL A N 1
ATOM 2774 C CA . VAL A 1 347 ? 8.630 -7.137 16.802 1.00 86.38 347 VAL A CA 1
ATOM 2775 C C . VAL A 1 347 ? 8.815 -8.184 17.911 1.00 86.38 347 VAL A C 1
ATOM 2777 O O . VAL A 1 347 ? 8.666 -7.873 19.088 1.00 86.38 347 VAL A O 1
ATOM 2780 N N . GLN A 1 348 ? 9.099 -9.437 17.539 1.00 84.94 348 GLN A N 1
ATOM 2781 C CA . GLN A 1 348 ? 9.380 -10.565 18.439 1.00 84.94 348 GLN A CA 1
ATOM 2782 C C . GLN A 1 348 ? 8.389 -10.762 19.604 1.00 84.94 348 GLN A C 1
ATOM 2784 O O . GLN A 1 348 ? 8.777 -11.120 20.717 1.00 84.94 348 GLN A O 1
ATOM 2789 N N . VAL A 1 349 ? 7.086 -10.594 19.361 1.00 86.88 349 VAL A N 1
ATOM 2790 C CA . VAL A 1 349 ? 6.046 -10.950 20.345 1.00 86.88 349 VAL A CA 1
ATOM 2791 C C . VAL A 1 349 ? 5.093 -12.002 19.787 1.00 86.88 349 VAL A C 1
ATOM 2793 O O . VAL A 1 349 ? 4.846 -12.024 18.584 1.00 86.88 349 VAL A O 1
ATOM 2796 N N . PRO A 1 350 ? 4.479 -12.854 20.630 1.00 90.50 350 PRO A N 1
ATOM 2797 C CA . PRO A 1 350 ? 3.418 -13.744 20.177 1.00 90.50 350 PRO A CA 1
ATOM 2798 C C . PRO A 1 350 ? 2.283 -12.947 19.528 1.00 90.50 350 PRO A C 1
ATOM 2800 O O . PRO A 1 350 ? 1.832 -11.945 20.088 1.00 90.50 350 PRO A O 1
ATOM 2803 N N . ARG A 1 351 ? 1.763 -13.416 18.390 1.00 90.06 351 ARG A N 1
ATOM 2804 C CA . ARG A 1 351 ? 0.709 -12.721 17.633 1.00 90.06 351 ARG A CA 1
ATOM 2805 C C . ARG A 1 351 ? -0.503 -12.319 18.483 1.00 90.06 351 ARG A C 1
ATOM 2807 O O . ARG A 1 351 ? -0.950 -11.181 18.400 1.00 90.06 351 ARG A O 1
ATOM 2814 N N . ARG A 1 352 ? -0.977 -13.198 19.373 1.00 89.19 352 ARG A N 1
ATOM 2815 C CA . ARG A 1 352 ? -2.076 -12.881 20.310 1.00 89.19 352 ARG A CA 1
ATOM 2816 C C . ARG A 1 352 ? -1.743 -11.715 21.249 1.00 89.19 352 ARG A C 1
ATOM 2818 O O . ARG A 1 352 ? -2.638 -10.976 21.647 1.00 89.19 352 ARG A O 1
ATOM 2825 N N . THR A 1 353 ? -0.480 -11.543 21.632 1.00 89.12 353 THR A N 1
ATOM 2826 C CA . THR A 1 353 ? -0.026 -10.397 22.435 1.00 89.12 353 THR A CA 1
ATOM 2827 C C . THR A 1 353 ? -0.076 -9.118 21.605 1.00 89.12 353 THR A C 1
ATOM 2829 O O . THR A 1 353 ? -0.583 -8.110 22.091 1.00 89.12 353 THR A O 1
ATOM 2832 N N . LEU A 1 354 ? 0.374 -9.178 20.345 1.00 92.00 354 LEU A N 1
ATOM 2833 C CA . LEU A 1 354 ? 0.306 -8.060 19.403 1.00 92.00 354 LEU A CA 1
ATOM 2834 C C . LEU A 1 354 ? -1.140 -7.597 19.169 1.00 92.00 354 LEU A C 1
ATOM 2836 O O . LEU A 1 354 ? -1.443 -6.425 19.369 1.00 92.00 354 LEU A O 1
ATOM 2840 N N . GLU A 1 355 ? -2.034 -8.521 18.804 1.00 91.50 355 GLU A N 1
ATOM 2841 C CA . GLU A 1 355 ? -3.454 -8.251 18.540 1.00 91.50 355 GLU A CA 1
ATOM 2842 C C . GLU A 1 355 ? -4.119 -7.566 19.748 1.00 91.50 355 GLU A C 1
ATOM 2844 O O . GLU A 1 355 ? -4.724 -6.504 19.608 1.00 91.50 355 GLU A O 1
ATOM 2849 N N . ASN A 1 356 ? -3.914 -8.100 20.961 1.00 91.88 356 ASN A N 1
ATOM 2850 C CA . ASN A 1 356 ? -4.445 -7.502 22.191 1.00 91.88 356 ASN A CA 1
ATOM 2851 C C . ASN A 1 356 ? -3.845 -6.118 22.512 1.00 91.88 356 ASN A C 1
ATOM 2853 O O . ASN A 1 356 ? -4.543 -5.285 23.093 1.00 91.88 356 ASN A O 1
ATOM 2857 N N . SER A 1 357 ? -2.577 -5.856 22.176 1.00 91.38 357 SER A N 1
ATOM 2858 C CA . SER A 1 357 ? -1.975 -4.521 22.316 1.00 91.38 357 SER A CA 1
ATOM 2859 C C . SER A 1 357 ? -2.570 -3.531 21.311 1.00 91.38 357 SER A C 1
ATOM 2861 O O . SER A 1 357 ? -2.982 -2.442 21.709 1.00 91.38 357 SER A O 1
ATOM 2863 N N . ILE A 1 358 ? -2.688 -3.916 20.036 1.00 92.44 358 ILE A N 1
ATOM 2864 C CA . ILE A 1 358 ? -3.296 -3.088 18.983 1.00 92.44 358 ILE A CA 1
ATOM 2865 C C . ILE A 1 358 ? -4.749 -2.738 19.341 1.00 92.44 358 ILE A C 1
ATOM 2867 O O . ILE A 1 358 ? -5.139 -1.575 19.242 1.00 92.44 358 ILE A O 1
ATOM 2871 N N . ASP A 1 359 ? -5.552 -3.705 19.793 1.00 90.19 359 ASP A N 1
ATOM 2872 C CA . ASP A 1 359 ? -6.963 -3.477 20.133 1.00 90.19 359 ASP A CA 1
ATOM 2873 C C . ASP A 1 359 ? -7.147 -2.530 21.327 1.00 90.19 359 ASP A C 1
ATOM 2875 O O . ASP A 1 359 ? -8.073 -1.716 21.332 1.00 90.19 359 ASP A O 1
ATOM 2879 N N . LYS A 1 360 ? -6.252 -2.575 22.323 1.00 91.19 360 LYS A N 1
ATOM 2880 C CA . LYS A 1 360 ? -6.248 -1.593 23.420 1.00 91.19 360 LYS A CA 1
ATOM 2881 C C . LYS A 1 360 ? -5.962 -0.186 22.907 1.00 91.19 360 LYS A C 1
ATOM 2883 O O . LYS A 1 360 ? -6.681 0.740 23.271 1.00 91.19 360 LYS A O 1
ATOM 2888 N N . ILE A 1 361 ? -4.969 -0.030 22.029 1.00 93.50 361 ILE A N 1
ATOM 2889 C CA . ILE A 1 361 ? -4.633 1.283 21.467 1.00 93.50 361 ILE A CA 1
ATOM 2890 C C . ILE A 1 361 ? -5.742 1.808 20.550 1.00 93.50 361 ILE A C 1
ATOM 2892 O O . ILE A 1 361 ? -6.090 2.981 20.654 1.00 93.50 361 ILE A O 1
ATOM 2896 N N . ARG A 1 362 ? -6.402 0.954 19.754 1.00 90.38 362 ARG A N 1
ATOM 2897 C CA . ARG A 1 362 ? -7.615 1.344 19.008 1.00 90.38 362 ARG A CA 1
ATOM 2898 C C . ARG A 1 362 ? -8.705 1.900 19.922 1.00 90.38 362 ARG A C 1
ATOM 2900 O O . ARG A 1 362 ? -9.271 2.936 19.604 1.00 90.38 362 ARG A O 1
ATOM 2907 N N . LYS A 1 363 ? -8.980 1.256 21.062 1.00 90.06 363 LYS A N 1
ATOM 2908 C CA . LYS A 1 363 ? -9.985 1.734 22.033 1.00 90.06 363 LYS A CA 1
ATOM 2909 C C . LYS A 1 363 ? -9.605 3.062 22.696 1.00 90.06 363 LYS A C 1
ATOM 2911 O O . LYS A 1 363 ? -10.489 3.819 23.083 1.00 90.06 363 LYS A O 1
ATOM 2916 N N . ILE A 1 364 ? -8.311 3.348 22.835 1.00 90.38 364 ILE A N 1
ATOM 2917 C CA . ILE A 1 364 ? -7.812 4.619 23.381 1.00 90.38 364 ILE A CA 1
ATOM 2918 C C . ILE A 1 364 ? -7.898 5.739 22.334 1.00 90.38 364 ILE A C 1
ATOM 2920 O O . ILE A 1 364 ? -8.355 6.829 22.662 1.00 90.38 364 ILE A O 1
ATOM 2924 N N . LEU A 1 365 ? -7.514 5.464 21.083 1.00 85.94 365 LEU A N 1
ATOM 2925 C CA . LEU A 1 365 ? -7.529 6.434 19.978 1.00 85.94 365 LEU A CA 1
ATOM 2926 C C . LEU A 1 365 ? -8.924 6.660 19.367 1.00 85.94 365 LEU A C 1
ATOM 2928 O O . LEU A 1 365 ? -9.192 7.726 18.819 1.00 85.94 365 LEU A O 1
ATOM 2932 N N . CYS A 1 366 ? -9.829 5.685 19.471 1.00 81.81 366 CYS A N 1
ATOM 2933 C CA . CYS A 1 366 ? -11.218 5.784 19.015 1.00 81.81 366 CYS A CA 1
ATOM 2934 C C . CYS A 1 366 ? -12.195 5.347 20.128 1.00 81.81 366 CYS A C 1
ATOM 2936 O O . CYS A 1 366 ? -12.757 4.254 20.053 1.00 81.81 366 CYS A O 1
ATOM 2938 N N . PRO A 1 367 ? -12.446 6.186 21.156 1.00 62.19 367 PRO A N 1
ATOM 2939 C CA . PRO A 1 367 ? -13.249 5.800 22.324 1.00 62.19 367 PRO A CA 1
ATOM 2940 C C . PRO A 1 367 ? -14.754 5.613 22.078 1.00 62.19 367 PRO A C 1
ATOM 2942 O O . PRO A 1 367 ? -15.468 5.245 23.007 1.00 62.19 367 PRO A O 1
ATOM 2945 N N . LYS A 1 368 ? -15.268 5.921 20.879 1.00 52.91 368 LYS A N 1
ATOM 2946 C CA . LYS A 1 368 ? -16.703 5.874 20.565 1.00 52.91 368 LYS A CA 1
ATOM 2947 C C . LYS A 1 368 ? -16.979 5.119 19.270 1.00 52.91 368 LYS A C 1
ATOM 2949 O O . LYS A 1 368 ? -16.763 5.654 18.186 1.00 52.91 368 LYS A O 1
ATOM 2954 N N . THR A 1 369 ? -17.535 3.916 19.388 1.00 41.59 369 THR A N 1
ATOM 2955 C CA . THR A 1 369 ? -18.574 3.377 18.487 1.00 41.59 369 THR A CA 1
ATOM 2956 C C . THR A 1 369 ? -19.175 2.104 19.096 1.00 41.59 369 THR A C 1
ATOM 2958 O O . THR A 1 369 ? -18.437 1.215 19.504 1.00 41.59 369 THR A O 1
ATOM 2961 N N . TRP A 1 370 ? -20.511 2.036 19.137 1.00 38.22 370 TRP A N 1
ATOM 2962 C CA . TRP A 1 370 ? -21.331 0.889 19.571 1.00 38.22 370 TRP A CA 1
ATOM 2963 C C . TRP A 1 370 ? -21.225 0.407 21.032 1.00 38.22 370 TRP A C 1
ATOM 2965 O O . TRP A 1 370 ? -20.896 -0.739 21.321 1.00 38.22 370 TRP A O 1
ATOM 2975 N N . GLU A 1 371 ? -21.703 1.252 21.949 1.00 31.08 371 GLU A N 1
ATOM 2976 C CA . GLU A 1 371 ? -22.632 0.763 22.976 1.00 31.08 371 GLU A CA 1
ATOM 2977 C C . GLU A 1 371 ? -24.063 0.985 22.466 1.00 31.08 371 GLU A C 1
ATOM 2979 O O . GLU A 1 371 ? -24.569 2.104 22.482 1.00 31.08 371 GLU A O 1
ATOM 2984 N N . PHE A 1 372 ? -24.699 -0.083 21.988 1.00 32.81 372 PHE A N 1
ATOM 2985 C CA . PHE A 1 372 ? -26.154 -0.227 22.005 1.00 32.81 372 PHE A CA 1
ATOM 2986 C C . PHE A 1 372 ? -26.450 -1.637 22.507 1.00 32.81 372 PHE A C 1
ATOM 2988 O O . PHE A 1 372 ? -26.230 -2.627 21.812 1.00 32.81 372 PHE A O 1
ATOM 2995 N N . THR A 1 373 ? -26.850 -1.701 23.770 1.00 33.91 373 THR A N 1
ATOM 2996 C CA . THR A 1 373 ? -27.412 -2.876 24.429 1.00 33.91 373 THR A CA 1
ATOM 2997 C C . THR A 1 373 ? -28.915 -2.953 24.166 1.00 33.91 373 THR A C 1
ATOM 2999 O O . THR A 1 373 ? -29.565 -1.913 24.034 1.00 33.91 373 THR A O 1
ATOM 3002 N N . SER A 1 374 ? -29.461 -4.173 24.270 1.00 31.89 374 SER A N 1
ATOM 3003 C CA . SER A 1 374 ? -30.867 -4.581 24.034 1.00 31.89 374 SER A CA 1
ATOM 3004 C C . SER A 1 374 ? -31.172 -4.926 22.577 1.00 31.89 374 SER A C 1
ATOM 3006 O O . SER A 1 374 ? -31.435 -3.995 21.788 1.00 31.89 374 SER A O 1
#

Secondary structure (DSSP, 8-state):
----------BBTTT--B-SSS-EEEGGGS-HHHHHHHHHHHTTSPP-TT-EEEHHHHHHHHHHHHHHHHGGG-----PPPS---S-SSB-TTT--B-TTS-EEE---SS--HHHHHHHHHHHHHHTTSPP-TT-EEEHHHHHHHHHHHHHHHHHT---PPP--------------------------TT-EE-SS-EE----SSSBSSTT---S--EEPPHHHHHHHHHHHSEE--SS-EE-HHHHHHT-GGGGGGSTT-B-EE-HHHHHHHHHHHTS-----SSSGGGS-HHHHHHHHSS-HHHHHHHHHH-THHHHSTTHHHHHHHHHHHHHH---HHHHHHHTTS-HHHHHHHHHHHHHHH---S-----

Nearest PDB structures (foldseek):
  7qh5-assembly2_B  TM=3.630E-01  e=1.877E+00  Streptomyces tsukubensis NRRL18488
  4ds4-assembly1_A  TM=4.479E-01  e=3.361E+00  Geobacillus kaustophilus HTA426
  5w6q-assembly3_G  TM=4.712E-01  e=6.343E+00  Thermus aquaticus
  6in7-assembly1_B  TM=3.803E-01  e=4.617E+00  Pseudomonas aeruginosa PAO1

Mean predicted aligned error: 19.99 Å

Foldseek 3Di:
DDDDDPPDQQAQLQQRARCPPADKDQLVPDDPQLSVVVPVRNPVDDRDRSHIHGPLLSVLSVVVSVVVVCVVPDDDPDDDDPDSDSDLQAASQHRHGCVVADKDFLDPPPDDQLSVQLLVVSPVRNPPHDDDRSHIHGPVVSVVSSVVSVVVVVVPDPDDDDDDDDDDDDDDDDDDDDDDDDDDPPPPPAWDFDPQAKEADQAQQDASDPPDPDRAWDFDDLLNQLVLCVPQSYGYDRNHTHHPVCLLVLVSNVSCVDPRMDRTDHPVSVVSNVVCVPPLLADALVCNVPDDQSSLCSQQSDGPVVLVVVCVVQVVLVVDDCSSVLNSLLSSCVRPVDDLVVSCVRNVHDSVVNVVSVVSNCCSVPVDDDPDDD